Protein 3WB0 (pdb70)

Foldseek 3Di:
DDLVVVVVVQVVCVVVVNRDDDDPVNLVVLLCLLLEWAEEEELAPDPLLQVLLVVLSVLRYNHHYYYDPDGLCVLVVDFASQLSSQVVCLVPDQTQKYWGKAAGGPPQAFMKIFMAGNVSDTSFMFTDHHCVPPVDDPSVVSNVGVQVRQVVSPHHSD/DDLVVVVVVQVVCVVVVNRPDDDPVNLVVLLCLLLEWAEEEELAPDPLLQVLLVVVSVVRHNHHYYYDPDGLCVLVVDFASQLVSQVVCLVPDQTQKYWGKDAGGPVQAFMKIFMAGNVSDTSFMFTDHGCVPPVDDVSVVSNVGVQCRQVVSPHHD/DDLVVVVVVQVVCVVVVNHDDDDPVNLVVLLCLLLEWAEEEELAPDPLLQVLLVVQSVLRHDYHYYYDPDHLCVCLVDFASQLVSQVVCLVPDATQKYWGKDAGGHPQAFIKIFMAGNVSDTSFMFTDHPCVPPVDDVSVVSNVGVQCRQVVSPHHSD/DDLVVVVVVQVVCVVVVNHPDDDPVLLVVLLCLLLAWAEEEELAPDVLLQVLLVVLSVLRHNHHYYYDPDHLCVCVVDFASQLSSQVVCLVPDQTQKYWGKDAGGDVQRFMKIFIAGNVSDTSWMFTDHHCVPPVDDVSVVSNVGNQCRQVVSPHHSD

Sequence (631 aa):
VVMEEIIKKAFIESINNIRRGDKEEELKKIQEKIVNAKKIVVATNNQKKFKVIRDIMLRVCNAEIKMLDIDTRFADLTRMPALTKGLIALDIEKADLYIARGRLGAPGSGSMLVILDEKGRVLTASLSPSSVIHKEDIEERIKKELIEALSRIGISILVVMEEIIKKAFIESINNIRRGDKEEELKKIQEKIVNAKKIVVATNNQKKFKVIRDIMLRVCNAEIKMLDIDTRFADLTRMPALTKGLIALDIEKADLYIARGRLGAPGSGSMLVILDEKGRVLTASLSPSSVIHKEDIEERIKKELIEALSRIGISIVVMEEIIKKAFIESINNIRRGDKEEELKKIQEKIVNAKKIVVATNNQKKFKVIRDIMLRVCNAEIKMLDIDTRFADLTRMPALTKGLIALDIEKADLYIARGRLGAPGSGSMLVILDEKGRVLTASLSPSSVIHKEDIEERIKKELIEALSRIGISILVVMEEIIKKAFIESINNIRRGDKEEELKKIQEKIVNAKKIVVATNNQKKFKVIRDIMLRVCNAEIKMLDIDTRFADLTRMPALTKGLIALDIEKADLYIARGRLGAPGSGSMLVILDEKGRVLTASLSPSSVIHKEDIEERIKKELIEALSRIGISIL

B-factor: mean 29.92, std 10.88, range [11.99, 78.75]

InterPro domains:
  IPR010254 B12-dependent dehydratases, beta subunit [G3DSA:3.40.50.10150] (38-158)
  IPR012019 FeGP cofactor biosynthesis protein HcgB, guanylyltransferase [PF11576] (4-156)
  IPR012019 FeGP cofactor biosynthesis protein HcgB, guanylyltransferase [PIRSF005018] (3-157)

Nearest PDB structures (foldseek):
  5d5q-assembly2_D  TM=9.902E-01  e=5.544E-29  Methanocaldococcus jannaschii
  5d5p-assembly2_B  TM=9.889E-01  e=1.114E-22  Methanococcus maripaludis S2
  3brc-assembly1_A  TM=9.646E-01  e=1.738E-18  Methanothermobacter thermautotrophicus str. Delta H
  6xtv-assembly1_A  TM=3.553E-01  e=1.824E+00  Corynebacterium glutamicum MB001
  6at1-assembly1_A  TM=5.109E-01  e=7.939E+00  Escherichia coli

Organism: Methanocaldococcus jannaschii (strain ATCC 43067 / DSM 2661 / JAL-1 / JCM 10045 / NBRC 100440) (NCBI:txid243232)

Secondary structure (DSSP, 8-state):
--HHHHHHHHHHHHHHT---S--HHHHHHHHHHHHT-SEEEES---HHHHHHHHHHHTTT---EEEE-SS-GGGGGGSSSHHHHHHHHHHHH---SEEEEEEE-SSTTS-EEEEEEETTS-EEEEEEE--HHHH---HHHHHHHHHHHHHHTTT----/--HHHHHHHHHHHHHTT---S--HHHHHHHHHHHHT-SEEEES---HHHHHHHHHHHTTT---EEEE-SS-GGGGGGSSSHHHHHHHHHHHH---SEEEEEEE-SSTTS-EEEEEEETT--EEEEEEE--HHHH---HHHHHHHHHHHHHHTTT---/--HHHHHHHHHHHHHTT---S--HHHHHHHHHHHHT-SEEEES---HHHHHHHHHHHHHH---EEEE-SS-GGGGGGSSSHHHHHHHHHHHH---SEEEEEEE-SSTTS-EEEEEEETTS-EEEEEEE--HHHH---HHHHHHHHHHHHHHTTT----/--HHHHHHHHHHHHHTT---S--HHHHHHHHHHHHT-SEEEES---HHHHHHHHHHHHTT---EEEE-SS-GGGGGGSSSHHHHHHHHHHHH---SEEEEEEE-SSTTS-EEEEEEETTS-EEEEEEE--HHHH---HHHHHHHHHHHHHHTTT----

Solvent-accessible surface area: 23063 Å² total; per-residue (Å²): 120,71,6,5,70,6,1,20,96,0,1,72,21,3,37,92,80,105,26,196,34,19,96,124,67,6,5,134,25,0,50,71,35,0,68,77,4,138,50,0,0,2,2,12,61,69,106,119,32,22,110,21,2,76,54,11,0,81,160,20,15,148,10,104,18,73,49,3,109,11,40,3,52,10,1,20,3,19,46,24,0,0,16,19,12,0,51,2,0,0,7,6,24,102,1,48,0,0,0,0,31,9,25,0,1,8,5,0,0,6,10,0,0,0,0,0,0,36,10,4,4,3,0,0,0,0,26,0,39,0,49,43,76,42,168,66,90,76,56,78,35,0,94,93,2,0,43,85,0,1,60,5,0,44,12,70,33,181,100,83,6,9,67,4,2,17,104,1,2,70,31,2,40,88,86,107,25,191,32,17,79,141,72,7,9,75,19,0,51,68,39,0,64,77,4,142,28,0,0,1,2,13,61,70,106,124,31,23,108,10,1,75,52,2,0,82,181,19,14,147,11,98,18,68,52,4,104,8,41,2,51,12,1,19,4,18,46,26,0,0,20,20,17,0,48,3,0,0,7,2,19,124,12,55,0,1,0,1,29,8,27,1,0,7,4,0,0,5,11,0,0,0,0,0,0,55,9,3,2,2,0,0,0,0,17,0,36,0,48,31,73,41,164,58,87,78,54,88,36,0,82,100,2,0,67,88,0,5,59,6,0,43,12,102,100,111,81,8,13,62,5,1,37,104,1,2,68,32,1,26,90,85,104,24,194,34,19,89,133,74,3,8,123,30,0,47,67,38,0,63,76,4,141,51,0,0,2,2,13,65,68,105,123,33,24,109,25,2,70,53,12,0,86,156,22,12,144,10,103,19,68,53,1,104,8,40,4,51,9,2,19,3,18,44,20,0,0,22,19,16,0,48,2,0,0,7,2,13,110,14,54,0,0,0,1,28,7,26,0,0,9,4,0,0,5,10,1,0,0,0,0,0,69,15,3,3,3,0,0,0,1,22,0,38,0,48,36,72,50,161,69,85,75,54,78,40,0,92,93,2,0,45,86,0,0,58,7,0,44,11,68,42,184,110,84,7,15,75,6,1,40,103,0,2,62,34,0,27,86,86,102,28,194,32,20,81,128,76,3,11,126,26,0,49,70,38,0,63,76,3,132,48,0,0,1,1,15,61,66,107,130,38,21,111,23,2,71,51,13,0,84,157,25,12,140,10,102,20,62,51,1,100,12,38,4,52,6,2,20,2,19,45,21,0,0,30,17,18,0,39,3,0,0,7,1,14,106,13,56,0,0,0,1,30,10,26,0,0,8,5,0,0,6,11,2,0,1,0,0,0,62,9,4,2,4,0,0,0,1,20,0,38,0,47,56,71,44,168,54,96,81,63,93,33,0,80,107,2,0,45,89,0,0,57,6,0,43,11,78,44,196

Structure (mmCIF, N/CA/C/O backbone):
data_3WB0
#
_entry.id   3WB0
#
_cell.length_a   52.960
_cell.length_b   119.340
_cell.length_c   55.650
_cell.angle_alpha   90.000
_cell.angle_beta   115.140
_cell.angle_gamma   90.000
#
_symmetry.space_group_name_H-M   'P 1 21 1'
#
loop_
_entity.id
_entity.type
_entity.pdbx_description
1 polymer 'Uncharacterized protein MJ0488'
2 non-polymer "5'-O-[(S)-{[2-(carboxymethyl)-6-hydroxy-3,5-dimethylpyridin-4-yl]oxy}(hydroxy)phosphoryl]guanosine"
3 water water
#
loop_
_atom_site.group_PDB
_atom_site.id
_atom_site.type_symbol
_atom_site.label_atom_id
_atom_site.label_alt_id
_atom_site.label_comp_id
_atom_site.label_asym_id
_atom_site.label_entity_id
_atom_site.label_seq_id
_atom_site.pdbx_PDB_ins_code
_atom_site.Cartn_x
_atom_site.Cartn_y
_atom_site.Cartn_z
_atom_site.occupancy
_atom_site.B_iso_or_equiv
_atom_site.auth_seq_id
_atom_site.auth_comp_id
_atom_site.auth_asym_id
_atom_site.auth_atom_id
_atom_site.pdbx_PDB_model_num
ATOM 1 N N . VAL A 1 2 ? 6.572 -7.339 -5.184 1.00 62.88 2 VAL A N 1
ATOM 2 C CA . VAL A 1 2 ? 6.167 -6.010 -4.618 1.00 59.30 2 VAL A CA 1
ATOM 3 C C . VAL A 1 2 ? 7.055 -5.674 -3.443 1.00 57.49 2 VAL A C 1
ATOM 4 O O . VAL A 1 2 ? 7.723 -6.549 -2.879 1.00 57.35 2 VAL A O 1
ATOM 8 N N . VAL A 1 3 ? 7.056 -4.408 -3.052 1.00 52.54 3 VAL A N 1
ATOM 9 C CA . VAL A 1 3 ? 7.952 -3.981 -1.992 1.00 46.68 3 VAL A CA 1
ATOM 10 C C . VAL A 1 3 ? 7.328 -4.348 -0.622 1.00 40.78 3 VAL A C 1
ATOM 11 O O . VAL A 1 3 ? 6.092 -4.449 -0.488 1.00 36.60 3 VAL A O 1
ATOM 15 N N . MET A 1 4 ? 8.177 -4.608 0.367 1.00 39.08 4 MET A N 1
ATOM 16 C CA . MET A 1 4 ? 7.724 -4.987 1.702 1.00 36.71 4 MET A CA 1
ATOM 17 C C . MET A 1 4 ? 6.720 -3.970 2.293 1.00 35.18 4 MET A C 1
ATOM 18 O O . MET A 1 4 ? 5.662 -4.344 2.802 1.00 34.89 4 MET A O 1
ATOM 23 N N . GLU A 1 5 ? 7.038 -2.687 2.166 1.00 29.96 5 GLU A N 1
ATOM 24 C CA . GLU A 1 5 ? 6.133 -1.623 2.592 1.00 31.12 5 GLU A CA 1
ATOM 25 C C . GLU A 1 5 ? 4.701 -1.737 2.069 1.00 30.55 5 GLU A C 1
ATOM 26 O O . GLU A 1 5 ? 3.745 -1.387 2.766 1.00 27.83 5 GLU A O 1
ATOM 32 N N . GLU A 1 6 ? 4.558 -2.196 0.833 1.00 31.44 6 GLU A N 1
ATOM 33 C CA . GLU A 1 6 ? 3.227 -2.347 0.225 1.00 34.62 6 GLU A CA 1
ATOM 34 C C . GLU A 1 6 ? 2.458 -3.512 0.776 1.00 30.41 6 GLU A C 1
ATOM 35 O O . GLU A 1 6 ? 1.255 -3.458 0.964 1.00 28.54 6 GLU A O 1
ATOM 41 N N . ILE A 1 7 ? 3.202 -4.549 1.086 1.00 30.89 7 ILE A N 1
ATOM 42 C CA . ILE A 1 7 ? 2.659 -5.790 1.620 1.00 30.42 7 ILE A CA 1
ATOM 43 C C . ILE A 1 7 ? 2.103 -5.550 2.978 1.00 27.74 7 ILE A C 1
ATOM 44 O O . ILE A 1 7 ? 1.005 -6.011 3.313 1.00 27.35 7 ILE A O 1
ATOM 49 N N . ILE A 1 8 ? 2.863 -4.793 3.762 1.00 25.98 8 ILE A N 1
ATOM 50 C CA . ILE A 1 8 ? 2.493 -4.522 5.141 1.00 24.66 8 ILE A CA 1
ATOM 51 C C . ILE A 1 8 ? 1.286 -3.601 5.167 1.00 26.27 8 ILE A C 1
ATOM 52 O O . ILE A 1 8 ? 0.326 -3.825 5.943 1.00 28.64 8 ILE A O 1
ATOM 57 N N . LYS A 1 9 ? 1.298 -2.603 4.292 1.00 27.28 9 LYS A N 1
ATOM 58 C CA . LYS A 1 9 ? 0.139 -1.713 4.126 1.00 26.43 9 LYS A CA 1
ATOM 59 C C . LYS A 1 9 ? -1.171 -2.456 3.886 1.00 26.80 9 LYS A C 1
ATOM 60 O O . LYS A 1 9 ? -2.154 -2.184 4.509 1.00 29.73 9 LYS A O 1
ATOM 66 N N . LYS A 1 10 ? -1.191 -3.392 2.955 1.00 31.58 10 LYS A N 1
ATOM 67 C CA . LYS A 1 10 ? -2.357 -4.291 2.788 1.00 31.33 10 LYS A CA 1
ATOM 68 C C . LYS A 1 10 ? -2.770 -4.995 4.053 1.00 30.09 10 LYS A C 1
ATOM 69 O O . LYS A 1 10 ? -3.948 -5.073 4.354 1.00 28.17 10 LYS A O 1
ATOM 75 N N . ALA A 1 11 ? -1.797 -5.518 4.807 1.00 29.93 11 ALA A N 1
ATOM 76 C CA . ALA A 1 11 ? -2.124 -6.184 6.054 1.00 28.05 11 ALA A CA 1
ATOM 77 C C . ALA A 1 11 ? -2.749 -5.226 7.039 1.00 28.13 11 ALA A C 1
ATOM 78 O O . ALA A 1 11 ? -3.715 -5.578 7.720 1.00 28.86 11 ALA A O 1
ATOM 80 N N . PHE A 1 12 ? -2.188 -4.020 7.144 1.00 30.60 12 PHE A N 1
ATOM 81 C CA . PHE A 1 12 ? -2.691 -3.034 8.104 1.00 30.60 12 PHE A CA 1
ATOM 82 C C . PHE A 1 12 ? -4.099 -2.651 7.705 1.00 33.96 12 PHE A C 1
ATOM 83 O O . PHE A 1 12 ? -4.964 -2.413 8.551 1.00 37.81 12 PHE A O 1
ATOM 91 N N . ILE A 1 13 ? -4.352 -2.648 6.404 1.00 36.14 13 ILE A N 1
ATOM 92 C CA . ILE A 1 13 ? -5.659 -2.231 5.917 1.00 40.41 13 ILE A CA 1
ATOM 93 C C . ILE A 1 13 ? -6.718 -3.267 6.282 1.00 40.62 13 ILE A C 1
ATOM 94 O O . ILE A 1 13 ? -7.835 -2.919 6.687 1.00 42.54 13 ILE A O 1
ATOM 99 N N . GLU A 1 14 ? -6.343 -4.528 6.151 1.00 38.05 14 GLU A N 1
ATOM 100 C CA . GLU A 1 14 ? -7.167 -5.613 6.595 1.00 35.32 14 GLU A CA 1
ATOM 101 C C . GLU A 1 14 ? -7.464 -5.478 8.057 1.00 36.01 14 GLU A C 1
ATOM 102 O O . GLU A 1 14 ? -8.611 -5.669 8.477 1.00 34.50 14 GLU A O 1
ATOM 108 N N . SER A 1 15 ? -6.434 -5.194 8.867 1.00 30.81 15 SER A N 1
ATOM 109 C CA . SER A 1 15 ? -6.648 -5.121 10.283 1.00 28.97 15 SER A CA 1
ATOM 110 C C . SER A 1 15 ? -7.631 -4.001 10.679 1.00 32.47 15 SER A C 1
ATOM 111 O O . SER A 1 15 ? -8.484 -4.187 11.550 1.00 29.88 15 SER A O 1
ATOM 114 N N . ILE A 1 16 ? -7.466 -2.834 10.055 1.00 35.26 16 ILE A N 1
ATOM 115 C CA . ILE A 1 16 ? -8.253 -1.655 10.349 1.00 36.16 16 ILE A CA 1
ATOM 116 C C . ILE A 1 16 ? -9.736 -1.996 10.074 1.00 41.32 16 ILE A C 1
ATOM 117 O O . ILE A 1 16 ? -10.582 -1.783 10.949 1.00 41.10 16 ILE A O 1
ATOM 122 N N . ASN A 1 17 ? -10.008 -2.595 8.914 1.00 43.69 17 ASN A N 1
ATOM 123 C CA . ASN A 1 17 ? -11.369 -3.040 8.520 1.00 43.46 17 ASN A CA 1
ATOM 124 C C . ASN A 1 17 ? -11.928 -4.299 9.185 1.00 44.12 17 ASN A C 1
ATOM 125 O O . ASN A 1 17 ? -13.090 -4.651 8.955 1.00 44.49 17 ASN A O 1
ATOM 130 N N . ASN A 1 18 ? -11.116 -5.005 9.964 1.00 39.99 18 ASN A N 1
ATOM 131 C CA . ASN A 1 18 ? -11.559 -6.241 10.640 1.00 40.48 18 ASN A CA 1
ATOM 132 C C . ASN A 1 18 ? -11.834 -7.438 9.676 1.00 40.71 18 ASN A C 1
ATOM 133 O O . ASN A 1 18 ? -12.782 -8.217 9.855 1.00 39.37 18 ASN A O 1
ATOM 138 N N . ILE A 1 19 ? -10.991 -7.566 8.653 1.00 40.31 19 ILE A N 1
ATOM 139 C CA . ILE A 1 19 ? -11.067 -8.700 7.732 1.00 39.97 19 ILE A CA 1
ATOM 140 C C . ILE A 1 19 ? -9.696 -9.396 7.680 1.00 37.89 19 ILE A C 1
ATOM 141 O O . ILE A 1 19 ? -9.408 -10.121 6.760 1.00 35.31 19 ILE A O 1
ATOM 146 N N . ARG A 1 20 ? -8.850 -9.145 8.681 1.00 37.31 20 ARG A N 1
ATOM 147 C CA . ARG A 1 20 ? -7.515 -9.780 8.761 1.00 34.45 20 ARG A CA 1
ATOM 148 C C . ARG A 1 20 ? -7.580 -11.208 9.311 1.00 35.49 20 ARG A C 1
ATOM 149 O O . ARG A 1 20 ? -7.833 -11.399 10.510 1.00 38.87 20 ARG A O 1
ATOM 157 N N . ARG A 1 21 ? -7.303 -12.214 8.478 1.00 35.04 21 ARG A N 1
ATOM 158 C CA . ARG A 1 21 ? -7.406 -13.613 8.933 1.00 35.76 21 ARG A CA 1
ATOM 159 C C . ARG A 1 21 ? -6.047 -14.297 9.064 1.00 32.35 21 ARG A C 1
ATOM 160 O O . ARG A 1 21 ? -5.896 -15.452 8.746 1.00 30.69 21 ARG A O 1
ATOM 168 N N . GLY A 1 22 ? -5.065 -13.565 9.566 1.00 30.97 22 GLY A N 1
ATOM 169 C CA . GLY A 1 22 ? -3.738 -14.181 9.866 1.00 28.50 22 GLY A CA 1
ATOM 170 C C . GLY A 1 22 ? -2.776 -13.976 8.723 1.00 27.57 22 GLY A C 1
ATOM 171 O O . GLY A 1 22 ? -3.136 -13.329 7.746 1.00 29.55 22 GLY A O 1
ATOM 172 N N . ASP A 1 23 ? -1.534 -14.465 8.881 1.00 28.28 23 ASP A N 1
ATOM 173 C CA . ASP A 1 23 ? -0.480 -14.340 7.855 1.00 27.72 23 ASP A CA 1
ATOM 174 C C . ASP A 1 23 ? -0.908 -14.853 6.475 1.00 28.34 23 ASP A C 1
ATOM 175 O O . ASP A 1 23 ? -1.639 -15.806 6.384 1.00 27.74 23 ASP A O 1
ATOM 180 N N . LYS A 1 24 ? -0.347 -14.254 5.436 1.00 30.08 24 LYS A N 1
ATOM 181 C CA . LYS A 1 24 ? -0.643 -14.551 4.034 1.00 33.09 24 LYS A CA 1
ATOM 182 C C . LYS A 1 24 ? 0.552 -15.134 3.255 1.00 32.72 24 LYS A C 1
ATOM 183 O O . LYS A 1 24 ? 1.698 -14.830 3.550 1.00 30.87 24 LYS A O 1
ATOM 189 N N . GLU A 1 25 ? 0.304 -15.971 2.246 1.00 34.51 25 GLU A N 1
ATOM 190 C CA . GLU A 1 25 ? 1.430 -16.556 1.499 1.00 35.44 25 GLU A CA 1
ATOM 191 C C . GLU A 1 25 ? 2.373 -15.489 0.950 1.00 31.65 25 GLU A C 1
ATOM 192 O O . GLU A 1 25 ? 3.596 -15.659 0.966 1.00 31.84 25 GLU A O 1
ATOM 198 N N . GLU A 1 26 ? 1.820 -14.406 0.427 1.00 29.26 26 GLU A N 1
ATOM 199 C CA . GLU A 1 26 ? 2.696 -13.349 -0.091 1.00 31.05 26 GLU A CA 1
ATOM 200 C C . GLU A 1 26 ? 3.663 -12.803 0.980 1.00 29.40 26 GLU A C 1
ATOM 201 O O . GLU A 1 26 ? 4.812 -12.418 0.662 1.00 25.86 26 GLU A O 1
ATOM 207 N N . GLU A 1 27 ? 3.171 -12.723 2.229 1.00 27.82 27 GLU A N 1
ATOM 208 C CA . GLU A 1 27 ? 3.954 -12.161 3.369 1.00 25.83 27 GLU A CA 1
ATOM 209 C C . GLU A 1 27 ? 5.075 -13.113 3.718 1.00 25.48 27 GLU A C 1
ATOM 210 O O . GLU A 1 27 ? 6.246 -12.682 3.808 1.00 26.44 27 GLU A O 1
ATOM 216 N N . LEU A 1 28 ? 4.747 -14.411 3.881 1.00 27.22 28 LEU A N 1
ATOM 217 C CA . LEU A 1 28 ? 5.780 -15.465 4.102 1.00 30.12 28 LEU A CA 1
ATOM 218 C C . LEU A 1 28 ? 6.869 -15.453 3.028 1.00 31.02 28 LEU A C 1
ATOM 219 O O . LEU A 1 28 ? 8.074 -15.564 3.317 1.00 28.83 28 LEU A O 1
ATOM 224 N N . LYS A 1 29 ? 6.429 -15.294 1.790 1.00 29.23 29 LYS A N 1
ATOM 225 C CA . LYS A 1 29 ? 7.303 -15.324 0.639 1.00 31.88 29 LYS A CA 1
ATOM 226 C C . LYS A 1 29 ? 8.234 -14.132 0.700 1.00 27.65 29 LYS A C 1
ATOM 227 O O . LYS A 1 29 ? 9.413 -14.254 0.418 1.00 28.96 29 LYS A O 1
ATOM 233 N N . LYS A 1 30 ? 7.718 -12.989 1.106 1.00 26.30 30 LYS A N 1
ATOM 234 C CA . LYS A 1 30 ? 8.570 -11.799 1.179 1.00 27.13 30 LYS A CA 1
ATOM 235 C C . LYS A 1 30 ? 9.636 -11.921 2.315 1.00 24.29 30 LYS A C 1
ATOM 236 O O . LYS A 1 30 ? 10.775 -11.527 2.140 1.00 27.05 30 LYS A O 1
ATOM 242 N N . ILE A 1 31 ? 9.257 -12.446 3.463 1.00 23.57 31 ILE A N 1
ATOM 243 C CA . ILE A 1 31 ? 10.212 -12.684 4.539 1.00 21.62 31 ILE A CA 1
ATOM 244 C C . ILE A 1 31 ? 11.356 -13.605 4.127 1.00 22.46 31 ILE A C 1
ATOM 245 O O . ILE A 1 31 ? 12.532 -13.328 4.410 1.00 21.38 31 ILE A O 1
ATOM 250 N N . GLN A 1 32 ? 10.991 -14.695 3.465 1.00 21.26 32 GLN A N 1
ATOM 251 C CA . GLN A 1 32 ? 11.937 -15.682 2.960 1.00 24.14 32 GLN A CA 1
ATOM 252 C C . GLN A 1 32 ? 12.924 -15.041 2.020 1.00 24.17 32 GLN A C 1
ATOM 253 O O . GLN A 1 32 ? 14.110 -15.269 2.125 1.00 22.97 32 GLN A O 1
ATOM 259 N N . GLU A 1 33 ? 12.384 -14.215 1.134 1.00 25.58 33 GLU A N 1
ATOM 260 C CA . GLU A 1 33 ? 13.147 -13.493 0.149 1.00 29.32 33 GLU A CA 1
ATOM 261 C C . GLU A 1 33 ? 14.156 -12.552 0.782 1.00 28.49 33 GLU A C 1
ATOM 262 O O . GLU A 1 33 ? 15.305 -12.562 0.401 1.00 28.01 33 GLU A O 1
ATOM 268 N N . LYS A 1 34 ? 13.716 -11.738 1.722 1.00 27.10 34 LYS A N 1
ATOM 269 C CA . LYS A 1 34 ? 14.601 -10.904 2.551 1.00 28.49 34 LYS A CA 1
ATOM 270 C C . LYS A 1 34 ? 15.804 -11.634 3.138 1.00 27.98 34 LYS A C 1
ATOM 271 O O . LYS A 1 34 ? 16.945 -11.143 3.040 1.00 27.27 34 LYS A O 1
ATOM 277 N N . ILE A 1 35 ? 15.557 -12.813 3.714 1.00 26.39 35 ILE A N 1
ATOM 278 C CA . ILE A 1 35 ? 16.606 -13.636 4.317 1.00 25.52 35 ILE A CA 1
ATOM 279 C C . ILE A 1 35 ? 17.559 -14.281 3.260 1.00 26.93 35 ILE A C 1
ATOM 280 O O . ILE A 1 35 ? 18.775 -14.061 3.310 1.00 26.82 35 ILE A O 1
ATOM 285 N N . VAL A 1 36 ? 16.968 -15.024 2.315 1.00 28.86 36 VAL A N 1
ATOM 286 C CA . VAL A 1 36 ? 17.717 -15.803 1.305 1.00 29.33 36 VAL A CA 1
ATOM 287 C C . VAL A 1 36 ? 18.509 -14.862 0.415 1.00 29.60 36 VAL A C 1
ATOM 288 O O . VAL A 1 36 ? 19.614 -15.200 0.039 1.00 28.61 36 VAL A O 1
ATOM 292 N N . ASN A 1 37 ? 17.955 -13.678 0.107 1.00 30.22 37 ASN A N 1
ATOM 293 C CA . ASN A 1 37 ? 18.645 -12.694 -0.758 1.00 30.58 37 ASN A CA 1
ATOM 294 C C . ASN A 1 37 ? 19.555 -11.693 -0.042 1.00 29.72 37 ASN A C 1
ATOM 295 O O . ASN A 1 37 ? 20.133 -10.813 -0.688 1.00 32.48 37 ASN A O 1
ATOM 300 N N . ALA A 1 38 ? 19.715 -11.825 1.275 1.00 27.02 38 ALA A N 1
ATOM 301 C CA . ALA A 1 38 ? 20.417 -10.821 2.004 1.00 24.87 38 ALA A CA 1
ATOM 302 C C . ALA A 1 38 ? 21.843 -10.798 1.506 1.00 26.20 38 ALA A C 1
ATOM 303 O O . ALA A 1 38 ? 22.437 -11.860 1.267 1.00 29.08 38 ALA A O 1
ATOM 305 N N . LYS A 1 39 ? 22.401 -9.620 1.329 1.00 25.93 39 LYS A N 1
ATOM 306 C CA . LYS A 1 39 ? 23.801 -9.519 0.905 1.00 28.53 39 LYS A CA 1
ATOM 307 C C . LYS A 1 39 ? 24.773 -9.341 2.071 1.00 27.22 39 LYS A C 1
ATOM 308 O O . LYS A 1 39 ? 25.977 -9.643 1.961 1.00 24.91 39 LYS A O 1
ATOM 314 N N . LYS A 1 40 ? 24.270 -8.771 3.162 1.00 26.86 40 LYS A N 1
ATOM 315 C CA . LYS A 1 40 ? 25.098 -8.491 4.316 1.00 25.84 40 LYS A CA 1
ATOM 316 C C . LYS A 1 40 ? 24.303 -8.683 5.580 1.00 24.19 40 LYS A C 1
ATOM 317 O O . LYS A 1 40 ? 23.197 -8.142 5.714 1.00 24.93 40 LYS A O 1
ATOM 323 N N . ILE A 1 41 ? 24.912 -9.376 6.530 1.00 20.41 41 ILE A N 1
ATOM 324 C CA . ILE A 1 41 ? 24.214 -9.749 7.734 1.00 21.21 41 ILE A CA 1
ATOM 325 C C . ILE A 1 41 ? 25.145 -9.363 8.860 1.00 19.25 41 ILE A C 1
ATOM 326 O O . ILE A 1 41 ? 26.366 -9.534 8.736 1.00 19.50 41 ILE A O 1
ATOM 331 N N . VAL A 1 42 ? 24.573 -8.758 9.904 1.00 19.31 42 VAL A N 1
ATOM 332 C CA . VAL A 1 42 ? 25.376 -8.364 11.076 1.00 18.43 42 VAL A CA 1
ATOM 333 C C . VAL A 1 42 ? 24.836 -9.141 12.297 1.00 16.36 42 VAL A C 1
ATOM 334 O O . VAL A 1 42 ? 23.672 -9.136 12.488 1.00 15.16 42 VAL A O 1
ATOM 338 N N . VAL A 1 43 ? 25.701 -9.809 13.071 1.00 17.44 43 VAL A N 1
ATOM 339 C CA . VAL A 1 43 ? 25.265 -10.577 14.244 1.00 16.88 43 VAL A CA 1
ATOM 340 C C . VAL A 1 43 ? 25.562 -9.686 15.448 1.00 17.33 43 VAL A C 1
ATOM 341 O O . VAL A 1 43 ? 26.716 -9.209 15.589 1.00 16.32 43 VAL A O 1
ATOM 345 N N . ALA A 1 44 ? 24.541 -9.445 16.291 1.00 17.40 44 ALA A N 1
ATOM 346 C CA . ALA A 1 44 ? 24.579 -8.320 17.233 1.00 18.69 44 ALA A CA 1
ATOM 347 C C . ALA A 1 44 ? 25.312 -8.755 18.515 1.00 18.98 44 ALA A C 1
ATOM 348 O O . ALA A 1 44 ? 24.725 -8.863 19.622 1.00 17.20 44 ALA A O 1
ATOM 350 N N . THR A 1 45 ? 26.606 -8.991 18.359 1.00 16.73 45 THR A N 1
ATOM 351 C CA . THR A 1 45 ? 27.404 -9.616 19.402 1.00 17.95 45 THR A CA 1
ATOM 352 C C . THR A 1 45 ? 28.862 -9.318 19.092 1.00 18.41 45 THR A C 1
ATOM 353 O O . THR A 1 45 ? 29.191 -9.039 17.943 1.00 21.30 45 THR A O 1
ATOM 357 N N . ASN A 1 46 ? 29.720 -9.394 20.098 1.00 20.04 46 ASN A N 1
ATOM 358 C CA . ASN A 1 46 ? 31.184 -9.411 19.864 1.00 20.81 46 ASN A CA 1
ATOM 359 C C . ASN A 1 46 ? 31.761 -10.770 20.362 1.00 22.87 46 ASN A C 1
ATOM 360 O O . ASN A 1 46 ? 32.984 -10.962 20.469 1.00 21.40 46 ASN A O 1
ATOM 365 N N . ASN A 1 47 ? 30.861 -11.702 20.673 1.00 21.72 47 ASN A N 1
ATOM 366 C CA . ASN A 1 47 ? 31.253 -13.041 21.089 1.00 22.80 47 ASN A CA 1
ATOM 367 C C . ASN A 1 47 ? 31.534 -13.966 19.881 1.00 23.21 47 ASN A C 1
ATOM 368 O O . ASN A 1 47 ? 30.632 -14.356 19.124 1.00 22.02 47 ASN A O 1
ATOM 373 N N . GLN A 1 48 ? 32.811 -14.296 19.694 1.00 24.61 48 GLN A N 1
ATOM 374 C CA . GLN A 1 48 ? 33.234 -15.135 18.591 1.00 24.32 48 GLN A CA 1
ATOM 375 C C . GLN A 1 48 ? 32.523 -16.519 18.548 1.00 24.09 48 GLN A C 1
ATOM 376 O O . GLN A 1 48 ? 32.100 -16.968 17.481 1.00 22.54 48 GLN A O 1
ATOM 382 N N . LYS A 1 49 ? 32.299 -17.165 19.682 1.00 26.04 49 LYS A N 1
ATOM 383 C CA . LYS A 1 49 ? 31.561 -18.455 19.672 1.00 27.20 49 LYS A CA 1
ATOM 384 C C . LYS A 1 49 ? 30.162 -18.376 19.136 1.00 26.15 49 LYS A C 1
ATOM 385 O O . LYS A 1 49 ? 29.764 -19.223 18.304 1.00 27.81 49 LYS A O 1
ATOM 391 N N . LYS A 1 50 ? 29.399 -17.401 19.657 1.00 26.51 50 LYS A N 1
ATOM 392 C CA . LYS A 1 50 ? 28.024 -17.119 19.197 1.00 25.67 50 LYS A CA 1
ATOM 393 C C . LYS A 1 50 ? 28.010 -16.759 17.696 1.00 23.91 50 LYS A C 1
ATOM 394 O O . LYS A 1 50 ? 27.206 -17.286 16.914 1.00 23.70 50 LYS A O 1
ATOM 400 N N . PHE A 1 51 ? 28.916 -15.879 17.294 1.00 22.24 51 PHE A N 1
ATOM 401 C CA . PHE A 1 51 ? 29.098 -15.541 15.884 1.00 23.38 51 PHE A CA 1
ATOM 402 C C . PHE A 1 51 ? 29.361 -16.721 14.975 1.00 23.28 51 PHE A C 1
ATOM 403 O O . PHE A 1 51 ? 28.713 -16.856 13.952 1.00 22.14 51 PHE A O 1
ATOM 411 N N . LYS A 1 52 ? 30.338 -17.570 15.315 1.00 23.91 52 LYS A N 1
ATOM 412 C CA . LYS A 1 52 ? 30.695 -18.663 14.426 1.00 24.00 52 LYS A CA 1
ATOM 413 C C . LYS A 1 52 ? 29.517 -19.608 14.150 1.00 21.66 52 LYS A C 1
ATOM 414 O O . LYS A 1 52 ? 29.303 -20.024 13.023 1.00 22.31 52 LYS A O 1
ATOM 420 N N . VAL A 1 53 ? 28.731 -19.885 15.185 1.00 21.70 53 VAL A N 1
ATOM 421 C CA . VAL A 1 53 ? 27.579 -20.779 15.063 1.00 22.13 53 VAL A CA 1
ATOM 422 C C . VAL A 1 53 ? 26.555 -20.240 14.080 1.00 22.93 53 VAL A C 1
ATOM 423 O O . VAL A 1 53 ? 26.101 -20.972 13.172 1.00 24.74 53 VAL A O 1
ATOM 427 N N . ILE A 1 54 ? 26.224 -18.953 14.245 1.00 18.94 54 ILE A N 1
ATOM 428 C CA . ILE A 1 54 ? 25.242 -18.347 13.465 1.00 18.52 54 ILE A CA 1
ATOM 429 C C . ILE A 1 54 ? 25.797 -18.187 12.050 1.00 19.77 54 ILE A C 1
ATOM 430 O O . ILE A 1 54 ? 25.093 -18.435 11.086 1.00 18.95 54 ILE A O 1
ATOM 435 N N . ARG A 1 55 ? 27.041 -17.778 11.937 1.00 20.39 55 ARG A N 1
ATOM 436 C CA . ARG A 1 55 ? 27.606 -17.557 10.594 1.00 24.17 55 ARG A CA 1
ATOM 437 C C . ARG A 1 55 ? 27.527 -18.825 9.767 1.00 22.15 55 ARG A C 1
ATOM 438 O O . ARG A 1 55 ? 27.100 -18.792 8.609 1.00 23.22 55 ARG A O 1
ATOM 446 N N . ASP A 1 56 ? 27.981 -19.927 10.324 1.00 22.95 56 ASP A N 1
ATOM 447 C CA . ASP A 1 56 ? 28.104 -21.155 9.494 1.00 28.02 56 ASP A CA 1
ATOM 448 C C . ASP A 1 56 ? 26.738 -21.625 9.035 1.00 28.78 56 ASP A C 1
ATOM 449 O O . ASP A 1 56 ? 26.591 -22.171 7.957 1.00 26.17 56 ASP A O 1
ATOM 454 N N . ILE A 1 57 ? 25.697 -21.362 9.842 1.00 25.92 57 ILE A N 1
ATOM 455 C CA . ILE A 1 57 ? 24.368 -21.800 9.465 1.00 25.45 57 ILE A CA 1
ATOM 456 C C . ILE A 1 57 ? 23.799 -20.882 8.399 1.00 26.72 57 ILE A C 1
ATOM 457 O O . ILE A 1 57 ? 23.284 -21.373 7.364 1.00 27.41 57 ILE A O 1
ATOM 462 N N . MET A 1 58 ? 23.916 -19.553 8.621 1.00 22.94 58 MET A N 1
ATOM 463 C CA . MET A 1 58 ? 23.442 -18.605 7.665 1.00 21.36 58 MET A CA 1
ATOM 464 C C . MET A 1 58 ? 24.133 -18.806 6.304 1.00 20.94 58 MET A C 1
ATOM 465 O O . MET A 1 58 ? 23.560 -18.525 5.229 1.00 24.16 58 MET A O 1
ATOM 470 N N . LEU A 1 59 ? 25.382 -19.226 6.313 1.00 21.73 59 LEU A N 1
ATOM 471 C CA . LEU A 1 59 ? 26.044 -19.496 4.996 1.00 25.25 59 LEU A CA 1
ATOM 472 C C . LEU A 1 59 ? 25.418 -20.631 4.200 1.00 26.46 59 LEU A C 1
ATOM 473 O O . LEU A 1 59 ? 25.602 -20.738 2.996 1.00 27.24 59 LEU A O 1
ATOM 478 N N . ARG A 1 60 ? 24.618 -21.456 4.857 1.00 28.06 60 ARG A N 1
ATOM 479 C CA . ARG A 1 60 ? 23.957 -22.522 4.150 1.00 32.03 60 ARG A CA 1
ATOM 480 C C . ARG A 1 60 ? 22.700 -22.039 3.416 1.00 33.58 60 ARG A C 1
ATOM 481 O O . ARG A 1 60 ? 22.185 -22.736 2.532 1.00 34.15 60 ARG A O 1
ATOM 489 N N . VAL A 1 61 ? 22.206 -20.855 3.792 1.00 30.74 61 VAL A N 1
ATOM 490 C CA . VAL A 1 61 ? 21.005 -20.310 3.226 1.00 33.71 61 VAL A CA 1
ATOM 491 C C . VAL A 1 61 ? 21.195 -19.089 2.336 1.00 32.97 61 VAL A C 1
ATOM 492 O O . VAL A 1 61 ? 20.270 -18.725 1.613 1.00 33.23 61 VAL A O 1
ATOM 496 N N . CYS A 1 62 ? 22.354 -18.451 2.390 1.00 30.95 62 CYS A N 1
ATOM 497 C CA . CYS A 1 62 ? 22.525 -17.255 1.592 1.00 35.85 62 CYS A CA 1
ATOM 498 C C . CYS A 1 62 ? 23.979 -16.911 1.317 1.00 36.70 62 CYS A C 1
ATOM 499 O O . CYS A 1 62 ? 24.909 -17.444 1.944 1.00 38.45 62 CYS A O 1
ATOM 502 N N . ASN A 1 63 ? 24.161 -16.004 0.374 1.00 34.80 63 ASN A N 1
ATOM 503 C CA . ASN A 1 63 ? 25.493 -15.611 -0.076 1.00 36.18 63 ASN A CA 1
ATOM 504 C C . ASN A 1 63 ? 25.810 -14.192 0.413 1.00 33.42 63 ASN A C 1
ATOM 505 O O . ASN A 1 63 ? 26.111 -13.302 -0.362 1.00 31.81 63 ASN A O 1
ATOM 510 N N . ALA A 1 64 ? 25.639 -13.968 1.710 1.00 32.02 64 ALA A N 1
ATOM 511 C CA . ALA A 1 64 ? 25.898 -12.657 2.303 1.00 28.09 64 ALA A CA 1
ATOM 512 C C . ALA A 1 64 ? 27.307 -12.683 2.815 1.00 28.47 64 ALA A C 1
ATOM 513 O O . ALA A 1 64 ? 27.874 -13.759 3.050 1.00 30.44 64 ALA A O 1
ATOM 515 N N . GLU A 1 65 ? 27.892 -11.510 2.938 1.00 27.97 65 GLU A N 1
ATOM 516 C CA . GLU A 1 65 ? 28.983 -11.274 3.893 1.00 29.22 65 GLU A CA 1
ATOM 517 C C . GLU A 1 65 ? 28.341 -11.186 5.306 1.00 25.47 65 GLU A C 1
ATOM 518 O O . GLU A 1 65 ? 27.326 -10.533 5.502 1.00 24.17 65 GLU A O 1
ATOM 524 N N . ILE A 1 66 ? 28.871 -11.947 6.261 1.00 24.32 66 ILE A N 1
ATOM 525 C CA . ILE A 1 66 ? 28.343 -11.948 7.635 1.00 24.11 66 ILE A CA 1
ATOM 526 C C . ILE A 1 66 ? 29.451 -11.450 8.605 1.00 24.58 66 ILE A C 1
ATOM 527 O O . ILE A 1 66 ? 30.539 -11.998 8.604 1.00 23.67 66 ILE A O 1
ATOM 532 N N . LYS A 1 67 ? 29.180 -10.427 9.429 1.00 23.60 67 LYS A N 1
ATOM 533 C CA . LYS A 1 67 ? 30.148 -10.021 10.448 1.00 22.75 67 LYS A CA 1
ATOM 534 C C . LYS A 1 67 ? 29.515 -9.774 11.833 1.00 21.20 67 LYS A C 1
ATOM 535 O O . LYS A 1 67 ? 28.278 -9.779 11.961 1.00 19.40 67 LYS A O 1
ATOM 541 N N . MET A 1 68 ? 30.354 -9.651 12.865 1.00 19.39 68 MET A N 1
ATOM 542 C CA . MET A 1 68 ? 29.837 -9.324 14.190 1.00 20.08 68 MET A CA 1
ATOM 543 C C . MET A 1 68 ? 30.273 -7.906 14.497 1.00 20.55 68 MET A C 1
ATOM 544 O O . MET A 1 68 ? 30.927 -7.256 13.652 1.00 20.02 68 MET A O 1
ATOM 549 N N . LEU A 1 69 ? 30.028 -7.474 15.726 1.00 18.94 69 LEU A N 1
ATOM 550 C CA . LEU A 1 69 ? 30.293 -6.143 16.147 1.00 20.65 69 LEU A CA 1
ATOM 551 C C . LEU A 1 69 ? 31.615 -6.143 16.914 1.00 21.81 69 LEU A C 1
ATOM 552 O O . LEU A 1 69 ? 32.148 -7.200 17.308 1.00 20.45 69 LEU A O 1
ATOM 557 N N . ASP A 1 70 ? 32.123 -4.927 17.083 1.00 24.25 70 ASP A N 1
ATOM 558 C CA . ASP A 1 70 ? 33.341 -4.615 17.851 1.00 27.38 70 ASP A CA 1
ATOM 559 C C . ASP A 1 70 ? 32.994 -4.182 19.272 1.00 24.22 70 ASP A C 1
ATOM 560 O O . ASP A 1 70 ? 33.860 -3.857 20.054 1.00 26.48 70 ASP A O 1
ATOM 565 N N . ILE A 1 71 ? 31.729 -4.051 19.582 1.00 23.16 71 ILE A N 1
ATOM 566 C CA . ILE A 1 71 ? 31.377 -3.709 20.952 1.00 21.86 71 ILE A CA 1
ATOM 567 C C . ILE A 1 71 ? 30.521 -4.811 21.607 1.00 21.74 71 ILE A C 1
ATOM 568 O O . ILE A 1 71 ? 29.892 -5.622 20.916 1.00 20.83 71 ILE A O 1
ATOM 573 N N . ASP A 1 72 ? 30.589 -4.843 22.945 1.00 21.35 72 ASP A N 1
ATOM 574 C CA . ASP A 1 72 ? 29.927 -5.864 23.710 1.00 23.14 72 ASP A CA 1
ATOM 575 C C . ASP A 1 72 ? 28.483 -5.411 23.870 1.00 22.30 72 ASP A C 1
ATOM 576 O O . ASP A 1 72 ? 28.223 -4.297 24.378 1.00 21.88 72 ASP A O 1
ATOM 581 N N . THR A 1 73 ? 27.548 -6.219 23.385 1.00 20.83 73 THR A N 1
ATOM 582 C CA . THR A 1 73 ? 26.130 -5.783 23.484 1.00 17.98 73 THR A CA 1
ATOM 583 C C . THR A 1 73 ? 25.480 -6.385 24.778 1.00 20.38 73 THR A C 1
ATOM 584 O O . THR A 1 73 ? 24.260 -6.403 24.899 1.00 22.12 73 THR A O 1
ATOM 588 N N . ARG A 1 74 ? 26.276 -6.865 25.733 1.00 20.32 74 ARG A N 1
ATOM 589 C CA . ARG A 1 74 ? 25.782 -7.198 27.099 1.00 21.71 74 ARG A CA 1
ATOM 590 C C . ARG A 1 74 ? 25.006 -6.067 27.797 1.00 21.89 74 ARG A C 1
ATOM 591 O O . ARG A 1 74 ? 24.165 -6.331 28.651 1.00 25.62 74 ARG A O 1
ATOM 599 N N . PHE A 1 75 ? 25.270 -4.811 27.452 1.00 21.71 75 PHE A N 1
ATOM 600 C CA . PHE A 1 75 ? 24.578 -3.747 28.135 1.00 22.90 75 PHE A CA 1
ATOM 601 C C . PHE A 1 75 ? 23.083 -3.787 27.828 1.00 22.59 75 PHE A C 1
ATOM 602 O O . PHE A 1 75 ? 22.281 -3.157 28.541 1.00 27.70 75 PHE A O 1
ATOM 610 N N . ALA A 1 76 ? 22.696 -4.510 26.758 1.00 20.26 76 ALA A N 1
ATOM 611 C CA . ALA A 1 76 ? 21.251 -4.604 26.426 1.00 19.32 76 ALA A CA 1
ATOM 612 C C . ALA A 1 76 ? 20.536 -5.380 27.557 1.00 20.48 76 ALA A C 1
ATOM 613 O O . ALA A 1 76 ? 19.254 -5.333 27.735 1.00 17.68 76 ALA A O 1
ATOM 615 N N . ASP A 1 77 ? 21.355 -6.008 28.410 1.00 19.48 77 ASP A N 1
ATOM 616 C CA . ASP A 1 77 ? 20.775 -6.827 29.470 1.00 20.02 77 ASP A CA 1
ATOM 617 C C . ASP A 1 77 ? 20.189 -6.069 30.690 1.00 20.97 77 ASP A C 1
ATOM 618 O O . ASP A 1 77 ? 19.667 -6.702 31.601 1.00 19.87 77 ASP A O 1
ATOM 623 N N . LEU A 1 78 ? 20.185 -4.733 30.627 1.00 19.87 78 LEU A N 1
ATOM 624 C CA . LEU A 1 78 ? 19.457 -3.840 31.613 1.00 21.61 78 LEU A CA 1
ATOM 625 C C . LEU A 1 78 ? 18.102 -3.398 31.097 1.00 19.03 78 LEU A C 1
ATOM 626 O O . LEU A 1 78 ? 17.252 -2.847 31.845 1.00 20.51 78 LEU A O 1
ATOM 631 N N . THR A 1 79 ? 17.826 -3.699 29.831 1.00 17.28 79 THR A N 1
ATOM 632 C CA . THR A 1 79 ? 16.529 -3.369 29.276 1.00 15.30 79 THR A CA 1
ATOM 633 C C . THR A 1 79 ? 15.440 -4.456 29.456 1.00 18.04 79 THR A C 1
ATOM 634 O O . THR A 1 79 ? 15.772 -5.548 29.920 1.00 16.11 79 THR A O 1
ATOM 638 N N . ARG A 1 80 ? 14.186 -4.130 29.039 1.00 16.92 80 ARG A N 1
ATOM 639 C CA . ARG A 1 80 ? 13.042 -5.067 29.180 1.00 20.85 80 ARG A CA 1
ATOM 640 C C . ARG A 1 80 ? 13.183 -6.325 28.320 1.00 18.99 80 ARG A C 1
ATOM 641 O O . ARG A 1 80 ? 12.865 -7.463 28.769 1.00 20.30 80 ARG A O 1
ATOM 649 N N . MET A 1 81 ? 13.691 -6.092 27.126 1.00 16.26 81 MET A N 1
ATOM 650 C CA . MET A 1 81 ? 13.809 -7.136 26.145 1.00 16.46 81 MET A CA 1
ATOM 651 C C . MET A 1 81 ? 15.176 -7.185 25.552 1.00 14.14 81 MET A C 1
ATOM 652 O O . MET A 1 81 ? 15.425 -6.671 24.491 1.00 15.61 81 MET A O 1
ATOM 657 N N . PRO A 1 82 ? 16.142 -7.744 26.295 1.00 13.83 82 PRO A N 1
ATOM 658 C CA . PRO A 1 82 ? 17.557 -7.629 25.899 1.00 13.48 82 PRO A CA 1
ATOM 659 C C . PRO A 1 82 ? 17.900 -8.104 24.477 1.00 14.13 82 PRO A C 1
ATOM 660 O O . PRO A 1 82 ? 18.619 -7.402 23.802 1.00 14.46 82 PRO A O 1
ATOM 664 N N . ALA A 1 83 ? 17.411 -9.277 24.040 1.00 14.89 83 ALA A N 1
ATOM 665 C CA . ALA A 1 83 ? 17.672 -9.742 22.673 1.00 16.13 83 ALA A CA 1
ATOM 666 C C . ALA A 1 83 ? 17.205 -8.698 21.663 1.00 16.92 83 ALA A C 1
ATOM 667 O O . ALA A 1 83 ? 17.941 -8.397 20.685 1.00 15.63 83 ALA A O 1
ATOM 669 N N . LEU A 1 84 ? 15.979 -8.188 21.817 1.00 17.33 84 LEU A N 1
ATOM 670 C CA . LEU A 1 84 ? 15.577 -7.170 20.845 1.00 19.30 84 LEU A CA 1
ATOM 671 C C . LEU A 1 84 ? 16.450 -5.880 20.917 1.00 20.15 84 LEU A C 1
ATOM 672 O O . LEU A 1 84 ? 16.784 -5.277 19.904 1.00 15.66 84 LEU A O 1
ATOM 677 N N . THR A 1 85 ? 16.862 -5.503 22.125 1.00 17.67 85 THR A N 1
ATOM 678 C CA . THR A 1 85 ? 17.663 -4.299 22.288 1.00 17.73 85 THR A CA 1
ATOM 679 C C . THR A 1 85 ? 18.999 -4.476 21.558 1.00 17.38 85 THR A C 1
ATOM 680 O O . THR A 1 85 ? 19.500 -3.526 20.941 1.00 16.77 85 THR A O 1
ATOM 684 N N . LYS A 1 86 ? 19.526 -5.715 21.593 1.00 16.26 86 LYS A N 1
ATOM 685 C CA . LYS A 1 86 ? 20.812 -5.987 20.987 1.00 14.97 86 LYS A CA 1
ATOM 686 C C . LYS A 1 86 ? 20.639 -5.847 19.499 1.00 14.60 86 LYS A C 1
ATOM 687 O O . LYS A 1 86 ? 21.538 -5.302 18.853 1.00 14.65 86 LYS A O 1
ATOM 693 N N . GLY A 1 87 ? 19.528 -6.327 18.977 1.00 12.79 87 GLY A N 1
ATOM 694 C CA . GLY A 1 87 ? 19.319 -6.116 17.519 1.00 15.34 87 GLY A CA 1
ATOM 695 C C . GLY A 1 87 ? 19.307 -4.621 17.125 1.00 15.05 87 GLY A C 1
ATOM 696 O O . GLY A 1 87 ? 19.774 -4.218 16.030 1.00 15.07 87 GLY A O 1
ATOM 697 N N . LEU A 1 88 ? 18.692 -3.800 17.960 1.00 16.26 88 LEU A N 1
ATOM 698 C CA . LEU A 1 88 ? 18.498 -2.388 17.589 1.00 15.88 88 LEU A CA 1
ATOM 699 C C . LEU A 1 88 ? 19.778 -1.592 17.789 1.00 16.39 88 LEU A C 1
ATOM 700 O O . LEU A 1 88 ? 20.008 -0.543 17.155 1.00 17.35 88 LEU A O 1
ATOM 705 N N . ILE A 1 89 ? 20.684 -2.086 18.645 1.00 15.18 89 ILE A N 1
ATOM 706 C CA . ILE A 1 89 ? 22.005 -1.496 18.753 1.00 14.49 89 ILE A CA 1
ATOM 707 C C . ILE A 1 89 ? 22.778 -1.781 17.503 1.00 14.97 89 ILE A C 1
ATOM 708 O O . ILE A 1 89 ? 23.403 -0.883 17.033 1.00 14.51 89 ILE A O 1
ATOM 713 N N . ALA A 1 90 ? 22.721 -3.025 16.963 1.00 14.98 90 ALA A N 1
ATOM 714 C CA . ALA A 1 90 ? 23.454 -3.412 15.750 1.00 16.12 90 ALA A CA 1
ATOM 715 C C . ALA A 1 90 ? 22.902 -2.584 14.561 1.00 16.65 90 ALA A C 1
ATOM 716 O O . ALA A 1 90 ? 23.641 -2.043 13.803 1.00 18.92 90 ALA A O 1
ATOM 718 N N . LEU A 1 91 ? 21.594 -2.403 14.506 1.00 17.21 91 LEU A N 1
ATOM 719 C CA . LEU A 1 91 ? 20.937 -1.577 13.504 1.00 18.12 91 LEU A CA 1
ATOM 720 C C . LEU A 1 91 ? 21.429 -0.132 13.581 1.00 19.26 91 LEU A C 1
ATOM 721 O O . LEU A 1 91 ? 21.680 0.520 12.536 1.00 21.00 91 LEU A O 1
ATOM 726 N N . ASP A 1 92 ? 21.657 0.374 14.807 1.00 19.55 92 ASP A N 1
ATOM 727 C CA . ASP A 1 92 ? 22.109 1.745 14.914 1.00 21.44 92 ASP A CA 1
ATOM 728 C C . ASP A 1 92 ? 23.546 1.952 14.446 1.00 23.49 92 ASP A C 1
ATOM 729 O O . ASP A 1 92 ? 23.883 3.092 14.082 1.00 23.24 92 ASP A O 1
ATOM 734 N N . ILE A 1 93 ? 24.382 0.911 14.522 1.00 22.15 93 ILE A N 1
ATOM 735 C CA . ILE A 1 93 ? 25.846 1.101 14.310 1.00 21.08 93 ILE A CA 1
ATOM 736 C C . ILE A 1 93 ? 26.452 0.471 13.107 1.00 22.54 93 ILE A C 1
ATOM 737 O O . ILE A 1 93 ? 27.678 0.591 12.866 1.00 20.85 93 ILE A O 1
ATOM 742 N N . GLU A 1 94 ? 25.628 -0.215 12.345 1.00 23.99 94 GLU A N 1
ATOM 743 C CA . GLU A 1 94 ? 26.131 -0.898 11.150 1.00 29.55 94 GLU A CA 1
ATOM 744 C C . GLU A 1 94 ? 25.048 -0.958 10.108 1.00 30.47 94 GLU A C 1
ATOM 745 O O . GLU A 1 94 ? 23.883 -1.298 10.409 1.00 31.64 94 GLU A O 1
ATOM 751 N N . LYS A 1 95 ? 25.428 -0.697 8.871 1.00 28.17 95 LYS A N 1
ATOM 752 C CA . LYS A 1 95 ? 24.485 -0.963 7.802 1.00 30.11 95 LYS A CA 1
ATOM 753 C C . LYS A 1 95 ? 24.516 -2.448 7.365 1.00 29.65 95 LYS A C 1
ATOM 754 O O . LYS A 1 95 ? 25.588 -3.044 7.261 1.00 30.72 95 LYS A O 1
ATOM 760 N N . ALA A 1 96 ? 23.325 -3.030 7.188 1.00 28.17 96 ALA A N 1
ATOM 761 C CA . ALA A 1 96 ? 23.126 -4.441 6.757 1.00 26.28 96 ALA A CA 1
ATOM 762 C C . ALA A 1 96 ? 21.696 -4.673 6.235 1.00 25.79 96 ALA A C 1
ATOM 763 O O . ALA A 1 96 ? 20.777 -3.902 6.493 1.00 26.23 96 ALA A O 1
ATOM 765 N N . ASP A 1 97 ? 21.515 -5.766 5.523 1.00 25.55 97 ASP A N 1
ATOM 766 C CA . ASP A 1 97 ? 20.177 -6.196 5.106 1.00 25.09 97 ASP A CA 1
ATOM 767 C C . ASP A 1 97 ? 19.411 -6.959 6.227 1.00 22.79 97 ASP A C 1
ATOM 768 O O . ASP A 1 97 ? 18.194 -7.020 6.238 1.00 22.77 97 ASP A O 1
ATOM 773 N N . LEU A 1 98 ? 20.168 -7.539 7.143 1.00 21.80 98 LEU A N 1
ATOM 774 C CA . LEU A 1 98 ? 19.626 -8.390 8.202 1.00 20.21 98 LEU A CA 1
ATOM 775 C C . LEU A 1 98 ? 20.483 -8.310 9.435 1.00 18.00 98 LEU A C 1
ATOM 776 O O . LEU A 1 98 ? 21.672 -8.148 9.353 1.00 17.75 98 LEU A O 1
ATOM 781 N N . TYR A 1 99 ? 19.832 -8.376 10.609 1.00 18.04 99 TYR A N 1
ATOM 782 C CA . TYR A 1 99 ? 20.520 -8.318 11.902 1.00 17.81 99 TYR A CA 1
ATOM 783 C C . TYR A 1 99 ? 20.048 -9.522 12.711 1.00 17.32 99 TYR A C 1
ATOM 784 O O . TYR A 1 99 ? 18.866 -9.834 12.717 1.00 17.47 99 TYR A O 1
ATOM 793 N N . ILE A 1 100 ? 20.958 -10.236 13.347 1.00 17.27 100 ILE A N 1
ATOM 794 C CA . ILE A 1 100 ? 20.548 -11.431 14.075 1.00 15.94 100 ILE A CA 1
ATOM 795 C C . ILE A 1 100 ? 21.047 -11.200 15.511 1.00 15.81 100 ILE A C 1
ATOM 796 O O . ILE A 1 100 ? 22.193 -10.810 15.674 1.00 15.70 100 ILE A O 1
ATOM 801 N N . ALA A 1 101 ? 20.165 -11.343 16.509 1.00 14.24 101 ALA A N 1
ATOM 802 C CA . ALA A 1 101 ? 20.599 -11.096 17.832 1.00 14.06 101 ALA A CA 1
ATOM 803 C C . ALA A 1 101 ? 20.136 -12.254 18.719 1.00 14.29 101 ALA A C 1
ATOM 804 O O . ALA A 1 101 ? 19.107 -12.942 18.464 1.00 14.64 101 ALA A O 1
ATOM 806 N N . ARG A 1 102 ? 20.931 -12.534 19.728 1.00 14.88 102 ARG A N 1
ATOM 807 C CA . ARG A 1 102 ? 20.558 -13.676 20.634 1.00 15.41 102 ARG A CA 1
ATOM 808 C C . ARG A 1 102 ? 20.925 -13.296 22.084 1.00 14.87 102 ARG A C 1
ATOM 809 O O . ARG A 1 102 ? 22.061 -12.898 22.348 1.00 14.19 102 ARG A O 1
ATOM 817 N N . GLY A 1 103 ? 19.950 -13.372 22.973 1.00 14.88 103 GLY A N 1
ATOM 818 C CA . GLY A 1 103 ? 20.113 -13.014 24.406 1.00 15.81 103 GLY A CA 1
ATOM 819 C C . GLY A 1 103 ? 18.888 -13.430 25.202 1.00 15.76 103 GLY A C 1
ATOM 820 O O . GLY A 1 103 ? 18.123 -14.289 24.803 1.00 17.85 103 GLY A O 1
ATOM 821 N N . ARG A 1 104 ? 18.708 -12.802 26.343 1.00 15.45 104 ARG A N 1
ATOM 822 C CA . ARG A 1 104 ? 17.579 -13.023 27.245 1.00 15.27 104 ARG A CA 1
ATOM 823 C C . ARG A 1 104 ? 16.309 -12.387 26.640 1.00 15.04 104 ARG A C 1
ATOM 824 O O . ARG A 1 104 ? 16.370 -11.338 25.974 1.00 11.99 104 ARG A O 1
ATOM 832 N N . LEU A 1 105 ? 15.254 -13.212 26.712 1.00 13.56 105 LEU A N 1
ATOM 833 C CA . LEU A 1 105 ? 13.913 -12.874 26.278 1.00 15.38 105 LEU A CA 1
ATOM 834 C C . LEU A 1 105 ? 13.431 -11.647 26.960 1.00 14.95 105 LEU A C 1
ATOM 835 O O . LEU A 1 105 ? 13.124 -10.675 26.281 1.00 18.46 105 LEU A O 1
ATOM 840 N N . GLY A 1 106 ? 13.359 -11.671 28.304 1.00 14.93 106 GLY A N 1
ATOM 841 C CA . GLY A 1 106 ? 12.662 -10.638 29.061 1.00 14.65 106 GLY A CA 1
ATOM 842 C C . GLY A 1 106 ? 13.332 -10.440 30.409 1.00 15.44 106 GLY A C 1
ATOM 843 O O . GLY A 1 106 ? 14.518 -10.210 30.470 1.00 15.09 106 GLY A O 1
ATOM 844 N N . ALA A 1 107 ? 12.559 -10.523 31.475 1.00 14.73 107 ALA A N 1
ATOM 845 C CA . ALA A 1 107 ? 13.083 -10.406 32.834 1.00 17.54 107 ALA A CA 1
ATOM 846 C C . ALA A 1 107 ? 14.125 -11.506 33.161 1.00 17.04 107 ALA A C 1
ATOM 847 O O . ALA A 1 107 ? 14.032 -12.591 32.568 1.00 16.29 107 ALA A O 1
ATOM 849 N N . PRO A 1 108 ? 15.129 -11.233 34.075 1.00 18.20 108 PRO A N 1
ATOM 850 C CA . PRO A 1 108 ? 16.036 -12.314 34.516 1.00 19.10 108 PRO A CA 1
ATOM 851 C C . PRO A 1 108 ? 15.246 -13.585 34.844 1.00 19.63 108 PRO A C 1
ATOM 852 O O . PRO A 1 108 ? 14.276 -13.542 35.611 1.00 20.96 108 PRO A O 1
ATOM 856 N N . GLY A 1 109 ? 15.659 -14.693 34.271 1.00 20.52 109 GLY A N 1
ATOM 857 C CA . GLY A 1 109 ? 14.989 -15.972 34.534 1.00 20.67 109 GLY A CA 1
ATOM 858 C C . GLY A 1 109 ? 14.062 -16.416 33.425 1.00 19.53 109 GLY A C 1
ATOM 859 O O . GLY A 1 109 ? 13.603 -17.550 33.447 1.00 20.68 109 GLY A O 1
ATOM 860 N N . SER A 1 110 ? 13.848 -15.555 32.408 1.00 16.68 110 SER A N 1
ATOM 861 C CA . SER A 1 110 ? 12.900 -15.823 31.342 1.00 16.03 110 SER A CA 1
ATOM 862 C C . SER A 1 110 ? 13.458 -16.617 30.116 1.00 15.21 110 SER A C 1
ATOM 863 O O . SER A 1 110 ? 12.780 -16.751 29.120 1.00 15.41 110 SER A O 1
ATOM 866 N N . GLY A 1 111 ? 14.679 -17.129 30.172 1.00 14.45 111 GLY A N 1
ATOM 867 C CA . GLY A 1 111 ? 15.150 -17.922 29.031 1.00 14.77 111 GLY A CA 1
ATOM 868 C C . GLY A 1 111 ? 15.608 -17.007 27.910 1.00 14.95 111 GLY A C 1
ATOM 869 O O . GLY A 1 111 ? 15.765 -15.797 28.121 1.00 15.19 111 GLY A O 1
ATOM 870 N N . SER A 1 112 ? 15.783 -17.557 26.712 1.00 15.51 112 SER A N 1
ATOM 871 C CA . SER A 1 112 ? 16.532 -16.848 25.707 1.00 16.43 112 SER A CA 1
ATOM 872 C C . SER A 1 112 ? 15.649 -16.655 24.479 1.00 16.50 112 SER A C 1
ATOM 873 O O . SER A 1 112 ? 14.635 -17.401 24.309 1.00 17.01 112 SER A O 1
ATOM 876 N N . MET A 1 113 ? 16.043 -15.653 23.665 1.00 15.32 113 MET A N 1
ATOM 877 C CA . MET A 1 113 ? 15.403 -15.381 22.409 1.00 15.39 113 MET A CA 1
ATOM 878 C C . MET A 1 113 ? 16.454 -15.161 21.376 1.00 15.30 113 MET A C 1
ATOM 879 O O . MET A 1 113 ? 17.455 -14.427 21.620 1.00 12.60 113 MET A O 1
ATOM 884 N N . LEU A 1 114 ? 16.243 -15.795 20.224 1.00 14.35 114 LEU A N 1
ATOM 885 C CA . LEU A 1 114 ? 17.066 -15.446 19.059 1.00 15.44 114 LEU A CA 1
ATOM 886 C C . LEU A 1 114 ? 16.095 -14.704 18.135 1.00 15.31 114 LEU A C 1
ATOM 887 O O . LEU A 1 114 ? 14.967 -15.144 17.976 1.00 13.60 114 LEU A O 1
ATOM 892 N N . VAL A 1 115 ? 16.533 -13.584 17.538 1.00 16.21 115 VAL A N 1
ATOM 893 C CA . VAL A 1 115 ? 15.620 -12.768 16.715 1.00 15.50 115 VAL A CA 1
ATOM 894 C C . VAL A 1 115 ? 16.339 -12.274 15.452 1.00 16.02 115 VAL A C 1
ATOM 895 O O . VAL A 1 115 ? 17.512 -11.988 15.499 1.00 16.41 115 VAL A O 1
ATOM 899 N N . ILE A 1 116 ? 15.613 -12.236 14.309 1.00 16.17 116 ILE A N 1
ATOM 900 C CA . ILE A 1 116 ? 16.158 -11.784 13.029 1.00 14.84 116 ILE A CA 1
ATOM 901 C C . ILE A 1 116 ? 15.362 -10.551 12.617 1.00 15.89 116 ILE A C 1
ATOM 902 O O . ILE A 1 116 ? 14.123 -10.547 12.621 1.00 16.14 116 ILE A O 1
ATOM 907 N N . LEU A 1 117 ? 16.079 -9.457 12.406 1.00 16.26 117 LEU A N 1
ATOM 908 C CA . LEU A 1 117 ? 15.487 -8.176 12.028 1.00 17.05 117 LEU A CA 1
ATOM 909 C C . LEU A 1 117 ? 15.877 -7.803 10.614 1.00 19.93 117 LEU A C 1
ATOM 910 O O . LEU A 1 117 ? 16.944 -8.210 10.137 1.00 19.96 117 LEU A O 1
ATOM 915 N N . ASP A 1 118 ? 15.035 -6.971 9.972 1.00 22.25 118 ASP A N 1
ATOM 916 C CA . ASP A 1 118 ? 15.328 -6.526 8.648 1.00 23.29 118 ASP A CA 1
ATOM 917 C C . ASP A 1 118 ? 15.990 -5.171 8.746 1.00 23.50 118 ASP A C 1
ATOM 918 O O . ASP A 1 118 ? 16.299 -4.694 9.822 1.00 21.79 118 ASP A O 1
ATOM 923 N N . GLU A 1 119 ? 16.270 -4.563 7.609 1.00 25.53 119 GLU A N 1
ATOM 924 C CA . GLU A 1 119 ? 17.112 -3.368 7.619 1.00 26.08 119 GLU A CA 1
ATOM 925 C C . GLU A 1 119 ? 16.460 -2.135 8.273 1.00 27.10 119 GLU A C 1
ATOM 926 O O . GLU A 1 119 ? 17.105 -1.101 8.439 1.00 28.45 119 GLU A O 1
ATOM 932 N N . LYS A 1 120 ? 15.178 -2.213 8.597 1.00 25.85 120 LYS A N 1
ATOM 933 C CA . LYS A 1 120 ? 14.487 -1.110 9.238 1.00 26.23 120 LYS A CA 1
ATOM 934 C C . LYS A 1 120 ? 14.054 -1.495 10.659 1.00 25.03 120 LYS A C 1
ATOM 935 O O . LYS A 1 120 ? 13.174 -0.887 11.236 1.00 25.72 120 LYS A O 1
ATOM 941 N N . GLY A 1 121 ? 14.639 -2.556 11.206 1.00 20.57 121 GLY A N 1
ATOM 942 C CA . GLY A 1 121 ? 14.270 -2.947 12.571 1.00 19.64 121 GLY A CA 1
ATOM 943 C C . GLY A 1 121 ? 13.042 -3.871 12.696 1.00 19.53 121 GLY A C 1
ATOM 944 O O . GLY A 1 121 ? 12.609 -4.152 13.789 1.00 17.50 121 GLY A O 1
ATOM 945 N N . ARG A 1 122 ? 12.467 -4.328 11.587 1.00 19.00 122 ARG A N 1
ATOM 946 C CA . ARG A 1 122 ? 11.222 -5.129 11.647 1.00 19.45 122 ARG A CA 1
ATOM 947 C C . ARG A 1 122 ? 11.527 -6.566 12.060 1.00 18.37 122 ARG A C 1
ATOM 948 O O . ARG A 1 122 ? 12.500 -7.166 11.622 1.00 17.35 122 ARG A O 1
ATOM 956 N N . VAL A 1 123 ? 10.683 -7.113 12.923 1.00 18.50 123 VAL A N 1
ATOM 957 C CA . VAL A 1 123 ? 10.851 -8.446 13.360 1.00 18.51 123 VAL A CA 1
ATOM 958 C C . VAL A 1 123 ? 10.334 -9.495 12.324 1.00 18.06 123 VAL A C 1
ATOM 959 O O . VAL A 1 123 ? 9.128 -9.614 12.068 1.00 18.03 123 VAL A O 1
ATOM 963 N N . LEU A 1 124 ? 11.263 -10.266 11.762 1.00 16.95 124 LEU A N 1
ATOM 964 C CA . LEU A 1 124 ? 10.977 -11.282 10.740 1.00 16.99 124 LEU A CA 1
ATOM 965 C C . LEU A 1 124 ? 10.676 -12.635 11.297 1.00 16.41 124 LEU A C 1
ATOM 966 O O . LEU A 1 124 ? 9.758 -13.309 10.835 1.00 18.66 124 LEU A O 1
ATOM 971 N N . THR A 1 125 ? 11.398 -13.038 12.309 1.00 15.45 125 THR A N 1
ATOM 972 C CA . THR A 1 125 ? 11.188 -14.332 12.924 1.00 16.28 125 THR A CA 1
ATOM 973 C C . THR A 1 125 ? 12.049 -14.372 14.202 1.00 16.10 125 THR A C 1
ATOM 974 O O . THR A 1 125 ? 12.831 -13.448 14.430 1.00 17.74 125 THR A O 1
ATOM 978 N N . ALA A 1 126 ? 11.922 -15.434 14.986 1.00 15.89 126 ALA A N 1
ATOM 979 C CA . ALA A 1 126 ? 12.502 -15.514 16.317 1.00 16.35 126 ALA A CA 1
ATOM 980 C C . ALA A 1 126 ? 12.330 -16.934 16.819 1.00 16.71 126 ALA A C 1
ATOM 981 O O . ALA A 1 126 ? 11.490 -17.682 16.324 1.00 16.86 126 ALA A O 1
ATOM 983 N N . SER A 1 127 ? 13.090 -17.302 17.833 1.00 16.83 127 SER A N 1
ATOM 984 C CA . SER A 1 127 ? 12.835 -18.549 18.536 1.00 18.87 127 SER A CA 1
ATO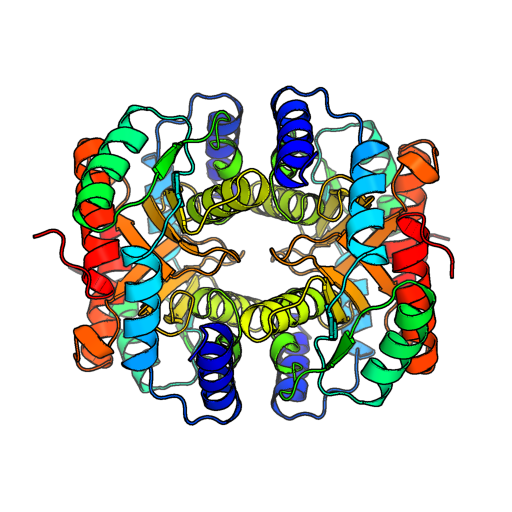M 985 C C . SER A 1 127 ? 13.408 -18.451 19.953 1.00 18.85 127 SER A C 1
ATOM 986 O O . SER A 1 127 ? 14.283 -17.628 20.215 1.00 18.47 127 SER A O 1
ATOM 989 N N . LEU A 1 128 ? 12.879 -19.269 20.845 1.00 17.34 128 LEU A N 1
ATOM 990 C CA . LEU A 1 128 ? 13.192 -19.219 22.277 1.00 19.44 128 LEU A CA 1
ATOM 991 C C . LEU A 1 128 ? 13.755 -20.578 22.748 1.00 21.75 128 LEU A C 1
ATOM 992 O O . LEU A 1 128 ? 13.398 -21.601 22.158 1.00 24.40 128 LEU A O 1
ATOM 997 N N . SER A 1 129 ? 14.580 -20.601 23.816 1.00 20.25 129 SER A N 1
ATOM 998 C CA . SER A 1 129 ? 14.917 -21.818 24.546 1.00 20.37 129 SER A CA 1
ATOM 999 C C . SER A 1 129 ? 14.482 -21.614 26.004 1.00 21.73 129 SER A C 1
ATOM 1000 O O . SER A 1 129 ? 14.402 -20.461 26.493 1.00 18.97 129 SER A O 1
ATOM 1003 N N . PRO A 1 130 ? 14.208 -22.721 26.703 1.00 22.13 130 PRO A N 1
ATOM 1004 C CA . PRO A 1 130 ? 13.920 -22.574 28.102 1.00 23.01 130 PRO A CA 1
ATOM 1005 C C . PRO A 1 130 ? 15.115 -22.000 28.820 1.00 22.47 130 PRO A C 1
ATOM 1006 O O . PRO A 1 130 ? 16.241 -21.996 28.287 1.00 22.69 130 PRO A O 1
ATOM 1010 N N . SER A 1 131 ? 14.881 -21.562 30.041 1.00 21.32 131 SER A N 1
ATOM 1011 C CA . SER A 1 131 ? 15.904 -21.018 30.814 1.00 22.76 131 SER A CA 1
ATOM 1012 C C . SER A 1 131 ? 17.028 -22.062 30.985 1.00 24.44 131 SER A C 1
ATOM 1013 O O . SER A 1 131 ? 16.767 -23.210 31.224 1.00 22.31 131 SER A O 1
ATOM 1016 N N . SER A 1 132 ? 18.275 -21.623 30.904 1.00 27.87 132 SER A N 1
ATOM 1017 C CA . SER A 1 132 ? 19.389 -22.504 31.048 1.00 25.78 132 SER A CA 1
ATOM 1018 C C . SER A 1 132 ? 19.488 -23.189 32.401 1.00 29.88 132 SER A C 1
ATOM 1019 O O . SER A 1 132 ? 20.105 -24.263 32.464 1.00 31.09 132 SER A O 1
ATOM 1022 N N . VAL A 1 133 ? 18.865 -22.627 33.444 1.00 29.38 133 VAL A N 1
ATOM 1023 C CA . VAL A 1 133 ? 18.761 -23.213 34.767 1.00 33.80 133 VAL A CA 1
ATOM 1024 C C . VAL A 1 133 ? 18.086 -24.591 34.650 1.00 39.57 133 VAL A C 1
ATOM 1025 O O . VAL A 1 133 ? 18.331 -25.476 35.473 1.00 42.57 133 VAL A O 1
ATOM 1029 N N . ILE A 1 134 ? 17.256 -24.754 33.618 1.00 39.26 134 ILE A N 1
ATOM 1030 C CA . ILE A 1 134 ? 16.564 -26.007 33.381 1.00 43.61 134 ILE A CA 1
ATOM 1031 C C . ILE A 1 134 ? 17.333 -26.894 32.372 1.00 46.15 134 ILE A C 1
ATOM 1032 O O . ILE A 1 134 ? 17.970 -27.858 32.781 1.00 50.16 134 ILE A O 1
ATOM 1037 N N . HIS A 1 135 ? 17.295 -26.538 31.081 1.00 47.24 135 HIS A N 1
ATOM 1038 C CA . HIS A 1 135 ? 17.887 -27.369 30.018 1.00 45.13 135 HIS A CA 1
ATOM 1039 C C . HIS A 1 135 ? 19.382 -27.780 30.177 1.00 48.08 135 HIS A C 1
ATOM 1040 O O . HIS A 1 135 ? 19.763 -28.859 29.715 1.00 43.60 135 HIS A O 1
ATOM 1047 N N . LYS A 1 136 ? 20.196 -26.938 30.839 1.00 44.84 136 LYS A N 1
ATOM 1048 C CA . LYS A 1 136 ? 21.680 -27.101 30.955 1.00 46.05 136 LYS A CA 1
ATOM 1049 C C . LYS A 1 136 ? 22.535 -27.588 29.719 1.00 42.22 136 LYS A C 1
ATOM 1050 O O . LYS A 1 136 ? 23.557 -28.287 29.890 1.00 39.60 136 LYS A O 1
ATOM 1056 N N . GLU A 1 137 ? 22.167 -27.189 28.501 1.00 38.29 137 GLU A N 1
ATOM 1057 C CA . GLU A 1 137 ? 22.927 -27.586 27.268 1.00 36.60 137 GLU A CA 1
ATOM 1058 C C . GLU A 1 137 ? 24.003 -26.534 26.904 1.00 38.39 137 GLU A C 1
ATOM 1059 O O . GLU A 1 137 ? 23.879 -25.356 27.296 1.00 33.45 137 GLU A O 1
ATOM 1065 N N . ASP A 1 138 ? 25.038 -26.960 26.157 1.00 35.69 138 ASP A N 1
ATOM 1066 C CA . ASP A 1 138 ? 26.087 -26.059 25.644 1.00 36.69 138 ASP A CA 1
ATOM 1067 C C . ASP A 1 138 ? 25.442 -24.887 24.931 1.00 32.00 138 ASP A C 1
ATOM 1068 O O . ASP A 1 138 ? 24.523 -25.080 24.117 1.00 29.61 138 ASP A O 1
ATOM 1073 N N . ILE A 1 139 ? 25.945 -23.681 25.195 1.00 27.14 139 ILE A N 1
ATOM 1074 C CA . ILE A 1 139 ? 25.401 -22.513 24.502 1.00 28.27 139 ILE A CA 1
ATOM 1075 C C . ILE A 1 139 ? 25.417 -22.661 22.975 1.00 28.35 139 ILE A C 1
ATOM 1076 O O . ILE A 1 139 ? 24.513 -22.212 22.300 1.00 27.77 139 ILE A O 1
ATOM 1081 N N . GLU A 1 140 ? 26.444 -23.285 22.422 1.00 27.25 140 GLU A N 1
ATOM 1082 C CA . GLU A 1 140 ? 26.547 -23.385 20.968 1.00 29.96 140 GLU A CA 1
ATOM 1083 C C . GLU A 1 140 ? 25.468 -24.341 20.407 1.00 30.50 140 GLU A C 1
ATOM 1084 O O . GLU A 1 140 ? 24.897 -24.082 19.345 1.00 29.77 140 GLU A O 1
ATOM 1090 N N . GLU A 1 141 ? 25.173 -25.416 21.133 1.00 30.51 141 GLU A N 1
ATOM 1091 C CA . GLU A 1 141 ? 24.095 -26.272 20.709 1.00 30.01 141 GLU A CA 1
ATOM 1092 C C . GLU A 1 141 ? 22.740 -25.636 20.812 1.00 24.53 141 GLU A C 1
ATOM 1093 O O . GLU A 1 141 ? 21.916 -25.870 19.930 1.00 21.17 141 GLU A O 1
ATOM 1099 N N . ARG A 1 142 ? 22.536 -24.847 21.858 1.00 22.74 142 ARG A N 1
ATOM 1100 C CA . ARG A 1 142 ? 21.283 -24.078 22.011 1.00 24.98 142 ARG A CA 1
ATOM 1101 C C . ARG A 1 142 ? 21.069 -23.073 20.819 1.00 20.16 142 ARG A C 1
ATOM 1102 O O . ARG A 1 142 ? 20.030 -23.067 20.152 1.00 16.82 142 ARG A O 1
ATOM 1110 N N . ILE A 1 143 ? 22.078 -22.247 20.564 1.00 19.17 143 ILE A N 1
ATOM 1111 C CA . ILE A 1 143 ? 22.000 -21.225 19.463 1.00 17.58 143 ILE A CA 1
ATOM 1112 C C . ILE A 1 143 ? 21.764 -21.859 18.110 1.00 19.12 143 ILE A C 1
ATOM 1113 O O . ILE A 1 143 ? 20.968 -21.328 17.301 1.00 18.05 143 ILE A O 1
ATOM 1118 N N . LYS A 1 144 ? 22.423 -23.023 17.840 1.00 18.95 144 LYS A N 1
ATOM 1119 C CA . LYS A 1 144 ? 22.176 -23.759 16.568 1.00 20.44 144 LYS A CA 1
ATOM 1120 C C . LYS A 1 144 ? 20.699 -24.152 16.495 1.00 21.63 144 LYS A C 1
ATOM 1121 O O . LYS A 1 144 ? 20.074 -23.868 15.503 1.00 20.58 144 LYS A O 1
ATOM 1127 N N . LYS A 1 145 ? 20.157 -24.786 17.537 1.00 21.50 145 LYS A N 1
ATOM 1128 C CA . LYS A 1 145 ? 18.799 -25.233 17.488 1.00 22.78 145 LYS A CA 1
ATOM 1129 C C . LYS A 1 145 ? 17.851 -24.000 17.379 1.00 22.29 145 LYS A C 1
ATOM 1130 O O . LYS A 1 145 ? 16.843 -24.041 16.648 1.00 19.41 145 LYS A O 1
ATOM 1136 N N . GLU A 1 146 ? 18.204 -22.910 18.062 1.00 19.47 146 GLU A N 1
ATOM 1137 C CA . GLU A 1 146 ? 17.396 -21.701 17.987 1.00 19.56 146 GLU A CA 1
ATOM 1138 C C . GLU A 1 146 ? 17.365 -21.140 16.580 1.00 19.73 146 GLU A C 1
ATOM 1139 O O . GLU A 1 146 ? 16.287 -20.806 16.093 1.00 18.20 146 GLU A O 1
ATOM 1145 N N . LEU A 1 147 ? 18.530 -20.992 15.944 1.00 17.05 147 LEU A N 1
ATOM 1146 C CA . LEU A 1 147 ? 18.545 -20.474 14.611 1.00 17.01 147 LEU A CA 1
ATOM 1147 C C . LEU A 1 147 ? 17.767 -21.334 13.620 1.00 17.55 147 LEU A C 1
ATOM 1148 O O . LEU A 1 147 ? 17.018 -20.851 12.753 1.00 18.79 147 LEU A O 1
ATOM 1153 N N . ILE A 1 148 ? 17.955 -22.620 13.710 1.00 18.33 148 ILE A N 1
ATOM 1154 C CA . ILE A 1 148 ? 17.311 -23.517 12.776 1.00 18.82 148 ILE A CA 1
ATOM 1155 C C . ILE A 1 148 ? 15.809 -23.467 12.961 1.00 19.74 148 ILE A C 1
ATOM 1156 O O . ILE A 1 148 ? 15.102 -23.513 12.007 1.00 20.93 148 ILE A O 1
ATOM 1161 N N . GLU A 1 149 ? 15.338 -23.358 14.192 1.00 19.30 149 GLU A N 1
ATOM 1162 C CA . GLU A 1 149 ? 13.921 -23.121 14.402 1.00 20.88 149 GLU A CA 1
ATOM 1163 C C . GLU A 1 149 ? 13.381 -21.840 13.844 1.00 19.50 149 GLU A C 1
ATOM 1164 O O . GLU A 1 149 ? 12.295 -21.840 13.209 1.00 18.19 149 GLU A O 1
ATOM 1170 N N . ALA A 1 150 ? 14.114 -20.740 14.069 1.00 17.79 150 ALA A N 1
ATOM 1171 C CA . ALA A 1 150 ? 13.654 -19.425 13.611 1.00 16.68 150 ALA A CA 1
ATOM 1172 C C . ALA A 1 150 ? 13.543 -19.440 12.082 1.00 17.42 150 ALA A C 1
ATOM 1173 O O . ALA A 1 150 ? 12.651 -18.838 11.521 1.00 16.10 150 ALA A O 1
ATOM 1175 N N . LEU A 1 151 ? 14.464 -20.114 11.411 1.00 18.20 151 LEU A N 1
ATOM 1176 C CA . LEU A 1 151 ? 14.316 -20.284 9.989 1.00 18.46 151 LEU A CA 1
ATOM 1177 C C . LEU A 1 151 ? 13.147 -21.260 9.564 1.00 19.40 151 LEU A C 1
ATOM 1178 O O . LEU A 1 151 ? 12.431 -20.927 8.625 1.00 19.35 151 LEU A O 1
ATOM 1183 N N . SER A 1 152 ? 13.024 -22.480 10.142 1.00 20.65 152 SER A N 1
ATOM 1184 C CA . SER A 1 152 ? 11.956 -23.401 9.669 1.00 21.80 152 SER A CA 1
ATOM 1185 C C . SER A 1 152 ? 10.519 -22.825 9.896 1.00 23.29 152 SER A C 1
ATOM 1186 O O . SER A 1 152 ? 9.583 -23.047 9.097 1.00 21.26 152 SER A O 1
ATOM 1189 N N . ARG A 1 153 ? 10.322 -22.102 10.989 1.00 22.26 153 ARG A N 1
ATOM 1190 C CA . ARG A 1 153 ? 8.985 -21.498 11.255 1.00 23.46 153 ARG A CA 1
ATOM 1191 C C . ARG A 1 153 ? 8.566 -20.401 10.242 1.00 24.81 153 ARG A C 1
ATOM 1192 O O . ARG A 1 153 ? 7.394 -19.985 10.153 1.00 23.58 153 ARG A O 1
ATOM 1200 N N . ILE A 1 154 ? 9.507 -19.956 9.441 1.00 23.41 154 ILE A N 1
ATOM 1201 C CA . ILE A 1 154 ? 9.086 -19.115 8.273 1.00 23.12 154 ILE A CA 1
ATOM 1202 C C . ILE A 1 154 ? 9.350 -19.752 6.894 1.00 24.63 154 ILE A C 1
ATOM 1203 O O . ILE A 1 154 ? 9.247 -19.081 5.860 1.00 24.43 154 ILE A O 1
ATOM 1208 N N . GLY A 1 155 ? 9.644 -21.044 6.913 1.00 23.45 155 GLY A N 1
ATOM 1209 C CA . GLY A 1 155 ? 9.580 -21.900 5.725 1.00 24.54 155 GLY A CA 1
ATOM 1210 C C . GLY A 1 155 ? 10.950 -22.081 5.117 1.00 26.00 155 GLY A C 1
ATOM 1211 O O . GLY A 1 155 ? 11.067 -22.551 3.985 1.00 27.26 155 GLY A O 1
ATOM 1212 N N . ILE A 1 156 ? 12.001 -21.726 5.870 1.00 25.51 156 ILE A N 1
ATOM 1213 C CA . ILE A 1 156 ? 13.385 -21.899 5.405 1.00 25.02 156 ILE A CA 1
ATOM 1214 C C . ILE A 1 156 ? 14.051 -23.156 5.954 1.00 25.51 156 ILE A C 1
ATOM 1215 O O . ILE A 1 156 ? 14.262 -23.291 7.181 1.00 23.66 156 ILE A O 1
ATOM 1220 N N . SER A 1 157 ? 14.418 -24.070 5.059 1.00 28.11 157 SER A N 1
ATOM 1221 C CA . SER A 1 157 ? 15.143 -25.289 5.464 1.00 30.80 157 SER A CA 1
ATOM 1222 C C . SER A 1 157 ? 16.643 -25.163 5.311 1.00 33.06 157 SER A C 1
ATOM 1223 O O . SER A 1 157 ? 17.145 -24.622 4.333 1.00 34.78 157 SER A O 1
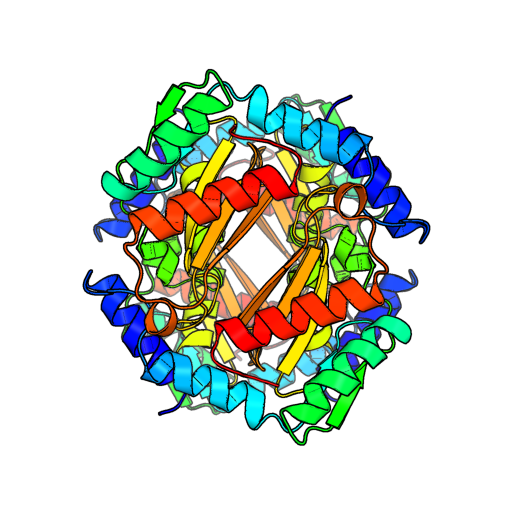ATOM 1226 N N . ILE A 1 158 ? 17.353 -25.684 6.289 1.00 33.40 158 ILE A N 1
ATOM 1227 C CA . ILE A 1 158 ? 18.790 -25.720 6.266 1.00 39.32 158 ILE A CA 1
ATOM 1228 C C . ILE A 1 158 ? 19.313 -26.983 5.569 1.00 43.29 158 ILE A C 1
ATOM 1229 O O . ILE A 1 158 ? 20.483 -27.029 5.176 1.00 45.20 158 ILE A O 1
ATOM 1234 N N . LEU A 1 159 ? 18.465 -28.005 5.429 1.00 46.38 159 LEU A N 1
ATOM 1235 C CA . LEU A 1 159 ? 18.892 -29.332 4.917 1.00 47.12 159 LEU A CA 1
ATOM 1236 C C . LEU A 1 159 ? 19.278 -29.279 3.440 1.00 49.47 159 LEU A C 1
ATOM 1237 O O . LEU A 1 159 ? 18.610 -28.633 2.637 1.00 49.67 159 LEU A O 1
ATOM 1242 N N . VAL B 1 2 ? 13.138 -12.778 48.434 1.00 48.41 2 VAL B N 1
ATOM 1243 C CA . VAL B 1 2 ? 13.320 -11.321 48.121 1.00 45.03 2 VAL B CA 1
ATOM 1244 C C . VAL B 1 2 ? 12.180 -10.785 47.254 1.00 43.99 2 VAL B C 1
ATOM 1245 O O . VAL B 1 2 ? 11.288 -11.531 46.801 1.00 42.45 2 VAL B O 1
ATOM 1249 N N . VAL B 1 3 ? 12.172 -9.472 47.064 1.00 41.26 3 VAL B N 1
ATOM 1250 C CA . VAL B 1 3 ? 11.178 -8.887 46.188 1.00 38.48 3 VAL B CA 1
ATOM 1251 C C . VAL B 1 3 ? 11.799 -9.002 44.824 1.00 35.24 3 VAL B C 1
ATOM 1252 O O . VAL B 1 3 ? 13.024 -9.171 44.717 1.00 32.12 3 VAL B O 1
ATOM 1256 N N . MET B 1 4 ? 10.951 -8.938 43.798 1.00 34.61 4 MET B N 1
ATOM 1257 C CA . MET B 1 4 ? 11.419 -9.126 42.475 1.00 32.19 4 MET B CA 1
ATOM 1258 C C . MET B 1 4 ? 12.399 -8.035 42.118 1.00 29.67 4 MET B C 1
ATOM 1259 O O . MET B 1 4 ? 13.465 -8.334 41.527 1.00 29.84 4 MET B O 1
ATOM 1264 N N . GLU B 1 5 ? 12.051 -6.794 42.475 1.00 24.81 5 GLU B N 1
ATOM 1265 C CA . GLU B 1 5 ? 12.926 -5.628 42.256 1.00 24.86 5 GLU B CA 1
ATOM 1266 C C . GLU B 1 5 ? 14.382 -5.854 42.707 1.00 26.47 5 GLU B C 1
ATOM 1267 O O . GLU B 1 5 ? 15.328 -5.403 42.046 1.00 24.97 5 GLU B O 1
ATOM 1273 N N . GLU B 1 6 ? 14.566 -6.501 43.875 1.00 29.15 6 GLU B N 1
ATOM 1274 C CA . GLU B 1 6 ? 15.896 -6.762 44.389 1.00 30.62 6 GLU B CA 1
ATOM 1275 C C . GLU B 1 6 ? 16.627 -7.859 43.647 1.00 27.03 6 GLU B C 1
ATOM 1276 O O . GLU B 1 6 ? 17.827 -7.764 43.420 1.00 27.22 6 GLU B O 1
ATOM 1282 N N . ILE B 1 7 ? 15.916 -8.917 43.299 1.00 27.88 7 ILE B N 1
ATOM 1283 C CA . ILE B 1 7 ? 16.475 -9.984 42.458 1.00 26.75 7 ILE B CA 1
ATOM 1284 C C . ILE B 1 7 ? 16.916 -9.406 41.118 1.00 26.15 7 ILE B C 1
ATOM 1285 O O . ILE B 1 7 ? 18.043 -9.694 40.652 1.00 26.78 7 ILE B O 1
ATOM 1290 N N . ILE B 1 8 ? 16.067 -8.553 40.514 1.00 25.70 8 ILE B N 1
ATOM 1291 C CA . ILE B 1 8 ? 16.452 -7.892 39.271 1.00 23.70 8 ILE B CA 1
ATOM 1292 C C . ILE B 1 8 ? 17.698 -6.976 39.382 1.00 25.19 8 ILE B C 1
ATOM 1293 O O . ILE B 1 8 ? 18.628 -7.043 38.546 1.00 22.40 8 ILE B O 1
ATOM 1298 N N . LYS B 1 9 ? 17.742 -6.133 40.429 1.00 28.06 9 LYS B N 1
ATOM 1299 C CA . LYS B 1 9 ? 18.942 -5.319 40.682 1.00 27.47 9 LYS B CA 1
ATOM 1300 C C . LYS B 1 9 ? 20.179 -6.195 40.772 1.00 25.69 9 LYS B C 1
ATOM 1301 O O . LYS B 1 9 ? 21.204 -5.838 40.218 1.00 27.15 9 LYS B O 1
ATOM 1307 N N . LYS B 1 10 ? 20.108 -7.293 41.509 1.00 26.45 10 LYS B N 1
ATOM 1308 C CA . LYS B 1 10 ? 21.253 -8.262 41.578 1.00 27.67 10 LYS B CA 1
ATOM 1309 C C . LYS B 1 10 ? 21.754 -8.671 40.187 1.00 26.61 10 LYS B C 1
ATOM 1310 O O . LYS B 1 10 ? 22.982 -8.602 39.887 1.00 25.06 10 LYS B O 1
ATOM 1316 N N . ALA B 1 11 ? 20.789 -9.053 39.331 1.00 24.41 11 ALA B N 1
ATOM 1317 C CA . ALA B 1 11 ? 21.072 -9.494 37.979 1.00 22.18 11 ALA B CA 1
ATOM 1318 C C . ALA B 1 11 ? 21.705 -8.360 37.222 1.00 20.42 11 ALA B C 1
ATOM 1319 O O . ALA B 1 11 ? 22.644 -8.586 36.511 1.00 21.71 11 ALA B O 1
ATOM 1321 N N . PHE B 1 12 ? 21.143 -7.137 37.292 1.00 22.75 12 PHE B N 1
ATOM 1322 C CA . PHE B 1 12 ? 21.705 -6.004 36.527 1.00 22.17 12 PHE B CA 1
ATOM 1323 C C . PHE B 1 12 ? 23.143 -5.684 36.952 1.00 24.31 12 PHE B C 1
ATOM 1324 O O . PHE B 1 12 ? 24.019 -5.396 36.144 1.00 25.32 12 PHE B O 1
ATOM 1332 N N . ILE B 1 13 ? 23.373 -5.735 38.240 1.00 27.28 13 ILE B N 1
ATOM 1333 C CA . ILE B 1 13 ? 24.728 -5.531 38.789 1.00 31.07 13 ILE B CA 1
ATOM 1334 C C . ILE B 1 13 ? 25.758 -6.526 38.264 1.00 30.90 13 ILE B C 1
ATOM 1335 O O . ILE B 1 13 ? 26.872 -6.137 37.940 1.00 31.69 13 ILE B O 1
ATOM 1340 N N . GLU B 1 14 ? 25.364 -7.788 38.143 1.00 32.03 14 GLU B N 1
ATOM 1341 C CA . GLU B 1 14 ? 26.216 -8.789 37.512 1.00 30.61 14 GLU B CA 1
ATOM 1342 C C . GLU B 1 14 ? 26.523 -8.424 36.094 1.00 29.46 14 GLU B C 1
ATOM 1343 O O . GLU B 1 14 ? 27.667 -8.546 35.629 1.00 29.44 14 GLU B O 1
ATOM 1349 N N . SER B 1 15 ? 25.510 -7.934 35.385 1.00 27.74 15 SER B N 1
ATOM 1350 C CA . SER B 1 15 ? 25.705 -7.476 34.001 1.00 29.04 15 SER B CA 1
ATOM 1351 C C . SER B 1 15 ? 26.695 -6.280 33.870 1.00 30.76 15 SER B C 1
ATOM 1352 O O . SER B 1 15 ? 27.647 -6.313 33.068 1.00 33.56 15 SER B O 1
ATOM 1355 N N . ILE B 1 16 ? 26.446 -5.216 34.615 1.00 33.13 16 ILE B N 1
ATOM 1356 C CA . ILE B 1 16 ? 27.347 -4.047 34.585 1.00 34.57 16 ILE B CA 1
ATOM 1357 C C . ILE B 1 16 ? 28.810 -4.518 34.835 1.00 37.97 16 ILE B C 1
ATOM 1358 O O . ILE B 1 16 ? 29.744 -4.119 34.101 1.00 35.08 16 ILE B O 1
ATOM 1363 N N . ASN B 1 17 ? 28.996 -5.420 35.805 1.00 39.76 17 ASN B N 1
ATOM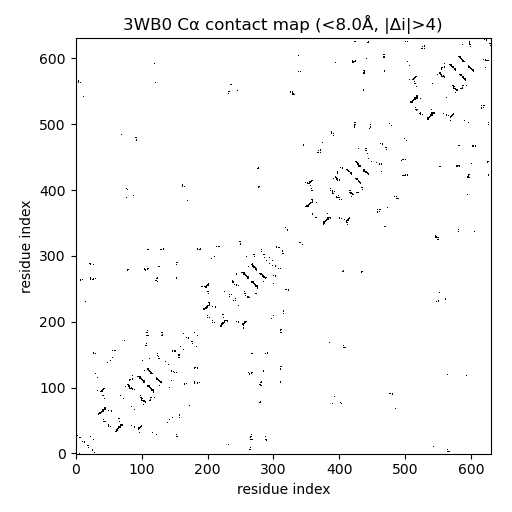 1364 C CA . ASN B 1 17 ? 30.359 -5.878 36.154 1.00 38.72 17 ASN B CA 1
ATOM 1365 C C . ASN B 1 17 ? 30.955 -6.971 35.289 1.00 39.52 17 ASN B C 1
ATOM 1366 O O . ASN B 1 17 ? 32.112 -7.382 35.493 1.00 36.39 17 ASN B O 1
ATOM 1371 N N . ASN B 1 18 ? 30.184 -7.452 34.326 1.00 34.73 18 ASN B N 1
ATOM 1372 C CA . ASN B 1 18 ? 30.660 -8.498 33.412 1.00 34.69 18 ASN B CA 1
ATOM 1373 C C . ASN B 1 18 ? 30.825 -9.848 34.115 1.00 32.18 18 ASN B C 1
ATOM 1374 O O . ASN B 1 18 ? 31.735 -10.600 33.805 1.00 33.81 18 ASN B O 1
ATOM 1379 N N . ILE B 1 19 ? 29.949 -10.155 35.057 1.00 31.52 19 ILE B N 1
ATOM 1380 C CA . ILE B 1 19 ? 29.997 -11.461 35.683 1.00 33.79 19 ILE B CA 1
ATOM 1381 C C . ILE B 1 19 ? 28.685 -12.226 35.574 1.00 31.13 19 ILE B C 1
ATOM 1382 O O . ILE B 1 19 ? 28.496 -13.196 36.251 1.00 31.88 19 ILE B O 1
ATOM 1387 N N . ARG B 1 20 ? 27.803 -11.794 34.678 1.00 32.50 20 ARG B N 1
ATOM 1388 C CA . ARG B 1 20 ? 26.508 -12.434 34.475 1.00 30.63 20 ARG B CA 1
ATOM 1389 C C . ARG B 1 20 ? 26.678 -13.751 33.681 1.00 32.10 20 ARG B C 1
ATOM 1390 O O . ARG B 1 20 ? 27.049 -13.725 32.512 1.00 37.23 20 ARG B O 1
ATOM 1398 N N . ARG B 1 21 ? 26.345 -14.886 34.282 1.00 29.71 21 ARG B N 1
ATOM 1399 C CA . ARG B 1 21 ? 26.448 -16.184 33.585 1.00 29.97 21 ARG B CA 1
ATOM 1400 C C . ARG B 1 21 ? 25.079 -16.856 33.400 1.00 31.69 21 ARG B C 1
ATOM 1401 O O . ARG B 1 21 ? 24.901 -18.035 33.711 1.00 35.32 21 ARG B O 1
ATOM 1409 N N . GLY B 1 22 ? 24.156 -16.071 32.876 1.00 27.51 22 GLY B N 1
ATOM 1410 C CA . GLY B 1 22 ? 22.782 -16.475 32.530 1.00 26.99 22 GLY B CA 1
ATOM 1411 C C . GLY B 1 22 ? 21.865 -16.455 33.734 1.00 25.05 22 GLY B C 1
ATOM 1412 O O . GLY B 1 22 ? 22.216 -15.911 34.821 1.00 24.48 22 GLY B O 1
ATOM 1413 N N . ASP B 1 23 ? 20.688 -17.038 33.538 1.00 22.24 23 ASP B N 1
ATOM 1414 C CA . ASP B 1 23 ? 19.627 -17.080 34.559 1.00 23.51 23 ASP B CA 1
ATOM 1415 C C . ASP B 1 23 ? 20.059 -17.873 35.762 1.00 23.99 23 ASP B C 1
ATOM 1416 O O . ASP B 1 23 ? 20.838 -18.796 35.648 1.00 22.91 23 ASP B O 1
ATOM 1421 N N . LYS B 1 24 ? 19.442 -17.577 36.900 1.00 29.68 24 LYS B N 1
ATOM 1422 C CA . LYS B 1 24 ? 19.749 -18.216 38.179 1.00 28.52 24 LYS B CA 1
ATOM 1423 C C . LYS B 1 24 ? 18.484 -18.813 38.799 1.00 30.35 24 LYS B C 1
ATOM 1424 O O . LYS B 1 24 ? 17.373 -18.398 38.477 1.00 26.99 24 LYS B O 1
ATOM 1430 N N . GLU B 1 25 ? 18.669 -19.779 39.702 1.00 28.79 25 GLU B N 1
ATOM 1431 C CA . GLU B 1 25 ? 17.564 -20.555 40.302 1.00 29.44 25 GLU B CA 1
ATOM 1432 C C . GLU B 1 25 ? 16.586 -19.613 41.009 1.00 27.51 25 GLU B C 1
ATOM 1433 O O . GLU B 1 25 ? 15.380 -19.705 40.817 1.00 25.73 25 GLU B O 1
ATOM 1439 N N . GLU B 1 26 ? 17.113 -18.611 41.730 1.00 26.61 26 GLU B N 1
ATOM 1440 C CA . GLU B 1 26 ? 16.225 -17.684 42.462 1.00 26.71 26 GLU B CA 1
ATOM 1441 C C . GLU B 1 26 ? 15.319 -16.905 41.529 1.00 26.75 26 GLU B C 1
ATOM 1442 O O . GLU B 1 26 ? 14.152 -16.647 41.848 1.00 23.60 26 GLU B O 1
ATOM 1448 N N . GLU B 1 27 ? 15.863 -16.524 40.362 1.00 25.06 27 GLU B N 1
ATOM 1449 C CA . GLU B 1 27 ? 15.101 -15.704 39.395 1.00 23.90 27 GLU B CA 1
ATOM 1450 C C . GLU B 1 27 ? 14.025 -16.584 38.822 1.00 22.23 27 GLU B C 1
ATOM 1451 O O . GLU B 1 27 ? 12.877 -16.158 38.655 1.00 22.19 27 GLU B O 1
ATOM 1457 N N . LEU B 1 28 ? 14.374 -17.834 38.518 1.00 22.82 28 LEU B N 1
ATOM 1458 C CA . LEU B 1 28 ? 13.396 -18.749 37.942 1.00 24.58 28 LEU B CA 1
ATOM 1459 C C . LEU B 1 28 ? 12.271 -19.045 38.956 1.00 25.34 28 LEU B C 1
ATOM 1460 O O . LEU B 1 28 ? 11.083 -19.056 38.622 1.00 23.35 28 LEU B O 1
ATOM 1465 N N . LYS B 1 29 ? 12.655 -19.325 40.194 1.00 25.70 29 LYS B N 1
ATOM 1466 C CA . LYS B 1 29 ? 11.704 -19.492 41.307 1.00 28.18 29 LYS B CA 1
ATOM 1467 C C . LYS B 1 29 ? 10.731 -18.328 41.438 1.00 25.69 29 LYS B C 1
ATOM 1468 O O . LYS B 1 29 ? 9.527 -18.515 41.636 1.00 27.33 29 LYS B O 1
ATOM 1474 N N . LYS B 1 30 ? 11.259 -17.125 41.335 1.00 23.89 30 LYS B N 1
ATOM 1475 C CA . LYS B 1 30 ? 10.479 -15.941 41.511 1.00 24.29 30 LYS B CA 1
ATOM 1476 C C . LYS B 1 30 ? 9.457 -15.765 40.423 1.00 23.70 30 LYS B C 1
ATOM 1477 O O . LYS B 1 30 ? 8.356 -15.329 40.699 1.00 23.39 30 LYS B O 1
ATOM 1483 N N . ILE B 1 31 ? 9.843 -16.049 39.185 1.00 22.48 31 ILE B N 1
ATOM 1484 C CA . ILE B 1 31 ? 8.895 -16.093 38.047 1.00 19.56 31 ILE B CA 1
ATOM 1485 C C . ILE B 1 31 ? 7.755 -17.121 38.280 1.00 22.07 31 ILE B C 1
ATOM 1486 O O . ILE B 1 31 ? 6.557 -16.759 38.238 1.00 20.30 31 ILE B O 1
ATOM 1491 N N . GLN B 1 32 ? 8.123 -18.361 38.611 1.00 21.64 32 GLN B N 1
ATOM 1492 C CA . GLN B 1 32 ? 7.152 -19.400 38.933 1.00 26.15 32 GLN B CA 1
ATOM 1493 C C . GLN B 1 32 ? 6.154 -18.953 40.027 1.00 27.01 32 GLN B C 1
ATOM 1494 O O . GLN B 1 32 ? 4.951 -19.151 39.916 1.00 28.13 32 GLN B O 1
ATOM 1500 N N . GLU B 1 33 ? 6.702 -18.338 41.072 1.00 29.43 33 GLU B N 1
ATOM 1501 C CA . GLU B 1 33 ? 5.950 -17.798 42.201 1.00 32.70 33 GLU B CA 1
ATOM 1502 C C . GLU B 1 33 ? 4.928 -16.787 41.755 1.00 32.07 33 GLU B C 1
ATOM 1503 O O . GLU B 1 33 ? 3.776 -16.856 42.165 1.00 35.71 33 GLU B O 1
ATOM 1509 N N . LYS B 1 34 ? 5.338 -15.840 40.917 1.00 31.09 34 LYS B N 1
ATOM 1510 C CA . LYS B 1 34 ? 4.410 -14.820 40.405 1.00 30.98 34 LYS B CA 1
ATOM 1511 C C . LYS B 1 34 ? 3.279 -15.436 39.618 1.00 29.44 34 LYS B C 1
ATOM 1512 O O . LYS B 1 34 ? 2.168 -14.947 39.696 1.00 26.13 34 LYS B O 1
ATOM 1518 N N . ILE B 1 35 ? 3.574 -16.489 38.844 1.00 25.41 35 ILE B N 1
ATOM 1519 C CA . ILE B 1 35 ? 2.562 -17.140 38.029 1.00 24.77 35 ILE B CA 1
ATOM 1520 C C . ILE B 1 35 ? 1.589 -17.983 38.887 1.00 25.30 35 ILE B C 1
ATOM 1521 O O . ILE B 1 35 ? 0.382 -17.755 38.886 1.00 26.43 35 ILE B O 1
ATOM 1526 N N . VAL B 1 36 ? 2.132 -18.971 39.607 1.00 30.11 36 VAL B N 1
ATOM 1527 C CA . VAL B 1 36 ? 1.311 -19.878 40.429 1.00 29.18 36 VAL B CA 1
ATOM 1528 C C . VAL B 1 36 ? 0.481 -19.139 41.508 1.00 29.12 36 VAL B C 1
ATOM 1529 O O . VAL B 1 36 ? -0.613 -19.571 41.829 1.00 32.22 36 VAL B O 1
ATOM 1533 N N . ASN B 1 37 ? 0.982 -18.046 42.080 1.00 27.33 37 ASN B N 1
ATOM 1534 C CA . ASN B 1 37 ? 0.262 -17.331 43.167 1.00 28.49 37 ASN B CA 1
ATOM 1535 C C . ASN B 1 37 ? -0.611 -16.144 42.705 1.00 27.83 37 ASN B C 1
ATOM 1536 O O . ASN B 1 37 ? -1.114 -15.399 43.551 1.00 25.61 37 ASN B O 1
ATOM 1541 N N . ALA B 1 38 ? -0.729 -15.924 41.383 1.00 24.27 38 ALA B N 1
ATOM 1542 C CA . ALA B 1 38 ? -1.509 -14.762 40.883 1.00 23.89 38 ALA B CA 1
ATOM 1543 C C . ALA B 1 38 ? -2.909 -14.916 41.401 1.00 23.21 38 ALA B C 1
ATOM 1544 O O . ALA B 1 38 ? -3.430 -16.032 41.421 1.00 24.24 38 ALA B O 1
ATOM 1546 N N . LYS B 1 39 ? -3.524 -13.812 41.782 1.00 23.74 39 LYS B N 1
ATOM 1547 C CA . LYS B 1 39 ? -4.901 -13.842 42.278 1.00 25.34 39 LYS B CA 1
ATOM 1548 C C . LYS B 1 39 ? -5.878 -13.319 41.217 1.00 24.33 39 LYS B C 1
ATOM 1549 O O . LYS B 1 39 ? -7.068 -13.609 41.276 1.00 23.04 39 LYS B O 1
ATOM 1555 N N . LYS B 1 40 ? -5.369 -12.507 40.285 1.00 24.30 40 LYS B N 1
ATOM 1556 C CA . LYS B 1 40 ? -6.136 -11.992 39.131 1.00 22.57 40 LYS B CA 1
ATOM 1557 C C . LYS B 1 40 ? -5.311 -12.056 37.835 1.00 21.19 40 LYS B C 1
ATOM 1558 O O . LYS B 1 40 ? -4.164 -11.641 37.795 1.00 21.18 40 LYS B O 1
ATOM 1564 N N . ILE B 1 41 ? -5.923 -12.534 36.778 1.00 19.38 41 ILE B N 1
ATOM 1565 C CA . ILE B 1 41 ? -5.212 -12.616 35.493 1.00 18.33 41 ILE B CA 1
ATOM 1566 C C . ILE B 1 41 ? -6.123 -11.934 34.446 1.00 18.39 41 ILE B C 1
ATOM 1567 O O . ILE B 1 41 ? -7.338 -12.062 34.472 1.00 18.59 41 ILE B O 1
ATOM 1572 N N . VAL B 1 42 ? -5.525 -11.170 33.546 1.00 18.50 42 VAL B N 1
ATOM 1573 C CA . VAL B 1 42 ? -6.298 -10.612 32.435 1.00 18.87 42 VAL B CA 1
ATOM 1574 C C . VAL B 1 42 ? -5.765 -11.166 31.157 1.00 18.07 42 VAL B C 1
ATOM 1575 O O . VAL B 1 42 ? -4.558 -11.187 30.968 1.00 16.34 42 VAL B O 1
ATOM 1579 N N . VAL B 1 43 ? -6.675 -11.671 30.308 1.00 18.10 43 VAL B N 1
ATOM 1580 C CA . VAL B 1 43 ? -6.304 -12.150 28.994 1.00 17.07 43 VAL B CA 1
ATOM 1581 C C . VAL B 1 43 ? -6.590 -11.010 28.042 1.00 16.97 43 VAL B C 1
ATOM 1582 O O . VAL B 1 43 ? -7.710 -10.494 27.929 1.00 16.40 43 VAL B O 1
ATOM 1586 N N . ALA B 1 44 ? -5.540 -10.624 27.303 1.00 17.08 44 ALA B N 1
ATOM 1587 C CA . ALA B 1 44 ? -5.572 -9.350 26.570 1.00 18.20 44 ALA B CA 1
ATOM 1588 C C . ALA B 1 44 ? -6.350 -9.477 25.202 1.00 19.13 44 ALA B C 1
ATOM 1589 O O . ALA B 1 44 ? -5.782 -9.401 24.124 1.00 18.35 44 ALA B O 1
ATOM 1591 N N . THR B 1 45 ? -7.654 -9.769 25.274 1.00 20.21 45 THR B N 1
ATOM 1592 C CA . THR B 1 45 ? -8.385 -10.137 24.029 1.00 20.36 45 THR B CA 1
ATOM 1593 C C . THR B 1 45 ? -9.829 -9.843 24.349 1.00 19.74 45 THR B C 1
ATOM 1594 O O . THR B 1 45 ? -10.166 -9.715 25.501 1.00 19.94 45 THR B O 1
ATOM 1598 N N . ASN B 1 46 ? -10.672 -9.696 23.338 1.00 19.86 46 ASN B N 1
ATOM 1599 C CA . ASN B 1 46 ? -12.117 -9.826 23.602 1.00 21.56 46 ASN B CA 1
ATOM 1600 C C . ASN B 1 46 ? -12.683 -11.033 22.858 1.00 22.02 46 ASN B C 1
ATOM 1601 O O . ASN B 1 46 ? -13.913 -11.133 22.612 1.00 20.46 46 ASN B O 1
ATOM 1606 N N . ASN B 1 47 ? -11.781 -11.950 22.481 1.00 21.07 47 ASN B N 1
ATOM 1607 C CA . ASN B 1 47 ? -12.170 -13.111 21.721 1.00 22.52 47 ASN B CA 1
ATOM 1608 C C . ASN B 1 47 ? -12.495 -14.279 22.663 1.00 23.19 47 ASN B C 1
ATOM 1609 O O . ASN B 1 47 ? -11.585 -14.808 23.330 1.00 21.88 47 ASN B O 1
ATOM 1614 N N . GLN B 1 48 ? -13.772 -14.661 22.729 1.00 21.07 48 GLN B N 1
ATOM 1615 C CA . GLN B 1 48 ? -14.193 -15.696 23.652 1.00 24.83 48 GLN B CA 1
ATOM 1616 C C . GLN B 1 48 ? -13.449 -17.066 23.510 1.00 25.18 48 GLN B C 1
ATOM 1617 O O . GLN B 1 48 ? -13.005 -17.655 24.498 1.00 25.20 48 GLN B O 1
ATOM 1623 N N . LYS B 1 49 ? -13.296 -17.560 22.286 1.00 27.32 49 LYS B N 1
ATOM 1624 C CA . LYS B 1 49 ? -12.623 -18.842 22.023 1.00 27.14 49 LYS B CA 1
ATOM 1625 C C . LYS B 1 49 ? -11.185 -18.877 22.569 1.00 26.50 49 LYS B C 1
ATOM 1626 O O . LYS B 1 49 ? -10.822 -19.824 23.204 1.00 24.21 49 LYS B O 1
ATOM 1632 N N . LYS B 1 50 ? -10.387 -17.830 22.295 1.00 25.62 50 LYS B N 1
ATOM 1633 C CA . LYS B 1 50 ? -9.019 -17.654 22.805 1.00 27.93 50 LYS B CA 1
ATOM 1634 C C . LYS B 1 50 ? -8.984 -17.539 24.317 1.00 26.26 50 LYS B C 1
ATOM 1635 O O . LYS B 1 50 ? -8.188 -18.231 24.960 1.00 24.38 50 LYS B O 1
ATOM 1641 N N . PHE B 1 51 ? -9.809 -16.636 24.869 1.00 23.76 51 PHE B N 1
ATOM 1642 C CA . PHE B 1 51 ? -10.048 -16.531 26.317 1.00 24.61 51 PHE B CA 1
ATOM 1643 C C . PHE B 1 51 ? -10.321 -17.886 26.985 1.00 24.02 51 PHE B C 1
ATOM 1644 O O . PHE B 1 51 ? -9.703 -18.217 27.979 1.00 22.07 51 PHE B O 1
ATOM 1652 N N . LYS B 1 52 ? -11.240 -18.679 26.436 1.00 24.17 52 LYS B N 1
ATOM 1653 C CA . LYS B 1 52 ? -11.606 -19.926 27.086 1.00 26.21 52 LYS B CA 1
ATOM 1654 C C . LYS B 1 52 ? -10.468 -20.927 27.144 1.00 25.91 52 LYS B C 1
ATOM 1655 O O . LYS B 1 52 ? -10.313 -21.621 28.152 1.00 28.40 52 LYS B O 1
ATOM 1661 N N . VAL B 1 53 ? -9.649 -20.984 26.086 1.00 26.61 53 VAL B N 1
ATOM 1662 C CA . VAL B 1 53 ? -8.536 -21.986 25.991 1.00 25.99 53 VAL B CA 1
ATOM 1663 C C . VAL B 1 53 ? -7.543 -21.605 27.039 1.00 24.28 53 VAL B C 1
ATOM 1664 O O . VAL B 1 53 ? -7.061 -22.454 27.767 1.00 21.38 53 VAL B O 1
ATOM 1668 N N . ILE B 1 54 ? -7.246 -20.290 27.125 1.00 22.69 54 ILE B N 1
ATOM 1669 C CA . ILE B 1 54 ? -6.291 -19.817 28.095 1.00 19.33 54 ILE B CA 1
ATOM 1670 C C . ILE B 1 54 ? -6.782 -19.984 29.542 1.00 20.32 54 ILE B C 1
ATOM 1671 O O . ILE B 1 54 ? -6.047 -20.499 30.341 1.00 20.06 54 ILE B O 1
ATOM 1676 N N . ARG B 1 55 ? -7.984 -19.469 29.855 1.00 21.17 55 ARG B N 1
ATOM 1677 C CA . ARG B 1 55 ? -8.623 -19.685 31.154 1.00 24.92 55 ARG B CA 1
ATOM 1678 C C . ARG B 1 55 ? -8.594 -21.166 31.639 1.00 24.94 55 ARG B C 1
ATOM 1679 O O . ARG B 1 55 ? -8.182 -21.451 32.732 1.00 22.94 55 ARG B O 1
ATOM 1687 N N . ASP B 1 56 ? -9.036 -22.103 30.818 1.00 26.88 56 ASP B N 1
ATOM 1688 C CA . ASP B 1 56 ? -9.142 -23.504 31.287 1.00 28.38 56 ASP B CA 1
ATOM 1689 C C . ASP B 1 56 ? -7.771 -24.082 31.688 1.00 29.70 56 ASP B C 1
ATOM 1690 O O . ASP B 1 56 ? -7.655 -24.827 32.680 1.00 28.08 56 ASP B O 1
ATOM 1695 N N . ILE B 1 57 ? -6.717 -23.661 30.973 1.00 25.93 57 ILE B N 1
ATOM 1696 C CA . ILE B 1 57 ? -5.387 -24.097 31.311 1.00 24.65 57 ILE B CA 1
ATOM 1697 C C . ILE B 1 57 ? -4.875 -23.418 32.582 1.00 24.07 57 ILE B C 1
ATOM 1698 O O . ILE B 1 57 ? -4.434 -24.105 33.537 1.00 23.49 57 ILE B O 1
ATOM 1703 N N . MET B 1 58 ? -4.946 -22.076 32.618 1.00 24.18 58 MET B N 1
ATOM 1704 C CA . MET B 1 58 ? -4.482 -21.329 33.798 1.00 25.40 58 MET B CA 1
ATOM 1705 C C . MET B 1 58 ? -5.156 -21.726 35.121 1.00 26.66 58 MET B C 1
ATOM 1706 O O . MET B 1 58 ? -4.541 -21.712 36.163 1.00 27.13 58 MET B O 1
ATOM 1711 N N . LEU B 1 59 ? -6.415 -22.116 35.056 1.00 28.69 59 LEU B N 1
ATOM 1712 C CA . LEU B 1 59 ? -7.105 -22.670 36.216 1.00 31.60 59 LEU B CA 1
ATOM 1713 C C . LEU B 1 59 ? -6.490 -23.984 36.782 1.00 34.90 59 LEU B C 1
ATOM 1714 O O . LEU B 1 59 ? -6.724 -24.336 37.934 1.00 35.13 59 LEU B O 1
ATOM 1719 N N . ARG B 1 60 ? -5.666 -24.671 35.991 1.00 34.39 60 ARG B N 1
ATOM 1720 C CA . ARG B 1 60 ? -4.997 -25.861 36.450 1.00 37.96 60 ARG B CA 1
ATOM 1721 C C . ARG B 1 60 ? -3.723 -25.492 37.238 1.00 39.60 60 ARG B C 1
ATOM 1722 O O . ARG B 1 60 ? -3.185 -26.327 37.937 1.00 42.82 60 ARG B O 1
ATOM 1730 N N . VAL B 1 61 ? -3.256 -24.255 37.125 1.00 35.57 61 VAL B N 1
ATOM 1731 C CA . VAL B 1 61 ? -1.990 -23.842 37.701 1.00 38.20 61 VAL B CA 1
ATOM 1732 C C . VAL B 1 61 ? -2.148 -22.897 38.880 1.00 34.91 61 VAL B C 1
ATOM 1733 O O . VAL B 1 61 ? -1.243 -22.774 39.688 1.00 34.78 61 VAL B O 1
ATOM 1737 N N . CYS B 1 62 ? -3.244 -22.161 38.924 1.00 32.31 62 CYS B N 1
ATOM 1738 C CA . CYS B 1 62 ? -3.391 -21.196 39.968 1.00 36.49 62 CYS B CA 1
ATOM 1739 C C . CYS B 1 62 ? -4.839 -20.974 40.319 1.00 35.76 62 CYS B C 1
ATOM 1740 O O . CYS B 1 62 ? -5.717 -21.426 39.635 1.00 35.21 62 CYS B O 1
ATOM 1743 N N . ASN B 1 63 ? -5.065 -20.236 41.384 1.00 36.44 63 ASN B N 1
ATOM 1744 C CA . ASN B 1 63 ? -6.403 -20.024 41.885 1.00 40.09 63 ASN B CA 1
ATOM 1745 C C . ASN B 1 63 ? -6.859 -18.589 41.685 1.00 37.26 63 ASN B C 1
ATOM 1746 O O . ASN B 1 63 ? -7.319 -17.948 42.612 1.00 41.19 63 ASN B O 1
ATOM 1751 N N . ALA B 1 64 ? -6.660 -18.070 40.485 1.00 34.08 64 ALA B N 1
ATOM 1752 C CA . ALA B 1 64 ? -6.906 -16.662 40.210 1.00 31.96 64 ALA B CA 1
ATOM 1753 C C . ALA B 1 64 ? -8.318 -16.455 39.682 1.00 28.77 64 ALA B C 1
ATOM 1754 O O . ALA B 1 64 ? -8.945 -17.378 39.174 1.00 29.62 64 ALA B O 1
ATOM 1756 N N . GLU B 1 65 ? -8.817 -15.233 39.815 1.00 27.89 65 GLU B N 1
ATOM 1757 C CA . GLU B 1 65 ? -9.891 -14.784 38.965 1.00 28.47 65 GLU B CA 1
ATOM 1758 C C . GLU B 1 65 ? -9.293 -14.402 37.599 1.00 27.74 65 GLU B C 1
ATOM 1759 O O . GLU B 1 65 ? -8.293 -13.662 37.523 1.00 29.04 65 GLU B O 1
ATOM 1765 N N . ILE B 1 66 ? -9.886 -14.918 36.516 1.00 26.51 66 ILE B N 1
ATOM 1766 C CA . ILE B 1 66 ? -9.329 -14.716 35.139 1.00 25.26 66 ILE B CA 1
ATOM 1767 C C . ILE B 1 66 ? -10.397 -14.132 34.215 1.00 24.83 66 ILE B C 1
ATOM 1768 O O . ILE B 1 66 ? -11.513 -14.666 34.169 1.00 26.96 66 ILE B O 1
ATOM 1773 N N . LYS B 1 67 ? -10.105 -13.019 33.550 1.00 22.55 67 LYS B N 1
ATOM 1774 C CA . LYS B 1 67 ? -11.080 -12.284 32.755 1.00 25.47 67 LYS B CA 1
ATOM 1775 C C . LYS B 1 67 ? -10.473 -11.778 31.448 1.00 23.48 67 LYS B C 1
ATOM 1776 O O . LYS B 1 67 ? -9.301 -11.792 31.287 1.00 20.93 67 LYS B O 1
ATOM 1782 N N . MET B 1 68 ? -11.325 -11.384 30.526 1.00 22.92 68 MET B N 1
ATOM 1783 C CA . MET B 1 68 ? -10.854 -10.942 29.245 1.00 24.73 68 MET B CA 1
ATOM 1784 C C . MET B 1 68 ? -11.218 -9.458 29.183 1.00 24.69 68 MET B C 1
ATOM 1785 O O . MET B 1 68 ? -11.812 -8.920 30.155 1.00 24.67 68 MET B O 1
ATOM 1790 N N . LEU B 1 69 ? -10.849 -8.786 28.102 1.00 22.97 69 LEU B N 1
ATOM 1791 C CA . LEU B 1 69 ? -11.202 -7.349 27.943 1.00 23.80 69 LEU B CA 1
ATOM 1792 C C . LEU B 1 69 ? -12.534 -7.158 27.224 1.00 26.99 69 LEU B C 1
ATOM 1793 O O . LEU B 1 69 ? -13.106 -8.108 26.654 1.00 29.26 69 LEU B O 1
ATOM 1798 N N . ASP B 1 70 ? -13.014 -5.919 27.283 1.00 27.80 70 ASP B N 1
ATOM 1799 C CA . ASP B 1 70 ? -14.206 -5.480 26.597 1.00 31.90 70 ASP B CA 1
ATOM 1800 C C . ASP B 1 70 ? -13.897 -4.764 25.323 1.00 30.74 70 ASP B C 1
ATOM 1801 O O . ASP B 1 70 ? -14.822 -4.246 24.675 1.00 30.85 70 ASP B O 1
ATOM 1806 N N . ILE B 1 71 ? -12.621 -4.553 25.033 1.00 26.63 71 ILE B N 1
ATOM 1807 C CA . ILE B 1 71 ? -12.300 -3.923 23.761 1.00 23.35 71 ILE B CA 1
ATOM 1808 C C . ILE B 1 71 ? -11.566 -4.949 22.899 1.00 24.77 71 ILE B C 1
ATOM 1809 O O . ILE B 1 71 ? -10.873 -5.831 23.395 1.00 22.01 71 ILE B O 1
ATOM 1814 N N . ASP B 1 72 ? -11.720 -4.812 21.593 1.00 26.08 72 ASP B N 1
ATOM 1815 C CA . ASP B 1 72 ? -10.920 -5.562 20.651 1.00 25.25 72 ASP B CA 1
ATOM 1816 C C . ASP B 1 72 ? -9.449 -5.084 20.590 1.00 23.77 72 ASP B C 1
ATOM 1817 O O . ASP B 1 72 ? -9.143 -3.966 20.209 1.00 25.10 72 ASP B O 1
ATOM 1822 N N . THR B 1 73 ? -8.534 -5.946 20.961 1.00 22.43 73 THR B N 1
ATOM 1823 C CA . THR B 1 73 ? -7.126 -5.535 20.899 1.00 21.63 73 THR B CA 1
ATOM 1824 C C . THR B 1 73 ? -6.499 -5.733 19.507 1.00 21.85 73 THR B C 1
ATOM 1825 O O . THR B 1 73 ? -5.291 -5.695 19.381 1.00 22.29 73 THR B O 1
ATOM 1829 N N . ARG B 1 74 ? -7.293 -5.944 18.468 1.00 23.17 74 ARG B N 1
ATOM 1830 C CA . ARG B 1 74 ? -6.712 -6.088 17.087 1.00 24.56 74 ARG B CA 1
ATOM 1831 C C . ARG B 1 74 ? -5.990 -4.843 16.582 1.00 23.83 74 ARG B C 1
ATOM 1832 O O . ARG B 1 74 ? -5.121 -4.949 15.704 1.00 27.88 74 ARG B O 1
ATOM 1840 N N . PHE B 1 75 ? -6.320 -3.688 17.149 1.00 22.25 75 PHE B N 1
ATOM 1841 C CA . PHE B 1 75 ? -5.602 -2.435 16.840 1.00 22.72 75 PHE B CA 1
ATOM 1842 C C . PHE B 1 75 ? -4.108 -2.516 17.137 1.00 22.64 75 PHE B C 1
ATOM 1843 O O . PHE B 1 75 ? -3.314 -1.803 16.524 1.00 24.36 75 PHE B O 1
ATOM 1851 N N . ALA B 1 76 ? -3.712 -3.469 17.976 1.00 19.22 76 ALA B N 1
ATOM 1852 C CA . ALA B 1 76 ? -2.317 -3.709 18.159 1.00 17.25 76 ALA B CA 1
ATOM 1853 C C . ALA B 1 76 ? -1.612 -4.165 16.853 1.00 17.97 76 ALA B C 1
ATOM 1854 O O . ALA B 1 76 ? -0.353 -4.126 16.708 1.00 16.20 76 ALA B O 1
ATOM 1856 N N . ASP B 1 77 ? -2.396 -4.710 15.930 1.00 19.60 77 ASP B N 1
ATOM 1857 C CA . ASP B 1 77 ? -1.784 -5.270 14.765 1.00 22.47 77 ASP B CA 1
ATOM 1858 C C . ASP B 1 77 ? -1.079 -4.290 13.794 1.00 23.94 77 ASP B C 1
ATOM 1859 O O . ASP B 1 77 ? -0.481 -4.765 12.820 1.00 29.15 77 ASP B O 1
ATOM 1864 N N . LEU B 1 78 ? -1.112 -2.967 14.062 1.00 23.81 78 LEU B N 1
ATOM 1865 C CA . LEU B 1 78 ? -0.399 -1.981 13.291 1.00 22.10 78 LEU B CA 1
ATOM 1866 C C . LEU B 1 78 ? 0.948 -1.645 13.875 1.00 22.83 78 LEU B C 1
ATOM 1867 O O . LEU B 1 78 ? 1.723 -0.849 13.249 1.00 25.29 78 LEU B O 1
ATOM 1872 N N . THR B 1 79 ? 1.269 -2.195 15.051 1.00 19.57 79 THR B N 1
ATOM 1873 C CA . THR B 1 79 ? 2.594 -1.938 15.721 1.00 19.45 79 THR B CA 1
ATOM 1874 C C . THR B 1 79 ? 3.610 -3.013 15.337 1.00 20.20 79 THR B C 1
ATOM 1875 O O . THR B 1 79 ? 3.238 -4.023 14.704 1.00 20.68 79 THR B O 1
ATOM 1879 N N . ARG B 1 80 ? 4.860 -2.805 15.760 1.00 18.29 80 ARG B N 1
ATOM 1880 C CA . ARG B 1 80 ? 5.946 -3.664 15.364 1.00 21.48 80 ARG B CA 1
ATOM 1881 C C . ARG B 1 80 ? 5.888 -5.093 15.919 1.00 20.06 80 ARG B C 1
ATOM 1882 O O . ARG B 1 80 ? 6.292 -6.075 15.230 1.00 20.58 80 ARG B O 1
ATOM 1890 N N . MET B 1 81 ? 5.387 -5.175 17.135 1.00 17.60 81 MET B N 1
ATOM 1891 C CA . MET B 1 81 ? 5.242 -6.435 17.879 1.00 17.30 81 MET B CA 1
ATOM 1892 C C . MET B 1 81 ? 3.886 -6.488 18.515 1.00 15.29 81 MET B C 1
ATOM 1893 O O . MET B 1 81 ? 3.761 -6.138 19.673 1.00 14.90 81 MET B O 1
ATOM 1898 N N . PRO B 1 82 ? 2.876 -6.898 17.727 1.00 14.66 82 PRO B N 1
ATOM 1899 C CA . PRO B 1 82 ? 1.480 -6.863 18.158 1.00 14.95 82 PRO B CA 1
ATOM 1900 C C . PRO B 1 82 ? 1.139 -7.626 19.462 1.00 15.39 82 PRO B C 1
ATOM 1901 O O . PRO B 1 82 ? 0.396 -7.086 20.279 1.00 16.87 82 PRO B O 1
ATOM 1905 N N . ALA B 1 83 ? 1.640 -8.857 19.663 1.00 16.99 83 ALA B N 1
ATOM 1906 C CA . ALA B 1 83 ? 1.401 -9.609 20.923 1.00 16.46 83 ALA B CA 1
ATOM 1907 C C . ALA B 1 83 ? 1.828 -8.818 22.090 1.00 15.83 83 ALA B C 1
ATOM 1908 O O . ALA B 1 83 ? 1.126 -8.768 23.051 1.00 17.01 83 ALA B O 1
ATOM 1910 N N . LEU B 1 84 ? 3.019 -8.202 22.059 1.00 17.89 84 LEU B N 1
ATOM 1911 C CA . LEU B 1 84 ? 3.502 -7.409 23.206 1.00 18.83 84 LEU B CA 1
ATOM 1912 C C . LEU B 1 84 ? 2.599 -6.184 23.389 1.00 17.78 84 LEU B C 1
ATOM 1913 O O . LEU B 1 84 ? 2.170 -5.876 24.507 1.00 17.55 84 LEU B O 1
ATOM 1918 N N . THR B 1 85 ? 2.228 -5.567 22.281 1.00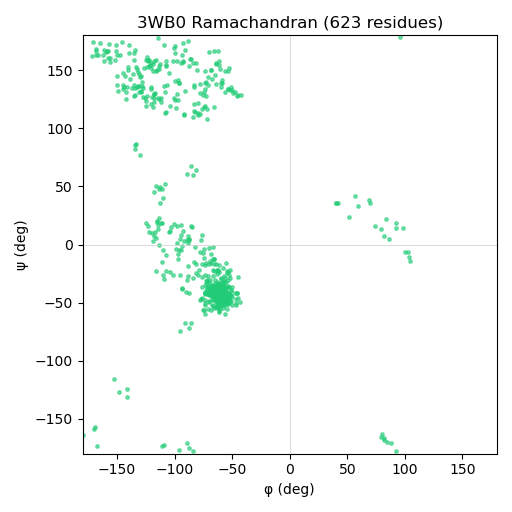 16.14 85 THR B N 1
ATOM 1919 C CA . THR B 1 85 ? 1.380 -4.377 22.365 1.00 15.63 85 THR B CA 1
ATOM 1920 C C . THR B 1 85 ? 0.072 -4.728 22.988 1.00 16.10 85 THR B C 1
ATOM 1921 O O . THR B 1 85 ? -0.471 -3.887 23.785 1.00 15.55 85 THR B O 1
ATOM 1925 N N . LYS B 1 86 ? -0.501 -5.925 22.634 1.00 15.10 86 LYS B N 1
ATOM 1926 C CA . LYS B 1 86 ? -1.789 -6.292 23.225 1.00 15.14 86 LYS B CA 1
ATOM 1927 C C . LYS B 1 86 ? -1.637 -6.395 24.759 1.00 15.56 86 LYS B C 1
ATOM 1928 O O . LYS B 1 86 ? -2.543 -5.954 25.531 1.00 14.10 86 LYS B O 1
ATOM 1934 N N . GLY B 1 87 ? -0.506 -6.978 25.188 1.00 14.60 87 GLY B N 1
ATOM 1935 C CA . GLY B 1 87 ? -0.195 -7.090 26.641 1.00 14.66 87 GLY B CA 1
ATOM 1936 C C . GLY B 1 87 ? -0.274 -5.736 27.377 1.00 15.78 87 GLY B C 1
ATOM 1937 O O . GLY B 1 87 ? -0.783 -5.635 28.533 1.00 16.34 87 GLY B O 1
ATOM 1938 N N . LEU B 1 88 ? 0.357 -4.718 26.764 1.00 16.60 88 LEU B N 1
ATOM 1939 C CA . LEU B 1 88 ? 0.563 -3.428 27.409 1.00 16.12 88 LEU B CA 1
ATOM 1940 C C . LEU B 1 88 ? -0.761 -2.598 27.309 1.00 16.65 88 LEU B C 1
ATOM 1941 O O . LEU B 1 88 ? -1.153 -1.850 28.226 1.00 15.66 88 LEU B O 1
ATOM 1946 N N . ILE B 1 89 ? -1.574 -2.880 26.280 1.00 14.72 89 ILE B N 1
ATOM 1947 C CA . ILE B 1 89 ? -2.946 -2.324 26.299 1.00 15.44 89 ILE B CA 1
ATOM 1948 C C . ILE B 1 89 ? -3.724 -2.860 27.528 1.00 16.28 89 ILE B C 1
ATOM 1949 O O . ILE B 1 89 ? -4.414 -2.075 28.208 1.00 17.21 89 ILE B O 1
ATOM 1954 N N . ALA B 1 90 ? -3.682 -4.167 27.786 1.00 15.89 90 ALA B N 1
ATOM 1955 C CA . ALA B 1 90 ? -4.436 -4.700 28.906 1.00 16.88 90 ALA B CA 1
ATOM 1956 C C . ALA B 1 90 ? -3.936 -4.134 30.258 1.00 17.48 90 ALA B C 1
ATOM 1957 O O . ALA B 1 90 ? -4.750 -3.798 31.128 1.00 18.72 90 ALA B O 1
ATOM 1959 N N . LEU B 1 91 ? -2.624 -4.081 30.410 1.00 16.93 91 LEU B N 1
ATOM 1960 C CA . LEU B 1 91 ? -1.943 -3.402 31.542 1.00 18.66 91 LEU B CA 1
ATOM 1961 C C . LEU B 1 91 ? -2.446 -1.963 31.737 1.00 17.78 91 LEU B C 1
ATOM 1962 O O . LEU B 1 91 ? -2.708 -1.536 32.883 1.00 16.48 91 LEU B O 1
ATOM 1967 N N . ASP B 1 92 ? -2.605 -1.232 30.653 1.00 18.08 92 ASP B N 1
ATOM 1968 C CA . ASP B 1 92 ? -3.092 0.144 30.799 1.00 20.79 92 ASP B CA 1
ATOM 1969 C C . ASP B 1 92 ? -4.546 0.277 31.314 1.00 23.17 92 ASP B C 1
ATOM 1970 O O . ASP B 1 92 ? -4.839 1.295 31.901 1.00 21.29 92 ASP B O 1
ATOM 1975 N N . ILE B 1 93 ? -5.415 -0.729 31.064 1.00 23.19 93 ILE B N 1
ATOM 1976 C CA . ILE B 1 93 ? -6.868 -0.626 31.344 1.00 22.46 93 ILE B CA 1
ATOM 1977 C C . ILE B 1 93 ? -7.487 -1.610 32.349 1.00 25.09 93 ILE B C 1
ATOM 1978 O O . ILE B 1 93 ? -8.703 -1.567 32.612 1.00 22.25 93 ILE B O 1
ATOM 1983 N N . GLU B 1 94 ? -6.653 -2.450 32.955 1.00 24.60 94 GLU B N 1
ATOM 1984 C CA . GLU B 1 94 ? -7.100 -3.451 33.891 1.00 27.33 94 GLU B CA 1
ATOM 1985 C C . GLU B 1 94 ? -6.013 -3.709 34.923 1.00 26.79 94 GLU B C 1
ATOM 1986 O O . GLU B 1 94 ? -4.868 -3.813 34.569 1.00 25.15 94 GLU B O 1
ATOM 1992 N N . LYS B 1 95 ? -6.368 -3.721 36.209 1.00 28.80 95 LYS B N 1
ATOM 1993 C CA . LYS B 1 95 ? -5.450 -4.171 37.268 1.00 31.41 95 LYS B CA 1
ATOM 1994 C C . LYS B 1 95 ? -5.515 -5.694 37.338 1.00 28.35 95 LYS B C 1
ATOM 1995 O O . LYS B 1 95 ? -6.578 -6.267 37.254 1.00 28.03 95 LYS B O 1
ATOM 2001 N N . ALA B 1 96 ? -4.363 -6.321 37.470 1.00 27.21 96 ALA B N 1
ATOM 2002 C CA . ALA B 1 96 ? -4.220 -7.786 37.569 1.00 26.29 96 ALA B CA 1
ATOM 2003 C C . ALA B 1 96 ? -2.780 -8.059 38.001 1.00 25.43 96 ALA B C 1
ATOM 2004 O O . ALA B 1 96 ? -1.943 -7.150 37.939 1.00 22.54 96 ALA B O 1
ATOM 2006 N N . ASP B 1 97 ? -2.504 -9.296 38.423 1.00 24.49 97 ASP B N 1
ATOM 2007 C CA . ASP B 1 97 ? -1.166 -9.717 38.789 1.00 24.11 97 ASP B CA 1
ATOM 2008 C C . ASP B 1 97 ? -0.438 -10.227 37.547 1.00 24.92 97 ASP B C 1
ATOM 2009 O O . ASP B 1 97 ? 0.810 -10.133 37.445 1.00 20.35 97 ASP B O 1
ATOM 2014 N N . LEU B 1 98 ? -1.211 -10.735 36.573 1.00 22.13 98 LEU B N 1
ATOM 2015 C CA . LEU B 1 98 ? -0.598 -11.216 35.334 1.00 21.81 98 LEU B CA 1
ATOM 2016 C C . LEU B 1 98 ? -1.441 -10.847 34.143 1.00 19.32 98 LEU B C 1
ATOM 2017 O O . LEU B 1 98 ? -2.669 -10.804 34.242 1.00 20.20 98 LEU B O 1
ATOM 2022 N N . TYR B 1 99 ? -0.793 -10.698 32.994 1.00 17.11 99 TYR B N 1
ATOM 2023 C CA . TYR B 1 99 ? -1.491 -10.416 31.748 1.00 16.67 99 TYR B CA 1
ATOM 2024 C C . TYR B 1 99 ? -1.039 -11.388 30.669 1.00 16.51 99 TYR B C 1
ATOM 2025 O O . TYR B 1 99 ? 0.231 -11.559 30.461 1.00 16.15 99 TYR B O 1
ATOM 2034 N N . ILE B 1 100 ? -2.005 -12.018 29.953 1.00 15.00 100 ILE B N 1
ATOM 2035 C CA . ILE B 1 100 ? -1.630 -12.966 28.922 1.00 14.92 100 ILE B CA 1
ATOM 2036 C C . ILE B 1 100 ? -2.130 -12.456 27.520 1.00 14.82 100 ILE B C 1
ATOM 2037 O O . ILE B 1 100 ? -3.293 -12.056 27.353 1.00 16.51 100 ILE B O 1
ATOM 2042 N N . ALA B 1 101 ? -1.259 -12.420 26.538 1.00 14.77 101 ALA B N 1
ATOM 2043 C CA . ALA B 1 101 ? -1.691 -11.922 25.245 1.00 15.73 101 ALA B CA 1
ATOM 2044 C C . ALA B 1 101 ? -1.217 -12.881 24.192 1.00 15.94 101 ALA B C 1
ATOM 2045 O O . ALA B 1 101 ? -0.187 -13.525 24.394 1.00 16.64 101 ALA B O 1
ATOM 2047 N N . ARG B 1 102 ? -1.933 -13.004 23.058 1.00 15.34 102 ARG B N 1
ATOM 2048 C CA . ARG B 1 102 ? -1.442 -13.824 21.964 1.00 14.50 102 ARG B CA 1
ATOM 2049 C C . ARG B 1 102 ? -1.817 -13.178 20.680 1.00 16.23 102 ARG B C 1
ATOM 2050 O O . ARG B 1 102 ? -2.993 -12.753 20.504 1.00 15.55 102 ARG B O 1
ATOM 2058 N N . GLY B 1 103 ? -0.887 -13.124 19.737 1.00 14.60 103 GLY B N 1
ATOM 2059 C CA . GLY B 1 103 ? -1.161 -12.390 18.521 1.00 16.44 103 GLY B CA 1
ATOM 2060 C C . GLY B 1 103 ? 0.112 -12.549 17.674 1.00 16.54 103 GLY B C 1
ATOM 2061 O O . GLY B 1 103 ? 0.883 -13.498 17.939 1.00 16.72 103 GLY B O 1
ATOM 2062 N N . ARG B 1 104 ? 0.265 -11.709 16.640 1.00 16.35 104 ARG B N 1
ATOM 2063 C CA . ARG B 1 104 ? 1.373 -11.917 15.673 1.00 15.42 104 ARG B CA 1
ATOM 2064 C C . ARG B 1 104 ? 2.656 -11.488 16.391 1.00 16.82 104 ARG B C 1
ATOM 2065 O O . ARG B 1 104 ? 2.682 -10.483 17.126 1.00 16.56 104 ARG B O 1
ATOM 2073 N N . LEU B 1 105 ? 3.714 -12.260 16.187 1.00 16.13 105 LEU B N 1
ATOM 2074 C CA . LEU B 1 105 ? 5.030 -11.933 16.773 1.00 15.64 105 LEU B CA 1
ATOM 2075 C C . LEU B 1 105 ? 5.584 -10.582 16.279 1.00 15.16 105 LEU B C 1
ATOM 2076 O O . LEU B 1 105 ? 5.905 -9.654 17.076 1.00 15.86 105 LEU B O 1
ATOM 2081 N N . GLY B 1 106 ? 5.727 -10.456 14.955 1.00 14.95 106 GLY B N 1
ATOM 2082 C CA . GLY B 1 106 ? 6.342 -9.232 14.431 1.00 15.57 106 GLY B CA 1
ATOM 2083 C C . GLY B 1 106 ? 5.685 -8.728 13.148 1.00 16.59 106 GLY B C 1
ATOM 2084 O O . GLY B 1 106 ? 4.508 -8.396 13.142 1.00 16.76 106 GLY B O 1
ATOM 2085 N N . ALA B 1 107 ? 6.484 -8.574 12.116 1.00 17.29 107 ALA B N 1
ATOM 2086 C CA . ALA B 1 107 ? 6.000 -8.224 10.789 1.00 19.31 107 ALA B CA 1
ATOM 2087 C C . ALA B 1 107 ? 4.879 -9.166 10.273 1.00 19.76 107 ALA B C 1
ATOM 2088 O O . ALA B 1 107 ? 4.845 -10.339 10.649 1.00 20.49 107 ALA B O 1
ATOM 2090 N N . PRO B 1 108 ? 3.977 -8.663 9.387 1.00 20.55 108 PRO B N 1
ATOM 2091 C CA . PRO B 1 108 ? 3.052 -9.602 8.771 1.00 20.53 108 PRO B CA 1
ATOM 2092 C C . PRO B 1 108 ? 3.825 -10.814 8.264 1.00 21.64 108 PRO B C 1
ATOM 2093 O O . PRO B 1 108 ? 4.845 -10.647 7.573 1.00 21.17 108 PRO B O 1
ATOM 2097 N N . GLY B 1 109 ? 3.349 -12.029 8.585 1.00 21.06 109 GLY B N 1
ATOM 2098 C CA . GLY B 1 109 ? 3.991 -13.252 8.027 1.00 20.87 109 GLY B CA 1
ATOM 2099 C C . GLY B 1 109 ? 4.937 -13.918 9.038 1.00 20.50 109 GLY B C 1
ATOM 2100 O O . GLY B 1 109 ? 5.447 -15.037 8.816 1.00 20.43 109 GLY B O 1
ATOM 2101 N N . SER B 1 110 ? 5.148 -13.255 10.165 1.00 19.39 110 SER B N 1
ATOM 2102 C CA . SER B 1 110 ? 6.138 -13.708 11.140 1.00 19.23 110 SER B CA 1
ATOM 2103 C C . SER B 1 110 ? 5.629 -14.709 12.168 1.00 20.70 110 SER B C 1
ATOM 2104 O O . SER B 1 110 ? 6.386 -15.063 13.082 1.00 21.34 110 SER B O 1
ATOM 2107 N N . GLY B 1 111 ? 4.372 -15.162 12.050 1.00 20.66 111 GLY B N 1
ATOM 2108 C CA . GLY B 1 111 ? 3.918 -16.170 13.008 1.00 20.71 111 GLY B CA 1
ATOM 2109 C C . GLY B 1 111 ? 3.434 -15.529 14.279 1.00 19.76 111 GLY B C 1
ATOM 2110 O O . GLY B 1 111 ? 3.295 -14.285 14.330 1.00 19.01 111 GLY B O 1
ATOM 2111 N N . SER B 1 112 ? 3.205 -16.376 15.295 1.00 20.48 112 SER B N 1
ATOM 2112 C CA . SER B 1 112 ? 2.484 -15.990 16.477 1.00 18.94 112 SER B CA 1
ATOM 2113 C C . SER B 1 112 ? 3.356 -15.991 17.666 1.00 17.40 112 SER B C 1
ATOM 2114 O O . SER B 1 112 ? 4.402 -16.693 17.710 1.00 16.63 112 SER B O 1
ATOM 2117 N N . MET B 1 113 ? 2.964 -15.166 18.625 1.00 16.86 113 MET B N 1
ATOM 2118 C CA . MET B 1 113 ? 3.580 -15.157 19.959 1.00 16.74 113 MET B CA 1
ATOM 2119 C C . MET B 1 113 ? 2.526 -15.152 21.061 1.00 15.28 113 MET B C 1
ATOM 2120 O O . MET B 1 113 ? 1.551 -14.398 20.988 1.00 16.18 113 MET B O 1
ATOM 2125 N N . LEU B 1 114 ? 2.703 -15.961 22.097 1.00 14.67 114 LEU B N 1
ATOM 2126 C CA . LEU B 1 114 ? 1.881 -15.792 23.293 1.00 14.62 114 LEU B CA 1
ATOM 2127 C C . LEU B 1 114 ? 2.827 -15.187 24.325 1.00 14.19 114 LEU B C 1
ATOM 2128 O O . LEU B 1 114 ? 3.962 -15.593 24.371 1.00 14.17 114 LEU B O 1
ATOM 2133 N N . VAL B 1 115 ? 2.400 -14.204 25.091 1.00 14.88 115 VAL B N 1
ATOM 2134 C CA . VAL B 1 115 ? 3.353 -13.662 26.099 1.00 16.85 115 VAL B CA 1
ATOM 2135 C C . VAL B 1 115 ? 2.633 -13.533 27.458 1.00 17.14 115 VAL B C 1
ATOM 2136 O O . VAL B 1 115 ? 1.452 -13.305 27.476 1.00 19.55 115 VAL B O 1
ATOM 2140 N N . ILE B 1 116 ? 3.363 -13.611 28.561 1.00 16.49 116 ILE B N 1
ATOM 2141 C CA . ILE B 1 116 ? 2.827 -13.415 29.882 1.00 15.79 116 ILE B CA 1
ATOM 2142 C C . ILE B 1 116 ? 3.662 -12.321 30.505 1.00 16.28 116 ILE B C 1
ATOM 2143 O O . ILE B 1 116 ? 4.905 -12.479 30.612 1.00 17.50 116 ILE B O 1
ATOM 2148 N N . LEU B 1 117 ? 2.999 -11.226 30.860 1.00 17.54 117 LEU B N 1
ATOM 2149 C CA . LEU B 1 117 ? 3.546 -10.083 31.607 1.00 18.92 117 LEU B CA 1
ATOM 2150 C C . LEU B 1 117 ? 3.078 -10.081 33.060 1.00 19.17 117 LEU B C 1
ATOM 2151 O O . LEU B 1 117 ? 1.922 -10.463 33.376 1.00 19.08 117 LEU B O 1
ATOM 2156 N N . ASP B 1 118 ? 3.947 -9.581 33.947 1.00 19.52 118 ASP B N 1
ATOM 2157 C CA . ASP B 1 118 ? 3.591 -9.269 35.326 1.00 19.74 118 ASP B CA 1
ATOM 2158 C C . ASP B 1 118 ? 2.944 -7.868 35.479 1.00 21.48 118 ASP B C 1
ATOM 2159 O O . ASP B 1 118 ? 2.730 -7.124 34.484 1.00 20.29 118 ASP B O 1
ATOM 2164 N N . GLU B 1 119 ? 2.641 -7.504 36.729 1.00 21.48 119 GLU B N 1
ATOM 2165 C CA . GLU B 1 119 ? 1.903 -6.269 37.007 1.00 22.98 119 GLU B CA 1
ATOM 2166 C C . GLU B 1 119 ? 2.669 -4.963 36.660 1.00 24.20 119 GLU B C 1
ATOM 2167 O O . GLU B 1 119 ? 2.095 -3.906 36.622 1.00 24.45 119 GLU B O 1
ATOM 2173 N N . LYS B 1 120 ? 3.972 -5.036 36.399 1.00 21.87 120 LYS B N 1
ATOM 2174 C CA . LYS B 1 120 ? 4.706 -3.857 35.896 1.00 22.65 120 LYS B CA 1
ATOM 2175 C C . LYS B 1 120 ? 5.003 -3.945 34.382 1.00 20.46 120 LYS B C 1
ATOM 2176 O O . LYS B 1 120 ? 5.777 -3.201 33.860 1.00 19.00 120 LYS B O 1
ATOM 2182 N N . GLY B 1 121 ? 4.373 -4.907 33.709 1.00 19.28 121 GLY B N 1
ATOM 2183 C CA . GLY B 1 121 ? 4.670 -5.181 32.281 1.00 20.15 121 GLY B CA 1
ATOM 2184 C C . GLY B 1 121 ? 6.009 -5.905 31.974 1.00 18.92 121 GLY B C 1
ATOM 2185 O O . GLY B 1 121 ? 6.421 -5.957 30.808 1.00 17.80 121 GLY B O 1
ATOM 2186 N N . ARG B 1 122 ? 6.653 -6.517 32.982 1.00 18.20 122 ARG B N 1
ATOM 2187 C CA . ARG B 1 122 ? 7.864 -7.293 32.662 1.00 18.38 122 ARG B CA 1
ATOM 2188 C C . ARG B 1 122 ? 7.504 -8.595 31.895 1.00 18.73 122 ARG B C 1
ATOM 2189 O O . ARG B 1 122 ? 6.486 -9.305 32.205 1.00 18.15 122 ARG B O 1
ATOM 2197 N N . VAL B 1 123 ? 8.381 -8.957 30.966 1.00 19.02 123 VAL B N 1
ATOM 2198 C CA . VAL B 1 123 ? 8.178 -10.188 30.173 1.00 20.29 123 VAL B CA 1
ATOM 2199 C C . VAL B 1 123 ? 8.672 -11.385 30.978 1.00 20.01 123 VAL B C 1
ATOM 2200 O O . VAL B 1 123 ? 9.892 -11.526 31.207 1.00 17.81 123 VAL B O 1
ATOM 2204 N N . LEU B 1 124 ? 7.741 -12.259 31.363 1.00 19.19 124 LEU B N 1
ATOM 2205 C CA . LEU B 1 124 ? 8.077 -13.388 32.194 1.00 17.76 124 LEU B CA 1
ATOM 2206 C C . LEU B 1 124 ? 8.380 -14.658 31.452 1.00 17.67 124 LEU B C 1
ATOM 2207 O O . LEU B 1 124 ? 9.327 -15.385 31.833 1.00 17.52 124 LEU B O 1
ATOM 2212 N N . THR B 1 125 ? 7.630 -14.893 30.362 1.00 16.32 125 THR B N 1
ATOM 2213 C CA . THR B 1 125 ? 7.835 -16.024 29.486 1.00 16.05 125 THR B CA 1
ATOM 2214 C C . THR B 1 125 ? 6.998 -15.786 28.215 1.00 16.68 125 THR B C 1
ATOM 2215 O O . THR B 1 125 ? 6.167 -14.872 28.151 1.00 16.02 125 THR B O 1
ATOM 2219 N N . ALA B 1 126 ? 7.258 -16.607 27.201 1.00 16.13 126 ALA B N 1
ATOM 2220 C CA . ALA B 1 126 ? 6.598 -16.455 25.912 1.00 16.52 126 ALA B CA 1
ATOM 2221 C C . ALA B 1 126 ? 6.707 -17.769 25.184 1.00 16.85 126 ALA B C 1
ATOM 2222 O O . ALA B 1 126 ? 7.522 -18.637 25.524 1.00 18.53 126 ALA B O 1
ATOM 2224 N N . SER B 1 127 ? 5.924 -17.935 24.137 1.00 19.75 127 SER B N 1
ATOM 2225 C CA . SER B 1 127 ? 6.188 -19.006 23.207 1.00 18.93 127 SER B CA 1
ATOM 2226 C C . SER B 1 127 ? 5.674 -18.588 21.827 1.00 18.37 127 SER B C 1
ATOM 2227 O O . SER B 1 127 ? 4.758 -17.694 21.682 1.00 17.68 127 SER B O 1
ATOM 2230 N N . LEU B 1 128 ? 6.231 -19.260 20.837 1.00 17.12 128 LEU B N 1
ATOM 2231 C CA . LEU B 1 128 ? 5.947 -18.946 19.430 1.00 20.09 128 LEU B CA 1
ATOM 2232 C C . LEU B 1 128 ? 5.349 -20.138 18.661 1.00 22.56 128 LEU B C 1
ATOM 2233 O O . LEU B 1 128 ? 5.703 -21.260 18.963 1.00 27.00 128 LEU B O 1
ATOM 2238 N N . SER B 1 129 ? 4.533 -19.899 17.623 1.00 23.77 129 SER B N 1
ATOM 2239 C CA . SER B 1 129 ? 4.158 -20.942 16.676 1.00 24.65 129 SER B CA 1
ATOM 2240 C C . SER B 1 129 ? 4.579 -20.436 15.287 1.00 25.48 129 SER B C 1
ATOM 2241 O O . SER B 1 129 ? 4.756 -19.237 15.120 1.00 21.22 129 SER B O 1
ATOM 2244 N N . PRO B 1 130 ? 4.775 -21.359 14.304 1.00 27.49 130 PRO B N 1
ATOM 2245 C CA . PRO B 1 130 ? 5.138 -20.931 12.955 1.00 26.13 130 PRO B CA 1
ATOM 2246 C C . PRO B 1 130 ? 3.998 -20.183 12.398 1.00 27.10 130 PRO B C 1
ATOM 2247 O O . PRO B 1 130 ? 2.926 -20.212 12.968 1.00 28.28 130 PRO B O 1
ATOM 2251 N N . SER B 1 131 ? 4.213 -19.482 11.293 1.00 26.86 131 SER B N 1
ATOM 2252 C CA . SER B 1 131 ? 3.137 -18.922 10.538 1.00 29.02 131 SER B CA 1
ATOM 2253 C C . SER B 1 131 ? 2.017 -19.967 10.258 1.00 28.38 131 SER B C 1
ATOM 2254 O O . SER B 1 131 ? 2.311 -21.063 9.802 1.00 26.45 131 SER B O 1
ATOM 2257 N N . SER B 1 132 ? 0.761 -19.587 10.531 1.00 28.25 132 SER B N 1
ATOM 2258 C CA . SER B 1 132 ? -0.401 -20.394 10.297 1.00 29.21 132 SER B CA 1
ATOM 2259 C C . SER B 1 132 ? -0.468 -20.862 8.866 1.00 32.54 132 SER B C 1
ATOM 2260 O O . SER B 1 132 ? -1.102 -21.906 8.593 1.00 33.53 132 SER B O 1
ATOM 2263 N N . VAL B 1 133 ? 0.210 -20.125 7.981 1.00 31.29 133 VAL B N 1
ATOM 2264 C CA . VAL B 1 133 ? 0.270 -20.432 6.555 1.00 36.31 133 VAL B CA 1
ATOM 2265 C C . VAL B 1 133 ? 0.920 -21.793 6.420 1.00 40.69 133 VAL B C 1
ATOM 2266 O O . VAL B 1 133 ? 0.559 -22.589 5.535 1.00 40.49 133 VAL B O 1
ATOM 2270 N N . ILE B 1 134 ? 1.884 -22.045 7.313 1.00 35.54 134 ILE B N 1
ATOM 2271 C CA . ILE B 1 134 ? 2.557 -23.333 7.370 1.00 37.68 134 ILE B CA 1
ATOM 2272 C C . ILE B 1 134 ? 1.866 -24.417 8.212 1.00 38.68 134 ILE B C 1
ATOM 2273 O O . ILE B 1 134 ? 1.396 -25.408 7.652 1.00 41.47 134 ILE B O 1
ATOM 2278 N N . HIS B 1 135 ? 1.806 -24.243 9.533 1.00 37.60 135 HIS B N 1
ATOM 2279 C CA . HIS B 1 135 ? 1.317 -25.300 10.434 1.00 37.71 135 HIS B CA 1
ATOM 2280 C C . HIS B 1 135 ? -0.139 -25.745 10.149 1.00 41.71 135 HIS B C 1
ATOM 2281 O O . HIS B 1 135 ? -0.525 -26.900 10.399 1.00 39.12 135 HIS B O 1
ATOM 2288 N N . LYS B 1 136 ? -0.944 -24.817 9.628 1.00 42.00 136 LYS B N 1
ATOM 2289 C CA . LYS B 1 136 ? -2.338 -25.088 9.295 1.00 45.64 136 LYS B CA 1
ATOM 2290 C C . LYS B 1 136 ? -3.234 -25.738 10.383 1.00 43.72 136 LYS B C 1
ATOM 2291 O O . LYS B 1 136 ? -4.277 -26.323 10.065 1.00 45.46 136 LYS B O 1
ATOM 2297 N N . GLU B 1 137 ? -2.867 -25.577 11.655 1.00 40.31 137 GLU B N 1
ATOM 2298 C CA . GLU B 1 137 ? -3.689 -26.056 12.786 1.00 38.66 137 GLU B CA 1
ATOM 2299 C C . GLU B 1 137 ? -4.807 -25.132 13.238 1.00 39.39 137 GLU B C 1
ATOM 2300 O O . GLU B 1 137 ? -4.756 -23.893 13.051 1.00 37.07 137 GLU B O 1
ATOM 2306 N N . ASP B 1 138 ? -5.812 -25.752 13.870 1.00 37.31 138 ASP B N 1
ATOM 2307 C CA . ASP B 1 138 ? -6.893 -25.013 14.531 1.00 38.16 138 ASP B CA 1
ATOM 2308 C C . ASP B 1 138 ? -6.276 -24.005 15.504 1.00 33.74 138 ASP B C 1
ATOM 2309 O O . ASP B 1 138 ? -5.355 -24.339 16.253 1.00 30.35 138 ASP B O 1
ATOM 2314 N N . ILE B 1 139 ? -6.756 -22.769 15.491 1.00 30.92 139 ILE B N 1
ATOM 2315 C CA . ILE B 1 139 ? -6.219 -21.768 16.415 1.00 29.24 139 ILE B CA 1
ATOM 2316 C C . ILE B 1 139 ? -6.292 -22.211 17.897 1.00 28.49 139 ILE B C 1
ATOM 2317 O O . ILE B 1 139 ? -5.359 -22.014 18.663 1.00 23.81 139 ILE B O 1
ATOM 2322 N N . GLU B 1 140 ? -7.369 -22.901 18.277 1.00 30.68 140 GLU B N 1
ATOM 2323 C CA . GLU B 1 140 ? -7.521 -23.392 19.670 1.00 31.18 140 GLU B CA 1
ATOM 2324 C C . GLU B 1 140 ? -6.487 -24.453 20.057 1.00 31.63 140 GLU B C 1
ATOM 2325 O O . GLU B 1 140 ? -5.967 -24.470 21.167 1.00 30.49 140 GLU B O 1
ATOM 2331 N N . GLU B 1 141 ? -6.155 -25.331 19.139 1.00 30.02 141 GLU B N 1
ATOM 2332 C CA . GLU B 1 141 ? -5.079 -26.281 19.419 1.00 31.90 141 GLU B CA 1
ATOM 2333 C C . GLU B 1 141 ? -3.723 -25.587 19.537 1.00 26.64 141 GLU B C 1
ATOM 2334 O O . GLU B 1 141 ? -2.868 -25.969 20.325 1.00 25.61 141 GLU B O 1
ATOM 2340 N N . ARG B 1 142 ? -3.564 -24.554 18.729 1.00 24.30 142 ARG B N 1
ATOM 2341 C CA . ARG B 1 142 ? -2.349 -23.813 18.644 1.00 25.38 142 ARG B CA 1
ATOM 2342 C C . ARG B 1 142 ? -2.100 -23.053 19.935 1.00 22.83 142 ARG B C 1
ATOM 2343 O O . ARG B 1 142 ? -0.997 -23.090 20.491 1.00 23.43 142 ARG B O 1
ATOM 2351 N N . ILE B 1 143 ? -3.139 -22.431 20.465 1.00 22.28 143 ILE B N 1
ATOM 2352 C CA . ILE B 1 143 ? -2.985 -21.614 21.660 1.00 22.14 143 ILE B CA 1
ATOM 2353 C C . ILE B 1 143 ? -2.749 -22.508 22.873 1.00 21.56 143 ILE B C 1
ATOM 2354 O O . ILE B 1 143 ? -1.950 -22.168 23.784 1.00 20.77 143 ILE B O 1
ATOM 2359 N N . LYS B 1 144 ? -3.447 -23.643 22.914 1.00 21.44 144 LYS B N 1
ATOM 2360 C CA . LYS B 1 144 ? -3.169 -24.639 23.975 1.00 23.57 144 LYS B CA 1
ATOM 2361 C C . LYS B 1 144 ? -1.677 -25.011 24.005 1.00 22.28 144 LYS B C 1
ATOM 2362 O O . LYS B 1 144 ? -1.033 -24.952 25.056 1.00 22.01 144 LYS B O 1
ATOM 2368 N N . LYS B 1 145 ? -1.122 -25.359 22.853 1.00 21.20 145 LYS B N 1
ATOM 2369 C CA . LYS B 1 145 ? 0.258 -25.732 22.774 1.00 22.69 145 LYS B CA 1
ATOM 2370 C C . LYS B 1 145 ? 1.187 -24.558 23.175 1.00 20.10 145 LYS B C 1
ATOM 2371 O O . LYS B 1 145 ? 2.240 -24.758 23.787 1.00 20.85 145 LYS B O 1
ATOM 2377 N N . GLU B 1 146 ? 0.798 -23.329 22.847 1.00 18.68 146 GLU B N 1
ATOM 2378 C CA . GLU B 1 146 ? 1.724 -22.167 23.098 1.00 18.02 146 GLU B CA 1
ATOM 2379 C C . GLU B 1 146 ? 1.743 -21.893 24.590 1.00 17.80 146 GLU B C 1
ATOM 2380 O O . GLU B 1 146 ? 2.806 -21.704 25.187 1.00 17.04 146 GLU B O 1
ATOM 2386 N N . LEU B 1 147 ? 0.567 -21.949 25.234 1.00 17.38 147 LEU B N 1
ATOM 2387 C CA . LEU B 1 147 ? 0.519 -21.600 26.649 1.00 17.25 147 LEU B CA 1
ATOM 2388 C C . LEU B 1 147 ? 1.283 -22.684 27.407 1.00 17.60 147 LEU B C 1
ATOM 2389 O O . LEU B 1 147 ? 1.953 -22.406 28.378 1.00 18.15 147 LEU B O 1
ATOM 2394 N N . ILE B 1 148 ? 1.166 -23.917 26.958 1.00 17.72 148 ILE B N 1
ATOM 2395 C CA . ILE B 1 148 ? 1.723 -25.054 27.700 1.00 19.55 148 ILE B CA 1
ATOM 2396 C C . ILE B 1 148 ? 3.254 -24.965 27.624 1.00 19.66 148 ILE B C 1
ATOM 2397 O O . ILE B 1 148 ? 3.945 -25.065 28.653 1.00 19.50 148 ILE B O 1
ATOM 2402 N N . GLU B 1 149 ? 3.746 -24.608 26.455 1.00 18.24 149 GLU B N 1
ATOM 2403 C CA . GLU B 1 149 ? 5.145 -24.461 26.265 1.00 19.71 149 GLU B CA 1
ATOM 2404 C C . GLU B 1 149 ? 5.667 -23.230 27.041 1.00 18.46 149 GLU B C 1
ATOM 2405 O O . GLU B 1 149 ? 6.776 -23.256 27.600 1.00 18.86 149 GLU B O 1
ATOM 2411 N N . ALA B 1 150 ? 4.877 -22.150 27.097 1.00 17.31 150 ALA B N 1
ATOM 2412 C CA . ALA B 1 150 ? 5.295 -20.953 27.782 1.00 15.76 150 ALA B CA 1
ATOM 2413 C C . ALA B 1 150 ? 5.402 -21.258 29.256 1.00 15.45 150 ALA B C 1
ATOM 2414 O O . ALA B 1 150 ? 6.286 -20.723 29.921 1.00 16.52 150 ALA B O 1
ATOM 2416 N N . LEU B 1 151 ? 4.509 -22.094 29.751 1.00 16.76 151 LEU B N 1
ATOM 2417 C CA . LEU B 1 151 ? 4.595 -22.507 31.201 1.00 18.25 151 LEU B CA 1
ATOM 2418 C C . LEU B 1 151 ? 5.734 -23.478 31.409 1.00 18.57 151 LEU B C 1
ATOM 2419 O O . LEU B 1 151 ? 6.543 -23.319 32.381 1.00 17.33 151 LEU B O 1
ATOM 2424 N N . SER B 1 152 ? 5.888 -24.426 30.495 1.00 19.84 152 SER B N 1
ATOM 2425 C CA . SER B 1 152 ? 6.887 -25.544 30.731 1.00 20.01 152 SER B CA 1
ATOM 2426 C C . SER B 1 152 ? 8.346 -25.048 30.657 1.00 20.39 152 SER B C 1
ATOM 2427 O O . SER B 1 152 ? 9.251 -25.485 31.454 1.00 19.90 152 SER B O 1
ATOM 2430 N N . ARG B 1 153 ? 8.565 -24.049 29.817 1.00 18.32 153 ARG B N 1
ATOM 2431 C CA . ARG B 1 153 ? 9.935 -23.430 29.708 1.00 19.20 153 ARG B CA 1
ATOM 2432 C C . ARG B 1 153 ? 10.440 -22.614 30.941 1.00 18.98 153 ARG B C 1
ATOM 2433 O O . ARG B 1 153 ? 11.658 -22.303 31.061 1.00 22.01 153 ARG B O 1
ATOM 2441 N N . ILE B 1 154 ? 9.540 -22.250 31.843 1.00 19.44 154 ILE B N 1
ATOM 2442 C CA . ILE B 1 154 ? 9.941 -21.681 33.123 1.00 20.64 154 ILE B CA 1
ATOM 2443 C C . ILE B 1 154 ? 9.645 -22.642 34.269 1.00 20.74 154 ILE B C 1
ATOM 2444 O O . ILE B 1 154 ? 9.641 -22.241 35.419 1.00 23.09 154 ILE B O 1
ATOM 2449 N N . GLY B 1 155 ? 9.451 -23.930 33.940 1.00 21.49 155 GLY B N 1
ATOM 2450 C CA . GLY B 1 155 ? 9.442 -25.018 34.951 1.00 24.21 155 GLY B CA 1
ATOM 2451 C C . GLY B 1 155 ? 8.068 -25.332 35.497 1.00 23.84 155 GLY B C 1
ATOM 2452 O O . GLY B 1 155 ? 7.920 -25.993 36.540 1.00 27.02 155 GLY B O 1
ATOM 2453 N N . ILE B 1 156 ? 7.048 -24.915 34.790 1.00 24.73 156 ILE B N 1
ATOM 2454 C CA . ILE B 1 156 ? 5.667 -25.107 35.275 1.00 25.48 156 ILE B CA 1
ATOM 2455 C C . ILE B 1 156 ? 4.993 -26.197 34.429 1.00 27.85 156 ILE B C 1
ATOM 2456 O O . ILE B 1 156 ? 4.741 -25.989 33.242 1.00 22.44 156 ILE B O 1
ATOM 2461 N N . SER B 1 157 ? 4.670 -27.336 35.071 1.00 28.12 157 SER B N 1
ATOM 2462 C CA . SER B 1 157 ? 3.972 -28.455 34.449 1.00 35.96 157 SER B CA 1
ATOM 2463 C C . SER B 1 157 ? 2.461 -28.460 34.779 1.00 35.24 157 SER B C 1
ATOM 2464 O O . SER B 1 157 ? 2.073 -28.162 35.907 1.00 36.31 157 SER B O 1
ATOM 2467 N N . ILE B 1 158 ? 1.621 -28.798 33.803 1.00 34.81 158 ILE B N 1
ATOM 2468 C CA . ILE B 1 158 ? 0.162 -28.774 34.000 1.00 36.16 158 ILE B CA 1
ATOM 2469 C C . ILE B 1 158 ? -0.311 -30.004 34.755 1.00 33.32 158 ILE B C 1
ATOM 2470 O O . ILE B 1 158 ? 0.352 -31.034 34.690 1.00 39.02 158 ILE B O 1
ATOM 2475 N N . VAL C 1 2 ? -12.657 8.235 39.587 1.00 50.81 2 VAL C N 1
ATOM 2476 C CA . VAL C 1 2 ? -12.541 6.860 39.036 1.00 50.39 2 VAL C CA 1
ATOM 2477 C C . VAL C 1 2 ? -11.043 6.489 38.997 1.00 44.21 2 VAL C C 1
ATOM 2478 O O . VAL C 1 2 ? -10.192 7.377 39.049 1.00 44.43 2 VAL C O 1
ATOM 2482 N N . VAL C 1 3 ? -10.720 5.199 38.964 1.00 40.28 3 VAL C N 1
ATOM 2483 C CA . VAL C 1 3 ? -9.326 4.730 38.859 1.00 35.42 3 VAL C CA 1
ATOM 2484 C C . VAL C 1 3 ? -8.666 5.049 37.476 1.00 31.38 3 VAL C C 1
ATOM 2485 O O . VAL C 1 3 ? -9.328 5.098 36.446 1.00 26.77 3 VAL C O 1
ATOM 2489 N N . MET C 1 4 ? -7.350 5.251 37.458 1.00 29.80 4 MET C N 1
ATOM 2490 C CA . MET C 1 4 ? -6.666 5.572 36.223 1.00 29.31 4 MET C CA 1
ATOM 2491 C C . MET C 1 4 ? -6.984 4.593 35.088 1.00 27.95 4 MET C C 1
ATOM 2492 O O . MET C 1 4 ? -7.140 5.002 33.917 1.00 25.54 4 MET C O 1
ATOM 2497 N N . GLU C 1 5 ? -7.086 3.308 35.426 1.00 23.62 5 GLU C N 1
ATOM 2498 C CA . GLU C 1 5 ? -7.309 2.286 34.401 1.00 24.64 5 GLU C CA 1
ATOM 2499 C C . GLU C 1 5 ? -8.650 2.479 33.673 1.00 23.97 5 GLU C C 1
ATOM 2500 O O . GLU C 1 5 ? -8.769 2.238 32.454 1.00 21.35 5 GLU C O 1
ATOM 2506 N N . GLU C 1 6 ? -9.635 2.947 34.434 1.00 23.15 6 GLU C N 1
ATOM 2507 C CA . GLU C 1 6 ? -10.992 3.195 33.940 1.00 24.78 6 GLU C CA 1
ATOM 2508 C C . GLU C 1 6 ? -11.072 4.475 33.103 1.00 23.75 6 GLU C C 1
ATOM 2509 O O . GLU C 1 6 ? -11.735 4.507 32.090 1.00 22.30 6 GLU C O 1
ATOM 2515 N N . ILE C 1 7 ? -10.315 5.481 33.496 1.00 21.94 7 ILE C N 1
ATOM 2516 C CA . ILE C 1 7 ? -10.069 6.663 32.676 1.00 22.87 7 ILE C CA 1
ATOM 2517 C C . ILE C 1 7 ? -9.395 6.323 31.340 1.00 21.62 7 ILE C C 1
ATOM 2518 O O . ILE C 1 7 ? -9.812 6.800 30.303 1.00 21.42 7 ILE C O 1
ATOM 2523 N N . ILE C 1 8 ? -8.351 5.517 31.361 1.00 19.91 8 ILE C N 1
ATOM 2524 C CA . ILE C 1 8 ? -7.690 5.145 30.118 1.00 20.12 8 ILE C CA 1
ATOM 2525 C C . ILE C 1 8 ? -8.606 4.279 29.209 1.00 20.64 8 ILE C C 1
ATOM 2526 O O . ILE C 1 8 ? -8.662 4.515 27.977 1.00 18.14 8 ILE C O 1
ATOM 2531 N N . LYS C 1 9 ? -9.344 3.329 29.811 1.00 19.25 9 LYS C N 1
ATOM 2532 C CA . LYS C 1 9 ? -10.280 2.524 29.025 1.00 21.45 9 LYS C CA 1
ATOM 2533 C C . LYS C 1 9 ? -11.242 3.407 28.205 1.00 21.33 9 LYS C C 1
ATOM 2534 O O . LYS C 1 9 ? -11.486 3.176 26.976 1.00 22.18 9 LYS C O 1
ATOM 2540 N N . LYS C 1 10 ? -11.781 4.411 28.867 1.00 21.22 10 LYS C N 1
ATOM 2541 C CA . LYS C 1 10 ? -12.622 5.411 28.200 1.00 22.70 10 LYS C CA 1
ATOM 2542 C C . LYS C 1 10 ? -11.919 6.111 27.070 1.00 21.95 10 LYS C C 1
ATOM 2543 O O . LYS C 1 10 ? -12.506 6.242 25.987 1.00 22.09 10 LYS C O 1
ATOM 2549 N N . ALA C 1 11 ? -10.684 6.568 27.282 1.00 20.67 11 ALA C N 1
ATOM 2550 C CA . ALA C 1 11 ? -9.955 7.229 26.210 1.00 20.55 11 ALA C CA 1
ATOM 2551 C C . ALA C 1 11 ? -9.770 6.299 25.056 1.00 20.89 11 ALA C C 1
ATOM 2552 O O . ALA C 1 11 ? -9.860 6.742 23.922 1.00 21.28 11 ALA C O 1
ATOM 2554 N N . PHE C 1 12 ? -9.432 5.029 25.335 1.00 19.16 12 PHE C N 1
ATOM 2555 C CA . PHE C 1 12 ? -9.169 4.064 24.291 1.00 18.63 12 PHE C CA 1
ATOM 2556 C C . PHE C 1 12 ? -10.412 3.781 23.488 1.00 18.92 12 PHE C C 1
ATOM 2557 O O . PHE C 1 12 ? -10.329 3.679 22.282 1.00 16.22 12 PHE C O 1
ATOM 2565 N N . ILE C 1 13 ? -11.531 3.588 24.177 1.00 18.39 13 ILE C N 1
ATOM 2566 C CA . ILE C 1 13 ? -12.856 3.446 23.512 1.00 19.26 13 ILE C CA 1
ATOM 2567 C C . ILE C 1 13 ? -13.151 4.629 22.565 1.00 19.98 13 ILE C C 1
ATOM 2568 O O . ILE C 1 13 ? -13.523 4.420 21.397 1.00 20.04 13 ILE C O 1
ATOM 2573 N N . GLU C 1 14 ? -12.944 5.849 23.041 1.00 19.65 14 GLU C N 1
ATOM 2574 C CA . GLU C 1 14 ? -13.094 6.997 22.158 1.00 22.60 14 GLU C CA 1
ATOM 2575 C C . GLU C 1 14 ? -12.279 6.887 20.845 1.00 21.78 14 GLU C C 1
ATOM 2576 O O . GLU C 1 14 ? -12.791 7.172 19.748 1.00 21.30 14 GLU C O 1
ATOM 2582 N N . SER C 1 15 ? -11.051 6.432 20.959 1.00 21.82 15 SER C N 1
ATOM 2583 C CA . SER C 1 15 ? -10.156 6.418 19.817 1.00 22.82 15 SER C CA 1
ATOM 2584 C C . SER C 1 15 ? -10.573 5.321 18.887 1.00 22.08 15 SER C C 1
ATOM 2585 O O . SER C 1 15 ? -10.671 5.529 17.697 1.00 23.29 15 SER C O 1
ATOM 2588 N N . ILE C 1 16 ? -10.762 4.123 19.417 1.00 22.43 16 ILE C N 1
ATOM 2589 C CA . ILE C 1 16 ? -11.296 3.019 18.609 1.00 24.59 16 ILE C CA 1
ATOM 2590 C C . ILE C 1 16 ? -12.487 3.472 17.781 1.00 26.55 16 ILE C C 1
ATOM 2591 O O . ILE C 1 16 ? -12.564 3.146 16.579 1.00 24.81 16 ILE C O 1
ATOM 2596 N N . ASN C 1 17 ? -13.365 4.275 18.379 1.00 23.89 17 ASN C N 1
ATOM 2597 C CA . ASN C 1 17 ? -14.665 4.569 17.699 1.00 28.26 17 ASN C CA 1
ATOM 2598 C C . ASN C 1 17 ? -14.770 5.933 17.026 1.00 29.46 17 ASN C C 1
ATOM 2599 O O . ASN C 1 17 ? -15.859 6.406 16.662 1.00 32.98 17 ASN C O 1
ATOM 2604 N N . ASN C 1 18 ? -13.604 6.542 16.871 1.00 30.62 18 ASN C N 1
ATOM 2605 C CA . ASN C 1 18 ? -13.408 7.826 16.246 1.00 33.64 18 ASN C CA 1
ATOM 2606 C C . ASN C 1 18 ? -14.187 8.995 16.839 1.00 35.67 18 ASN C C 1
ATOM 2607 O O . ASN C 1 18 ? -14.687 9.840 16.110 1.00 36.02 18 ASN C O 1
ATOM 2612 N N . ILE C 1 19 ? -14.258 9.066 18.164 1.00 34.98 19 ILE C N 1
ATOM 2613 C CA . ILE C 1 19 ? -14.902 10.227 18.785 1.00 31.51 19 ILE C CA 1
ATOM 2614 C C . ILE C 1 19 ? -13.992 10.975 19.732 1.00 29.57 19 ILE C C 1
ATOM 2615 O O . ILE C 1 19 ? -14.442 11.869 20.435 1.00 28.00 19 ILE C O 1
ATOM 2620 N N . ARG C 1 20 ? -12.706 10.611 19.694 1.00 28.39 20 ARG C N 1
ATOM 2621 C CA . ARG C 1 20 ? -11.682 11.172 20.546 1.00 28.59 20 ARG C CA 1
ATOM 2622 C C . ARG C 1 20 ? -11.339 12.599 20.086 1.00 33.53 20 ARG C C 1
ATOM 2623 O O . ARG C 1 20 ? -10.913 12.827 18.934 1.00 35.50 20 ARG C O 1
ATOM 2631 N N . ARG C 1 21 ? -11.566 13.553 20.982 1.00 31.47 21 ARG C N 1
ATOM 2632 C CA . ARG C 1 21 ? -11.335 14.969 20.710 0.67 35.82 21 ARG C CA 1
ATOM 2633 C C . ARG C 1 21 ? -10.251 15.567 21.641 1.00 37.54 21 ARG C C 1
ATOM 2634 O O . ARG C 1 21 ? -10.432 16.647 22.218 1.00 37.86 21 ARG C O 1
ATOM 2642 N N . GLY C 1 22 ? -9.151 14.844 21.803 1.00 33.25 22 GLY C N 1
ATOM 2643 C CA . GLY C 1 22 ? -8.044 15.316 22.656 1.00 33.94 22 GLY C CA 1
ATOM 2644 C C . GLY C 1 22 ? -8.135 14.956 24.129 1.00 32.10 22 GLY C C 1
ATOM 2645 O O . GLY C 1 22 ? -9.037 14.194 24.534 1.00 30.62 22 GLY C O 1
ATOM 2646 N N . ASP C 1 23 ? -7.236 15.536 24.946 1.00 29.30 23 ASP C N 1
ATOM 2647 C CA . ASP C 1 23 ? -7.236 15.278 26.395 1.00 28.26 23 ASP C CA 1
ATOM 2648 C C . ASP C 1 23 ? -8.460 15.888 27.051 1.00 31.41 23 ASP C C 1
ATOM 2649 O O . ASP C 1 23 ? -8.931 16.925 26.613 1.00 28.72 23 ASP C O 1
ATOM 2654 N N . LYS C 1 24 ? -8.919 15.266 28.141 1.00 30.89 24 LYS C N 1
ATOM 2655 C CA . LYS C 1 24 ? -10.065 15.724 28.909 1.00 30.24 24 LYS C CA 1
ATOM 2656 C C . LYS C 1 24 ? -9.667 16.120 30.298 1.00 35.82 24 LYS C C 1
ATOM 2657 O O . LYS C 1 24 ? -8.632 15.653 30.807 1.00 34.98 24 LYS C O 1
ATOM 2663 N N . GLU C 1 25 ? -10.514 16.946 30.942 1.00 36.82 25 GLU C N 1
ATOM 2664 C CA . GLU C 1 25 ? -10.272 17.424 32.310 1.00 36.94 25 GLU C CA 1
ATOM 2665 C C . GLU C 1 25 ? -10.047 16.305 33.334 1.00 35.14 25 GLU C C 1
ATOM 2666 O O . GLU C 1 25 ? -9.045 16.332 34.063 1.00 31.00 25 GLU C O 1
ATOM 2672 N N . GLU C 1 26 ? -10.922 15.291 33.361 1.00 32.27 26 GLU C N 1
ATOM 2673 C CA . GLU C 1 26 ? -10.755 14.177 34.287 1.00 32.60 26 GLU C CA 1
ATOM 2674 C C . GLU C 1 26 ? -9.339 13.534 34.170 1.00 32.60 26 GLU C C 1
ATOM 2675 O O . GLU C 1 26 ? -8.723 13.083 35.169 1.00 34.87 26 GLU C O 1
ATOM 2681 N N . GLU C 1 27 ? -8.829 13.508 32.947 1.00 28.60 27 GLU C N 1
ATOM 2682 C CA . GLU C 1 27 ? -7.574 12.860 32.605 1.00 28.01 27 GLU C CA 1
ATOM 2683 C C . GLU C 1 27 ? -6.425 13.707 33.140 1.00 28.44 27 GLU C C 1
ATOM 2684 O O . GLU C 1 27 ? -5.525 13.185 33.803 1.00 22.79 27 GLU C O 1
ATOM 2690 N N . LEU C 1 28 ? -6.490 15.014 32.874 1.00 28.85 28 LEU C N 1
ATOM 2691 C CA . LEU C 1 28 ? -5.518 15.943 33.424 1.00 31.74 28 LEU C CA 1
ATOM 2692 C C . LEU C 1 28 ? -5.529 15.881 34.956 1.00 30.07 28 LEU C C 1
ATOM 2693 O O . LEU C 1 28 ? -4.484 15.856 35.610 1.00 29.00 28 LEU C O 1
ATOM 2698 N N . LYS C 1 29 ? -6.722 15.833 35.529 1.00 30.49 29 LYS C N 1
ATOM 2699 C CA . LYS C 1 29 ? -6.853 15.853 36.963 1.00 31.68 29 LYS C CA 1
ATOM 2700 C C . LYS C 1 29 ? -6.227 14.605 37.596 1.00 30.03 29 LYS C C 1
ATOM 2701 O O . LYS C 1 29 ? -5.608 14.692 38.637 1.00 27.17 29 LYS C O 1
ATOM 2707 N N . LYS C 1 30 ? -6.381 13.466 36.937 1.00 27.30 30 LYS C N 1
ATOM 2708 C CA . LYS C 1 30 ? -5.854 12.216 37.437 1.00 28.31 30 LYS C CA 1
ATOM 2709 C C . LYS C 1 30 ? -4.343 12.233 37.452 1.00 27.12 30 LYS C C 1
ATOM 2710 O O . LYS C 1 30 ? -3.741 11.764 38.411 1.00 25.65 30 LYS C O 1
ATOM 2716 N N . ILE C 1 31 ? -3.739 12.710 36.367 1.00 25.64 31 ILE C N 1
ATOM 2717 C CA . ILE C 1 31 ? -2.281 12.860 36.351 1.00 24.53 31 ILE C CA 1
ATOM 2718 C C . ILE C 1 31 ? -1.784 13.765 37.459 1.00 25.07 31 ILE C C 1
ATOM 2719 O O . ILE C 1 31 ? -0.811 13.426 38.125 1.00 23.47 31 ILE C O 1
ATOM 2724 N N . GLN C 1 32 ? -2.437 14.916 37.667 1.00 25.95 32 GLN C N 1
ATOM 2725 C CA . GLN C 1 32 ? -1.969 15.819 38.701 1.00 28.38 32 GLN C CA 1
ATOM 2726 C C . GLN C 1 32 ? -2.051 15.149 40.047 1.00 30.95 32 GLN C C 1
ATOM 2727 O O . GLN C 1 32 ? -1.139 15.258 40.854 1.00 34.23 32 GLN C O 1
ATOM 2733 N N . GLU C 1 33 ? -3.156 14.459 40.291 1.00 31.69 33 GLU C N 1
ATOM 2734 C CA . GLU C 1 33 ? -3.342 13.703 41.518 1.00 34.36 33 GLU C CA 1
ATOM 2735 C C . GLU C 1 33 ? -2.239 12.662 41.754 1.00 34.90 33 GLU C C 1
ATOM 2736 O O . GLU C 1 33 ? -1.712 12.542 42.844 1.00 34.12 33 GLU C O 1
ATOM 2742 N N . LYS C 1 34 ? -1.856 11.916 40.726 1.00 31.08 34 LYS C N 1
ATOM 2743 C CA . LYS C 1 34 ? -0.845 10.891 40.897 1.00 31.27 34 LYS C CA 1
ATOM 2744 C C . LYS C 1 34 ? 0.491 11.481 41.343 1.00 30.18 34 LYS C C 1
ATOM 2745 O O . LYS C 1 34 ? 1.252 10.844 42.122 1.00 27.80 34 LYS C O 1
ATOM 2751 N N . ILE C 1 35 ? 0.806 12.661 40.799 1.00 27.91 35 ILE C N 1
ATOM 2752 C CA . ILE C 1 35 ? 2.056 13.356 41.125 1.00 28.56 35 ILE C CA 1
ATOM 2753 C C . ILE C 1 35 ? 1.992 13.974 42.535 1.00 31.01 35 ILE C C 1
ATOM 2754 O O . ILE C 1 35 ? 2.809 13.652 43.404 1.00 29.95 35 ILE C O 1
ATOM 2759 N N . VAL C 1 36 ? 0.987 14.808 42.763 1.00 30.51 36 VAL C N 1
ATOM 2760 C CA . VAL C 1 36 ? 0.799 15.477 44.042 1.00 32.63 36 VAL C CA 1
ATOM 2761 C C . VAL C 1 36 ? 0.660 14.500 45.231 1.00 36.36 36 VAL C C 1
ATOM 2762 O O . VAL C 1 36 ? 1.183 14.765 46.332 1.00 39.57 36 VAL C O 1
ATOM 2766 N N . ASN C 1 37 ? 0.007 13.353 45.022 1.00 34.26 37 ASN C N 1
ATOM 2767 C CA . ASN C 1 37 ? -0.193 12.407 46.122 1.00 34.93 37 ASN C CA 1
ATOM 2768 C C . ASN C 1 37 ? 0.850 11.279 46.237 1.00 34.25 37 ASN C C 1
ATOM 2769 O O . ASN C 1 37 ? 0.676 10.323 47.042 1.00 34.51 37 ASN C O 1
ATOM 2774 N N . ALA C 1 38 ? 1.922 11.351 45.453 1.00 31.55 38 ALA C N 1
ATOM 2775 C CA . ALA C 1 38 ? 2.857 10.248 45.449 1.00 30.40 38 ALA C CA 1
ATOM 2776 C C . ALA C 1 38 ? 3.509 10.120 46.831 1.00 31.63 38 ALA C C 1
ATOM 2777 O O . ALA C 1 38 ? 3.729 11.109 47.530 1.00 31.88 38 ALA C O 1
ATOM 2779 N N . LYS C 1 39 ? 3.801 8.892 47.223 1.00 30.30 39 LYS C N 1
ATOM 2780 C CA . LYS C 1 39 ? 4.321 8.641 48.559 1.00 35.11 39 LYS C CA 1
ATOM 2781 C C . LYS C 1 39 ? 5.786 8.287 48.477 1.00 34.28 39 LYS C C 1
ATOM 2782 O O . LYS C 1 39 ? 6.531 8.444 49.432 1.00 34.00 39 LYS C O 1
ATOM 2788 N N . LYS C 1 40 ? 6.190 7.810 47.310 1.00 30.55 40 LYS C N 1
ATOM 2789 C CA . LYS C 1 40 ? 7.580 7.437 47.063 1.00 30.66 40 LYS C CA 1
ATOM 2790 C C . LYS C 1 40 ? 7.951 7.830 45.653 1.00 26.58 40 LYS C C 1
ATOM 2791 O O . LYS C 1 40 ? 7.229 7.519 44.737 1.00 26.29 40 LYS C O 1
ATOM 2797 N N . ILE C 1 41 ? 9.077 8.503 45.476 1.00 25.83 41 ILE C N 1
ATOM 2798 C CA . ILE C 1 41 ? 9.524 8.909 44.135 1.00 24.62 41 ILE C CA 1
ATOM 2799 C C . ILE C 1 41 ? 10.972 8.426 44.013 1.00 25.44 41 ILE C C 1
ATOM 2800 O O . ILE C 1 41 ? 11.771 8.525 44.972 1.00 26.38 41 ILE C O 1
ATOM 2805 N N . VAL C 1 42 ? 11.272 7.859 42.850 1.00 24.77 42 VAL C N 1
ATOM 2806 C CA . VAL C 1 42 ? 12.602 7.428 42.498 1.00 23.73 42 VAL C CA 1
ATOM 2807 C C . VAL C 1 42 ? 13.114 8.270 41.331 1.00 23.83 42 VAL C C 1
ATOM 2808 O O . VAL C 1 42 ? 12.448 8.438 40.308 1.00 20.75 42 VAL C O 1
ATOM 2812 N N . VAL C 1 43 ? 14.285 8.854 41.543 1.00 25.41 43 VAL C N 1
ATOM 2813 C CA . VAL C 1 43 ? 14.972 9.609 40.504 1.00 25.89 43 VAL C CA 1
ATOM 2814 C C . VAL C 1 43 ? 16.056 8.711 39.878 1.00 28.03 43 VAL C C 1
ATOM 2815 O O . VAL C 1 43 ? 16.969 8.222 40.576 1.00 32.91 43 VAL C O 1
ATOM 2819 N N . ALA C 1 44 ? 15.987 8.559 38.550 1.00 29.28 44 ALA C N 1
ATOM 2820 C CA . ALA C 1 44 ? 16.621 7.439 37.813 1.00 32.90 44 ALA C CA 1
ATOM 2821 C C . ALA C 1 44 ? 18.053 7.743 37.386 1.00 34.51 44 ALA C C 1
ATOM 2822 O O . ALA C 1 44 ? 18.441 7.741 36.172 1.00 28.49 44 ALA C O 1
ATOM 2824 N N . THR C 1 45 ? 18.841 7.987 38.423 1.00 34.55 45 THR C N 1
ATOM 2825 C CA . THR C 1 45 ? 20.216 8.387 38.290 1.00 37.32 45 THR C CA 1
ATOM 2826 C C . THR C 1 45 ? 21.011 7.895 39.508 1.00 38.56 45 THR C C 1
ATOM 2827 O O . THR C 1 45 ? 20.428 7.473 40.532 1.00 35.61 45 THR C O 1
ATOM 2831 N N . ASN C 1 46 ? 22.334 7.947 39.384 1.00 40.54 46 ASN C N 1
ATOM 2832 C CA . ASN C 1 46 ? 23.196 7.840 40.552 1.00 45.17 46 ASN C CA 1
ATOM 2833 C C . ASN C 1 46 ? 24.010 9.136 40.697 1.00 42.73 46 ASN C C 1
ATOM 2834 O O . ASN C 1 46 ? 24.888 9.251 41.550 1.00 44.60 46 ASN C O 1
ATOM 2839 N N . ASN C 1 47 ? 23.678 10.122 39.874 1.00 40.04 47 ASN C N 1
ATOM 2840 C CA . ASN C 1 47 ? 24.379 11.403 39.888 1.00 43.21 47 ASN C CA 1
ATOM 2841 C C . ASN C 1 47 ? 23.814 12.304 40.972 1.00 46.86 47 ASN C C 1
ATOM 2842 O O . ASN C 1 47 ? 22.644 12.737 40.903 1.00 49.09 47 ASN C O 1
ATOM 2847 N N . GLN C 1 48 ? 24.637 12.618 41.968 1.00 45.98 48 GLN C N 1
ATOM 2848 C CA . GLN C 1 48 ? 24.159 13.395 43.112 1.00 45.60 48 GLN C CA 1
ATOM 2849 C C . GLN C 1 48 ? 23.609 14.786 42.757 1.00 47.20 48 GLN C C 1
ATOM 2850 O O . GLN C 1 48 ? 22.648 15.257 43.375 1.00 45.77 48 GLN C O 1
ATOM 2856 N N . LYS C 1 49 ? 24.242 15.442 41.787 1.00 46.52 49 LYS C N 1
ATOM 2857 C CA . LYS C 1 49 ? 23.953 16.822 41.487 1.00 48.93 49 LYS C CA 1
ATOM 2858 C C . LYS C 1 49 ? 22.547 16.941 40.905 1.00 43.85 49 LYS C C 1
ATOM 2859 O O . LYS C 1 49 ? 21.739 17.740 41.369 1.00 40.04 49 LYS C O 1
ATOM 2865 N N . LYS C 1 50 ? 22.302 16.132 39.875 1.00 44.02 50 LYS C N 1
ATOM 2866 C CA . LYS C 1 50 ? 20.989 15.913 39.258 1.00 43.45 50 LYS C CA 1
ATOM 2867 C C . LYS C 1 50 ? 19.908 15.498 40.289 1.00 42.84 50 LYS C C 1
ATOM 2868 O O . LYS C 1 50 ? 18.817 16.067 40.286 1.00 40.48 50 LYS C O 1
ATOM 2874 N N . PHE C 1 51 ? 20.207 14.526 41.162 1.00 39.04 51 PHE C N 1
ATOM 2875 C CA . PHE C 1 51 ? 19.261 14.160 42.232 1.00 36.51 51 PHE C CA 1
ATOM 2876 C C . PHE C 1 51 ? 18.820 15.357 43.087 1.00 37.03 51 PHE C C 1
ATOM 2877 O O . PHE C 1 51 ? 17.620 15.588 43.316 1.00 36.09 51 PHE C O 1
ATOM 2885 N N . LYS C 1 52 ? 19.781 16.123 43.587 1.00 35.58 52 LYS C N 1
ATOM 2886 C CA . LYS C 1 52 ? 19.420 17.202 44.522 1.00 34.39 52 LYS C CA 1
ATOM 2887 C C . LYS C 1 52 ? 18.479 18.238 43.894 1.00 34.33 52 LYS C C 1
ATOM 2888 O O . LYS C 1 52 ? 17.569 18.779 44.562 1.00 30.68 52 LYS C O 1
ATOM 2894 N N . VAL C 1 53 ? 18.707 18.500 42.603 1.00 32.75 53 VAL C N 1
ATOM 2895 C CA . VAL C 1 53 ? 17.965 19.523 41.913 1.00 32.97 53 VAL C CA 1
ATOM 2896 C C . VAL C 1 53 ? 16.520 19.048 41.803 1.00 30.64 53 VAL C C 1
ATOM 2897 O O . VAL C 1 53 ? 15.585 19.822 42.083 1.00 30.89 53 VAL C O 1
ATOM 2901 N N . ILE C 1 54 ? 16.353 17.792 41.396 1.00 29.49 54 ILE C N 1
ATOM 2902 C CA . ILE C 1 54 ? 15.018 17.182 41.262 1.00 29.55 54 ILE C CA 1
ATOM 2903 C C . ILE C 1 54 ? 14.258 17.145 42.595 1.00 30.03 54 ILE C C 1
ATOM 2904 O O . ILE C 1 54 ? 13.138 17.629 42.698 1.00 27.27 54 ILE C O 1
ATOM 2909 N N . ARG C 1 55 ? 14.878 16.540 43.611 1.00 32.13 55 ARG C N 1
ATOM 2910 C CA . ARG C 1 55 ? 14.293 16.416 44.946 1.00 35.08 55 ARG C CA 1
ATOM 2911 C C . ARG C 1 55 ? 13.747 17.730 45.545 1.00 33.94 55 ARG C C 1
ATOM 2912 O O . ARG C 1 55 ? 12.618 17.809 45.993 1.00 34.71 55 ARG C O 1
ATOM 2920 N N . ASP C 1 56 ? 14.561 18.769 45.551 1.00 33.83 56 ASP C N 1
ATOM 2921 C CA . ASP C 1 56 ? 14.171 20.040 46.174 1.00 33.76 56 ASP C CA 1
ATOM 2922 C C . ASP C 1 56 ? 12.911 20.629 45.516 1.00 33.19 56 ASP C C 1
ATOM 2923 O O . ASP C 1 56 ? 12.025 21.167 46.191 1.00 29.59 56 ASP C O 1
ATOM 2928 N N . ILE C 1 57 ? 12.820 20.492 44.192 1.00 27.38 57 ILE C N 1
ATOM 2929 C CA . ILE C 1 57 ? 11.609 20.857 43.507 1.00 26.19 57 ILE C CA 1
ATOM 2930 C C . ILE C 1 57 ? 10.416 19.959 43.877 1.00 26.07 57 ILE C C 1
ATOM 2931 O O . ILE C 1 57 ? 9.338 20.433 44.279 1.00 28.28 57 ILE C O 1
ATOM 2936 N N . MET C 1 58 ? 10.574 18.661 43.719 1.00 26.26 58 MET C N 1
ATOM 2937 C CA . MET C 1 58 ? 9.446 17.728 44.007 1.00 25.73 58 MET C CA 1
ATOM 2938 C C . MET C 1 58 ? 8.884 17.858 45.440 1.00 28.08 58 MET C C 1
ATOM 2939 O O . MET C 1 58 ? 7.676 17.645 45.682 1.00 28.47 58 MET C O 1
ATOM 2944 N N . LEU C 1 59 ? 9.738 18.263 46.381 1.00 28.56 59 LEU C N 1
ATOM 2945 C CA . LEU C 1 59 ? 9.254 18.437 47.759 1.00 31.05 59 LEU C CA 1
ATOM 2946 C C . LEU C 1 59 ? 8.371 19.694 47.846 1.00 31.19 59 LEU C C 1
ATOM 2947 O O . LEU C 1 59 ? 7.698 19.861 48.814 1.00 29.88 59 LEU C O 1
ATOM 2952 N N . ARG C 1 60 ? 8.422 20.592 46.861 1.00 31.85 60 ARG C N 1
ATOM 2953 C CA . ARG C 1 60 ? 7.513 21.722 46.866 1.00 33.30 60 ARG C CA 1
ATOM 2954 C C . ARG C 1 60 ? 6.062 21.333 46.495 1.00 35.56 60 ARG C C 1
ATOM 2955 O O . ARG C 1 60 ? 5.112 22.068 46.821 1.00 35.95 60 ARG C O 1
ATOM 2963 N N . VAL C 1 61 ? 5.899 20.150 45.885 1.00 32.13 61 VAL C N 1
ATOM 2964 C CA . VAL C 1 61 ? 4.645 19.700 45.318 1.00 34.05 61 VAL C CA 1
ATOM 2965 C C . VAL C 1 61 ? 3.999 18.480 45.925 1.00 31.45 61 VAL C C 1
ATOM 2966 O O . VAL C 1 61 ? 2.804 18.286 45.758 1.00 30.07 61 VAL C O 1
ATOM 2970 N N . CYS C 1 62 ? 4.788 17.648 46.587 1.00 32.96 62 CYS C N 1
ATOM 2971 C CA . CYS C 1 62 ? 4.263 16.467 47.222 1.00 37.89 62 CYS C CA 1
ATOM 2972 C C . CYS C 1 62 ? 4.992 16.139 48.515 1.00 40.80 62 CYS C C 1
ATOM 2973 O O . CYS C 1 62 ? 6.001 16.771 48.870 1.00 42.94 62 CYS C O 1
ATOM 2976 N N . ASN C 1 63 ? 4.463 15.123 49.188 1.00 40.41 63 ASN C N 1
ATOM 2977 C CA . ASN C 1 63 ? 4.942 14.725 50.479 1.00 44.47 63 ASN C CA 1
ATOM 2978 C C . ASN C 1 63 ? 5.582 13.351 50.461 1.00 39.75 63 ASN C C 1
ATOM 2979 O O . ASN C 1 63 ? 5.298 12.525 51.310 1.00 41.89 63 ASN C O 1
ATOM 2984 N N . ALA C 1 64 ? 6.454 13.106 49.500 1.00 39.37 64 ALA C N 1
ATOM 2985 C CA . ALA C 1 64 ? 6.938 11.738 49.282 1.00 35.23 64 ALA C CA 1
ATOM 2986 C C . ALA C 1 64 ? 8.307 11.591 49.896 1.00 34.78 64 ALA C C 1
ATOM 2987 O O . ALA C 1 64 ? 8.988 12.596 50.120 1.00 36.16 64 ALA C O 1
ATOM 2989 N N . GLU C 1 65 ? 8.691 10.353 50.191 1.00 32.94 65 GLU C N 1
ATOM 2990 C CA . GLU C 1 65 ? 10.077 9.970 50.303 1.00 35.64 65 GLU C CA 1
ATOM 2991 C C . GLU C 1 65 ? 10.661 9.938 48.858 1.00 37.22 65 GLU C C 1
ATOM 2992 O O . GLU C 1 65 ? 10.113 9.253 48.012 1.00 39.13 65 GLU C O 1
ATOM 2998 N N . ILE C 1 66 ? 11.779 10.628 48.620 1.00 34.77 66 ILE C N 1
ATOM 2999 C CA . ILE C 1 66 ? 12.421 10.750 47.328 1.00 33.41 66 ILE C CA 1
ATOM 3000 C C . ILE C 1 66 ? 13.867 10.205 47.357 1.00 36.51 66 ILE C C 1
ATOM 3001 O O . ILE C 1 66 ? 14.669 10.691 48.113 1.00 41.80 66 ILE C O 1
ATOM 3006 N N . LYS C 1 67 ? 14.200 9.201 46.537 1.00 37.12 67 LYS C N 1
ATOM 3007 C CA . LYS C 1 67 ? 15.562 8.610 46.518 1.00 36.84 67 LYS C CA 1
ATOM 3008 C C . LYS C 1 67 ? 16.137 8.364 45.120 1.00 36.09 67 LYS C C 1
ATOM 3009 O O . LYS C 1 67 ? 15.395 8.238 44.177 1.00 28.88 67 LYS C O 1
ATOM 3015 N N . MET C 1 68 ? 17.456 8.258 44.997 1.00 36.92 68 MET C N 1
ATOM 3016 C CA . MET C 1 68 ? 18.057 7.956 43.699 1.00 37.95 68 MET C CA 1
ATOM 3017 C C . MET C 1 68 ? 18.613 6.551 43.724 1.00 40.55 68 MET C C 1
ATOM 3018 O O . MET C 1 68 ? 18.693 5.943 44.813 1.00 40.01 68 MET C O 1
ATOM 3023 N N . LEU C 1 69 ? 19.044 6.058 42.556 1.00 37.54 69 LEU C N 1
ATOM 3024 C CA . LEU C 1 69 ? 19.501 4.682 42.393 1.00 37.26 69 LEU C CA 1
ATOM 3025 C C . LEU C 1 69 ? 20.974 4.486 42.703 1.00 39.57 69 LEU C C 1
ATOM 3026 O O . LEU C 1 69 ? 21.763 5.406 42.541 1.00 43.43 69 LEU C O 1
ATOM 3031 N N . ASP C 1 70 ? 21.356 3.282 43.102 1.00 39.69 70 ASP C N 1
ATOM 3032 C CA . ASP C 1 70 ? 22.780 2.983 43.325 1.00 47.59 70 ASP C CA 1
ATOM 3033 C C . ASP C 1 70 ? 23.489 2.265 42.164 1.00 48.31 70 ASP C C 1
ATOM 3034 O O . ASP C 1 70 ? 24.583 1.708 42.329 1.00 49.51 70 ASP C O 1
ATOM 3039 N N . ILE C 1 71 ? 22.860 2.290 40.991 1.00 41.44 71 ILE C N 1
ATOM 3040 C CA . ILE C 1 71 ? 23.544 1.914 39.762 1.00 40.97 71 ILE C CA 1
ATOM 3041 C C . ILE C 1 71 ? 23.622 3.123 38.799 1.00 40.01 71 ILE C C 1
ATOM 3042 O O . ILE C 1 71 ? 22.730 3.996 38.792 1.00 36.42 71 ILE C O 1
ATOM 3047 N N . ASP C 1 72 ? 24.691 3.150 37.996 1.00 39.41 72 ASP C N 1
ATOM 3048 C CA . ASP C 1 72 ? 24.826 4.098 36.921 1.00 39.90 72 ASP C CA 1
ATOM 3049 C C . ASP C 1 72 ? 23.903 3.681 35.781 1.00 40.49 72 ASP C C 1
ATOM 3050 O O . ASP C 1 72 ? 24.103 2.622 35.199 1.00 41.45 72 ASP C O 1
ATOM 3055 N N . THR C 1 73 ? 22.933 4.533 35.440 1.00 36.71 73 THR C N 1
ATOM 3056 C CA . THR C 1 73 ? 22.083 4.273 34.262 1.00 34.40 73 THR C CA 1
ATOM 3057 C C . THR C 1 73 ? 22.649 4.760 32.902 1.00 33.70 73 THR C C 1
ATOM 3058 O O . THR C 1 73 ? 21.889 4.863 31.907 1.00 31.44 73 THR C O 1
ATOM 3062 N N . ARG C 1 74 ? 23.949 5.058 32.835 1.00 33.19 74 ARG C N 1
ATOM 3063 C CA . ARG C 1 74 ? 24.538 5.547 31.558 1.00 36.26 74 ARG C CA 1
ATOM 3064 C C . ARG C 1 74 ? 24.465 4.509 30.390 1.00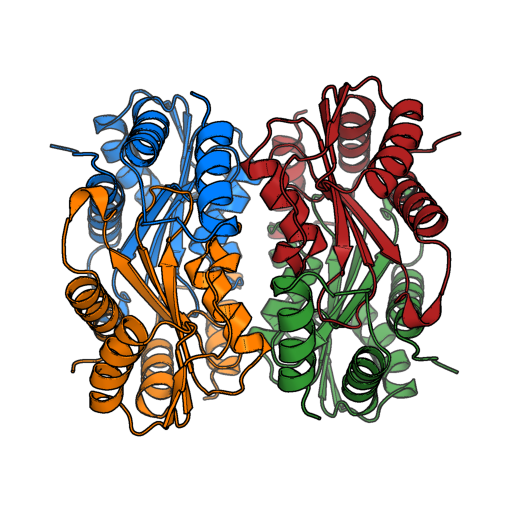 34.33 74 ARG C C 1
ATOM 3065 O O . ARG C 1 74 ? 24.437 4.865 29.204 1.00 36.26 74 ARG C O 1
ATOM 3073 N N . PHE C 1 75 ? 24.411 3.242 30.734 1.00 33.08 75 PHE C N 1
ATOM 3074 C CA . PHE C 1 75 ? 24.224 2.192 29.711 1.00 31.50 75 PHE C CA 1
ATOM 3075 C C . PHE C 1 75 ? 22.892 2.300 28.911 1.00 28.70 75 PHE C C 1
ATOM 3076 O O . PHE C 1 75 ? 22.799 1.810 27.774 1.00 29.55 75 PHE C O 1
ATOM 3084 N N . ALA C 1 76 ? 21.875 2.948 29.485 1.00 23.62 76 ALA C N 1
ATOM 3085 C CA . ALA C 1 76 ? 20.700 3.331 28.723 1.00 20.34 76 ALA C CA 1
ATOM 3086 C C . ALA C 1 76 ? 21.087 4.112 27.444 1.00 20.34 76 ALA C C 1
ATOM 3087 O O . ALA C 1 76 ? 20.281 4.260 26.512 1.00 18.46 76 ALA C O 1
ATOM 3089 N N . ASP C 1 77 ? 22.301 4.710 27.455 1.00 21.06 77 ASP C N 1
ATOM 3090 C CA . ASP C 1 77 ? 22.705 5.516 26.329 1.00 20.77 77 ASP C CA 1
ATOM 3091 C C . ASP C 1 77 ? 22.993 4.736 25.065 1.00 20.99 77 ASP C C 1
ATOM 3092 O O . ASP C 1 77 ? 23.295 5.391 24.034 1.00 22.19 77 ASP C O 1
ATOM 3097 N N . LEU C 1 78 ? 22.910 3.381 25.097 1.00 19.54 78 LEU C N 1
ATOM 3098 C CA . LEU C 1 78 ? 23.014 2.608 23.822 1.00 20.18 78 LEU C CA 1
ATOM 3099 C C . LEU C 1 78 ? 21.649 2.320 23.201 1.00 21.07 78 LEU C C 1
ATOM 3100 O O . LEU C 1 78 ? 21.577 1.707 22.108 1.00 19.78 78 LEU C O 1
ATOM 3105 N N . THR C 1 79 ? 20.565 2.760 23.857 1.00 18.84 79 THR C N 1
ATOM 3106 C CA . THR C 1 79 ? 19.224 2.415 23.375 1.00 19.15 79 THR C CA 1
ATOM 3107 C C . THR C 1 79 ? 18.651 3.627 22.566 1.00 22.11 79 THR C C 1
ATOM 3108 O O . THR C 1 79 ? 19.252 4.707 22.549 1.00 22.41 79 THR C O 1
ATOM 3112 N N . ARG C 1 80 ? 17.522 3.403 21.893 1.00 19.46 80 ARG C N 1
ATOM 3113 C CA . ARG C 1 80 ? 16.898 4.404 21.060 1.00 20.92 80 ARG C CA 1
ATOM 3114 C C . ARG C 1 80 ? 16.434 5.699 21.746 1.00 19.26 80 ARG C C 1
ATOM 3115 O O . ARG C 1 80 ? 16.568 6.811 21.170 1.00 20.04 80 ARG C O 1
ATOM 3123 N N . MET C 1 81 ? 15.892 5.554 22.946 1.00 18.53 81 MET C N 1
ATOM 3124 C CA . MET C 1 81 ? 15.424 6.688 23.719 1.00 18.36 81 MET C CA 1
ATOM 3125 C C . MET C 1 81 ? 15.945 6.494 25.114 1.00 17.43 81 MET C C 1
ATOM 3126 O O . MET C 1 81 ? 15.257 5.885 25.945 1.00 16.13 81 MET C O 1
ATOM 3131 N N . PRO C 1 82 ? 17.196 6.962 25.366 1.00 15.48 82 PRO C N 1
ATOM 3132 C CA . PRO C 1 82 ? 17.881 6.784 26.605 1.00 15.03 82 PRO C CA 1
ATOM 3133 C C . PRO C 1 82 ? 17.131 7.241 27.866 1.00 15.95 82 PRO C C 1
ATOM 3134 O O . PRO C 1 82 ? 17.230 6.519 28.877 1.00 17.05 82 PRO C O 1
ATOM 3138 N N . ALA C 1 83 ? 16.530 8.457 27.855 1.00 15.85 83 ALA C N 1
ATOM 3139 C CA . ALA C 1 83 ? 15.786 8.946 29.017 1.00 17.14 83 ALA C CA 1
ATOM 3140 C C . ALA C 1 83 ? 14.667 7.985 29.406 1.00 16.99 83 ALA C C 1
ATOM 3141 O O . ALA C 1 83 ? 14.484 7.652 30.587 1.00 17.60 83 ALA C O 1
ATOM 3143 N N . LEU C 1 84 ? 13.927 7.473 28.425 1.00 17.90 84 LEU C N 1
ATOM 3144 C CA . LEU C 1 84 ? 12.830 6.512 28.705 1.00 18.84 84 LEU C CA 1
ATOM 3145 C C . LEU C 1 84 ? 13.395 5.212 29.264 1.00 19.18 84 LEU C C 1
ATOM 3146 O O . LEU C 1 84 ? 12.885 4.724 30.261 1.00 16.77 84 LEU C O 1
ATOM 3151 N N . THR C 1 85 ? 14.490 4.722 28.655 1.00 16.36 85 THR C N 1
ATOM 3152 C CA . THR C 1 85 ? 15.130 3.509 29.111 1.00 16.10 85 THR C CA 1
ATOM 3153 C C . THR C 1 85 ? 15.549 3.630 30.577 1.00 18.00 85 THR C C 1
ATOM 3154 O O . THR C 1 85 ? 15.295 2.696 31.367 1.00 16.90 85 THR C O 1
ATOM 3158 N N . LYS C 1 86 ? 16.121 4.783 30.934 1.00 16.25 86 LYS C N 1
ATOM 3159 C CA . LYS C 1 86 ? 16.509 5.031 32.313 1.00 20.21 86 LYS C CA 1
ATOM 3160 C C . LYS C 1 86 ? 15.323 4.920 33.321 1.00 17.26 86 LYS C C 1
ATOM 3161 O O . LYS C 1 86 ? 15.429 4.297 34.377 1.00 18.47 86 LYS C O 1
ATOM 3167 N N . GLY C 1 87 ? 14.217 5.544 33.011 1.00 17.83 87 GLY C N 1
ATOM 3168 C CA . GLY C 1 87 ? 12.931 5.367 33.768 1.00 19.18 87 GLY C CA 1
ATOM 3169 C C . GLY C 1 87 ? 12.515 3.873 33.979 1.00 18.89 87 GLY C C 1
ATOM 3170 O O . GLY C 1 87 ? 12.096 3.451 35.084 1.00 17.67 87 GLY C O 1
ATOM 3171 N N . LEU C 1 88 ? 12.610 3.088 32.935 1.00 17.79 88 LEU C N 1
ATOM 3172 C CA . LEU C 1 88 ? 12.178 1.674 32.959 1.00 19.31 88 LEU C CA 1
ATOM 3173 C C . LEU C 1 88 ? 13.175 0.778 33.690 1.00 22.08 88 LEU C C 1
ATOM 3174 O O . LEU C 1 88 ? 12.791 -0.178 34.359 1.00 20.24 88 LEU C O 1
ATOM 3179 N N . ILE C 1 89 ? 14.451 1.167 33.682 1.00 19.85 89 ILE C N 1
ATOM 3180 C CA . ILE C 1 89 ? 15.419 0.484 34.560 1.00 21.77 89 ILE C CA 1
ATOM 3181 C C . ILE C 1 89 ? 15.039 0.742 36.051 1.00 20.72 89 ILE C C 1
ATOM 3182 O O . ILE C 1 89 ? 14.977 -0.199 36.826 1.00 19.57 89 ILE C O 1
ATOM 3187 N N . ALA C 1 90 ? 14.756 1.987 36.433 1.00 18.34 90 ALA C N 1
ATOM 3188 C CA . ALA C 1 90 ? 14.421 2.257 37.843 1.00 19.70 90 ALA C CA 1
ATOM 3189 C C . ALA C 1 90 ? 13.156 1.480 38.219 1.00 20.48 90 ALA C C 1
ATOM 3190 O O . ALA C 1 90 ? 13.050 1.003 39.348 1.00 22.66 90 ALA C O 1
ATOM 3192 N N . LEU C 1 91 ? 12.198 1.425 37.272 1.00 19.36 91 LEU C N 1
ATOM 3193 C CA . LEU C 1 91 ? 10.891 0.783 37.454 1.00 18.69 91 LEU C CA 1
ATOM 3194 C C . LEU C 1 91 ? 11.147 -0.700 37.735 1.00 18.51 91 LEU C C 1
ATOM 3195 O O . LEU C 1 91 ? 10.515 -1.283 38.550 1.00 18.84 91 LEU C O 1
ATOM 3200 N N . ASP C 1 92 ? 12.092 -1.304 37.036 1.00 18.13 92 ASP C N 1
ATOM 3201 C CA . ASP C 1 92 ? 12.389 -2.707 37.232 1.00 19.74 92 ASP C CA 1
ATOM 3202 C C . ASP C 1 92 ? 13.047 -3.043 38.603 1.00 21.62 92 ASP C C 1
ATOM 3203 O O . ASP C 1 92 ? 12.843 -4.150 39.062 1.00 22.25 92 ASP C O 1
ATOM 3208 N N . ILE C 1 93 ? 13.822 -2.108 39.154 1.00 21.57 93 ILE C N 1
ATOM 3209 C CA . ILE C 1 93 ? 14.652 -2.329 40.360 1.00 24.41 93 ILE C CA 1
ATOM 3210 C C . ILE C 1 93 ? 14.197 -1.613 41.645 1.00 24.44 93 ILE C C 1
ATOM 3211 O O . ILE C 1 93 ? 14.786 -1.835 42.734 1.00 22.91 93 ILE C O 1
ATOM 3216 N N . GLU C 1 94 ? 13.160 -0.784 41.568 1.00 23.44 94 GLU C N 1
ATOM 3217 C CA . GLU C 1 94 ? 12.740 -0.047 42.781 1.00 28.19 94 GLU C CA 1
ATOM 3218 C C . GLU C 1 94 ? 11.254 0.060 42.800 1.00 28.37 94 GLU C C 1
ATOM 3219 O O . GLU C 1 94 ? 10.678 0.243 41.765 1.00 27.18 94 GLU C O 1
ATOM 3225 N N . LYS C 1 95 ? 10.621 0.003 43.961 1.00 32.05 95 LYS C N 1
ATOM 3226 C CA . LYS C 1 95 ? 9.177 0.223 43.997 1.00 33.71 95 LYS C CA 1
ATOM 3227 C C . LYS C 1 95 ? 8.924 1.656 44.389 1.00 33.64 95 LYS C C 1
ATOM 3228 O O . LYS C 1 95 ? 9.481 2.134 45.398 1.00 32.46 95 LYS C O 1
ATOM 3234 N N . ALA C 1 96 ? 8.093 2.334 43.596 1.00 29.36 96 ALA C N 1
ATOM 3235 C CA . ALA C 1 96 ? 7.727 3.711 43.844 1.00 26.88 96 ALA C CA 1
ATOM 3236 C C . ALA C 1 96 ? 6.413 4.040 43.145 1.00 26.29 96 ALA C C 1
ATOM 3237 O O . ALA C 1 96 ? 5.937 3.269 42.297 1.00 25.08 96 ALA C O 1
ATOM 3239 N N . ASP C 1 97 ? 5.826 5.170 43.520 1.00 26.18 97 ASP C N 1
ATOM 3240 C CA . ASP C 1 97 ? 4.630 5.693 42.868 1.00 26.47 97 ASP C CA 1
ATOM 3241 C C . ASP C 1 97 ? 5.022 6.502 41.625 1.00 24.34 97 ASP C C 1
ATOM 3242 O O . ASP C 1 97 ? 4.258 6.581 40.659 1.00 23.61 97 ASP C O 1
ATOM 3247 N N . LEU C 1 98 ? 6.205 7.102 41.641 1.00 22.32 98 LEU C N 1
ATOM 3248 C CA . LEU C 1 98 ? 6.676 7.852 40.453 1.00 21.61 98 LEU C CA 1
ATOM 3249 C C . LEU C 1 98 ? 8.129 7.670 40.176 1.00 22.05 98 LEU C C 1
ATOM 3250 O O . LEU C 1 98 ? 8.932 7.628 41.135 1.00 22.40 98 LEU C O 1
ATOM 3255 N N . TYR C 1 99 ? 8.486 7.759 38.889 1.00 19.14 99 TYR C N 1
ATOM 3256 C CA . TYR C 1 99 ? 9.851 7.657 38.455 1.00 21.08 99 TYR C CA 1
ATOM 3257 C C . TYR C 1 99 ? 10.211 8.866 37.561 1.00 21.39 99 TYR C C 1
ATOM 3258 O O . TYR C 1 99 ? 9.485 9.211 36.646 1.00 20.50 99 TYR C O 1
ATOM 3267 N N . ILE C 1 100 ? 11.298 9.544 37.912 1.00 20.60 100 ILE C N 1
ATOM 3268 C CA . ILE C 1 100 ? 11.771 10.655 37.174 1.00 18.75 100 ILE C CA 1
ATOM 3269 C C . ILE C 1 100 ? 13.115 10.325 36.532 1.00 18.72 100 ILE C C 1
ATOM 3270 O O . ILE C 1 100 ? 14.068 9.967 37.227 1.00 19.50 100 ILE C O 1
ATOM 3275 N N . ALA C 1 101 ? 13.219 10.490 35.217 1.00 17.95 101 ALA C N 1
ATOM 3276 C CA . ALA C 1 101 ? 14.493 10.233 34.578 1.00 19.27 101 ALA C CA 1
ATOM 3277 C C . ALA C 1 101 ? 14.857 11.371 33.700 1.00 19.83 101 ALA C C 1
ATOM 3278 O O . ALA C 1 101 ? 14.001 11.932 33.118 1.00 18.99 101 ALA C O 1
ATOM 3280 N N . ARG C 1 102 ? 16.155 11.679 33.563 1.00 20.86 102 ARG C N 1
ATOM 3281 C CA . ARG C 1 102 ? 16.638 12.714 32.619 1.00 20.72 102 ARG C CA 1
ATOM 3282 C C . ARG C 1 102 ? 17.872 12.204 31.834 1.00 21.85 102 ARG C C 1
ATOM 3283 O O . ARG C 1 102 ? 18.847 11.742 32.456 1.00 21.52 102 ARG C O 1
ATOM 3291 N N . GLY C 1 103 ? 17.833 12.289 30.496 1.00 18.23 103 GLY C N 1
ATOM 3292 C CA . GLY C 1 103 ? 18.917 11.758 29.668 1.00 17.99 103 GLY C CA 1
ATOM 3293 C C . GLY C 1 103 ? 18.755 12.266 28.263 1.00 18.46 103 GLY C C 1
ATOM 3294 O O . GLY C 1 103 ? 17.977 13.199 28.031 1.00 18.17 103 GLY C O 1
ATOM 3295 N N . ARG C 1 104 ? 19.582 11.766 27.336 1.00 19.07 104 ARG C N 1
ATOM 3296 C CA . ARG C 1 104 ? 19.384 12.064 25.949 1.00 16.44 104 ARG C CA 1
ATOM 3297 C C . ARG C 1 104 ? 18.003 11.579 25.474 1.00 18.14 104 ARG C C 1
ATOM 3298 O O . ARG C 1 104 ? 17.529 10.443 25.848 1.00 16.95 104 ARG C O 1
ATOM 3306 N N . LEU C 1 105 ? 17.374 12.437 24.648 1.00 16.88 105 LEU C N 1
ATOM 3307 C CA . LEU C 1 105 ? 16.080 12.182 24.009 1.00 16.68 105 LEU C CA 1
ATOM 3308 C C . LEU C 1 105 ? 16.189 10.951 23.097 1.00 16.98 105 LEU C C 1
ATOM 3309 O O . LEU C 1 105 ? 15.420 9.997 23.199 1.00 15.23 105 LEU C O 1
ATOM 3314 N N . GLY C 1 106 ? 17.106 11.031 22.135 1.00 16.46 106 GLY C N 1
ATOM 3315 C CA . GLY C 1 106 ? 17.026 10.099 21.041 1.00 18.01 106 GLY C CA 1
ATOM 3316 C C . GLY C 1 106 ? 18.404 9.659 20.625 1.00 18.38 106 GLY C C 1
ATOM 3317 O O . GLY C 1 106 ? 19.246 9.320 21.494 1.00 18.51 106 GLY C O 1
ATOM 3318 N N . ALA C 1 107 ? 18.648 9.716 19.321 1.00 17.53 107 ALA C N 1
ATOM 3319 C CA . ALA C 1 107 ? 20.003 9.450 18.744 1.00 18.45 107 ALA C CA 1
ATOM 3320 C C . ALA C 1 107 ? 20.965 10.511 19.320 1.00 17.89 107 ALA C C 1
ATOM 3321 O O . ALA C 1 107 ? 20.520 11.622 19.734 1.00 19.10 107 ALA C O 1
ATOM 3323 N N . PRO C 1 108 ? 22.269 10.191 19.390 1.00 17.52 108 PRO C N 1
ATOM 3324 C CA . PRO C 1 108 ? 23.307 11.164 19.669 1.00 17.10 108 PRO C CA 1
ATOM 3325 C C . PRO C 1 108 ? 23.077 12.482 18.901 1.00 19.05 108 PRO C C 1
ATOM 3326 O O . PRO C 1 108 ? 22.855 12.441 17.665 1.00 18.38 108 PRO C O 1
ATOM 3330 N N . GLY C 1 109 ? 23.106 13.610 19.610 1.00 17.93 109 GLY C N 1
ATOM 3331 C CA . GLY C 1 109 ? 22.907 14.935 18.978 1.00 19.47 109 GLY C CA 1
ATOM 3332 C C . GLY C 1 109 ? 21.548 15.539 19.193 1.00 20.60 109 GLY C C 1
ATOM 3333 O O . GLY C 1 109 ? 21.362 16.718 18.947 1.00 23.16 109 GLY C O 1
ATOM 3334 N N . SER C 1 110 ? 20.615 14.756 19.710 1.00 20.06 110 SER C N 1
ATOM 3335 C CA . SER C 1 110 ? 19.169 15.063 19.766 1.00 20.76 110 SER C CA 1
ATOM 3336 C C . SER C 1 110 ? 18.707 15.856 21.029 1.00 20.94 110 SER C C 1
ATOM 3337 O O . SER C 1 110 ? 17.537 16.147 21.192 1.00 23.03 110 SER C O 1
ATOM 3340 N N . GLY C 1 111 ? 19.636 16.207 21.912 1.00 21.58 111 GLY C N 1
ATOM 3341 C CA . GLY C 1 111 ? 19.321 17.019 23.089 1.00 22.20 111 GLY C CA 1
ATOM 3342 C C . GLY C 1 111 ? 18.751 16.161 24.199 1.00 24.87 111 GLY C C 1
ATOM 3343 O O . GLY C 1 111 ? 18.801 14.851 24.142 1.00 21.11 111 GLY C O 1
ATOM 3344 N N . SER C 1 112 ? 18.173 16.865 25.198 1.00 23.19 112 SER C N 1
ATOM 3345 C CA . SER C 1 112 ? 17.776 16.168 26.426 1.00 23.76 112 SER C CA 1
ATOM 3346 C C . SER C 1 112 ? 16.249 15.981 26.590 1.00 21.44 112 SER C C 1
ATOM 3347 O O . SER C 1 112 ? 15.472 16.741 26.018 1.00 19.56 112 SER C O 1
ATOM 3350 N N . MET C 1 113 ? 15.865 14.946 27.346 1.00 19.12 113 MET C N 1
ATOM 3351 C CA . MET C 1 113 ? 14.485 14.674 27.786 1.00 19.48 113 MET C CA 1
ATOM 3352 C C . MET C 1 113 ? 14.456 14.394 29.294 1.00 17.33 113 MET C C 1
ATOM 3353 O O . MET C 1 113 ? 15.258 13.599 29.776 1.00 19.51 113 MET C O 1
ATOM 3358 N N . LEU C 1 114 ? 13.551 15.036 30.039 1.00 18.57 114 LEU C N 1
ATOM 3359 C CA . LEU C 1 114 ? 13.232 14.644 31.433 1.00 18.63 114 LEU C CA 1
ATOM 3360 C C . LEU C 1 114 ? 11.802 14.002 31.342 1.00 19.58 114 LEU C C 1
ATOM 3361 O O . LEU C 1 114 ? 10.942 14.557 30.674 1.00 19.58 114 LEU C O 1
ATOM 3366 N N . VAL C 1 115 ? 11.604 12.835 31.933 1.00 18.88 115 VAL C N 1
ATOM 3367 C CA . VAL C 1 115 ? 10.318 12.160 31.847 1.00 19.36 115 VAL C CA 1
ATOM 3368 C C . VAL C 1 115 ? 9.861 11.746 33.232 1.00 18.83 115 VAL C C 1
ATOM 3369 O O . VAL C 1 115 ? 10.659 11.401 34.009 1.00 19.69 115 VAL C O 1
ATOM 3373 N N . ILE C 1 116 ? 8.561 11.809 33.492 1.00 17.04 116 ILE C N 1
ATOM 3374 C CA . ILE C 1 116 ? 7.945 11.314 34.689 1.00 17.26 116 ILE C CA 1
ATOM 3375 C C . ILE C 1 116 ? 7.082 10.104 34.321 1.00 18.22 116 ILE C C 1
ATOM 3376 O O . ILE C 1 116 ? 6.157 10.197 33.469 1.00 19.40 116 ILE C O 1
ATOM 3381 N N . LEU C 1 117 ? 7.325 8.999 35.014 1.00 18.18 117 LEU C N 1
ATOM 3382 C CA . LEU C 1 117 ? 6.506 7.772 34.784 1.00 18.39 117 LEU C CA 1
ATOM 3383 C C . LEU C 1 117 ? 5.792 7.392 36.047 1.00 20.88 117 LEU C C 1
ATOM 3384 O O . LEU C 1 117 ? 6.311 7.642 37.145 1.00 23.10 117 LEU C O 1
ATOM 3389 N N . ASP C 1 118 ? 4.622 6.788 35.912 1.00 21.09 118 ASP C N 1
ATOM 3390 C CA . ASP C 1 118 ? 3.896 6.249 37.080 1.00 23.24 118 ASP C CA 1
ATOM 3391 C C . ASP C 1 118 ? 4.330 4.804 37.410 1.00 24.22 118 ASP C C 1
ATOM 3392 O O . ASP C 1 118 ? 5.273 4.243 36.829 1.00 26.56 118 ASP C O 1
ATOM 3397 N N . GLU C 1 119 ? 3.631 4.244 38.388 1.00 26.15 119 GLU C N 1
ATOM 3398 C CA . GLU C 1 119 ? 3.751 2.879 38.886 1.00 28.99 119 GLU C CA 1
ATOM 3399 C C . GLU C 1 119 ? 3.838 1.751 37.817 1.00 29.07 119 GLU C C 1
ATOM 3400 O O . GLU C 1 119 ? 4.383 0.645 38.067 1.00 31.24 119 GLU C O 1
ATOM 3406 N N . LYS C 1 120 ? 3.251 1.969 36.647 1.00 27.29 120 LYS C N 1
ATOM 3407 C CA . LYS C 1 120 ? 3.251 0.892 35.621 1.00 27.35 120 LYS C CA 1
ATOM 3408 C C . LYS C 1 120 ? 4.046 1.284 34.392 1.00 24.03 120 LYS C C 1
ATOM 3409 O O . LYS C 1 120 ? 3.884 0.711 33.354 1.00 31.23 120 LYS C O 1
ATOM 3415 N N . GLY C 1 121 ? 4.900 2.255 34.514 1.00 21.76 121 GLY C N 1
ATOM 3416 C CA . GLY C 1 121 ? 5.687 2.731 33.380 1.00 19.78 121 GLY C CA 1
ATOM 3417 C C . GLY C 1 121 ? 4.947 3.712 32.456 1.00 20.62 121 GLY C C 1
ATOM 3418 O O . GLY C 1 121 ? 5.442 4.048 31.384 1.00 17.55 121 GLY C O 1
ATOM 3419 N N . ARG C 1 122 ? 3.743 4.178 32.785 1.00 18.48 122 ARG C N 1
ATOM 3420 C CA . ARG C 1 122 ? 3.103 5.114 31.840 1.00 18.53 122 ARG C CA 1
ATOM 3421 C C . ARG C 1 122 ? 3.790 6.475 31.827 1.00 17.51 122 ARG C C 1
ATOM 3422 O O . ARG C 1 122 ? 4.052 7.021 32.890 1.00 18.52 122 ARG C O 1
ATOM 3430 N N . VAL C 1 123 ? 3.983 7.041 30.646 1.00 16.87 123 VAL C N 1
ATOM 3431 C CA . VAL C 1 123 ? 4.453 8.445 30.476 1.00 19.01 123 VAL C CA 1
ATOM 3432 C C . VAL C 1 123 ? 3.384 9.455 30.850 1.00 18.25 123 VAL C C 1
ATOM 3433 O O . VAL C 1 123 ? 2.387 9.669 30.128 1.00 17.00 123 VAL C O 1
ATOM 3437 N N . LEU C 1 124 ? 3.611 10.102 31.982 1.00 18.57 124 LEU C N 1
ATOM 3438 C CA . LEU C 1 124 ? 2.704 11.113 32.507 1.00 17.97 124 LEU C CA 1
ATOM 3439 C C . LEU C 1 124 ? 3.011 12.531 31.960 1.00 19.48 124 LEU C C 1
ATOM 3440 O O . LEU C 1 124 ? 2.099 13.271 31.606 1.00 19.98 124 LEU C O 1
ATOM 3445 N N . THR C 1 125 ? 4.286 12.896 31.870 1.00 18.33 125 THR C N 1
ATOM 3446 C CA . THR C 1 125 ? 4.698 14.171 31.302 1.00 18.61 125 THR C CA 1
ATOM 3447 C C . THR C 1 125 ? 6.224 14.084 30.997 1.00 19.05 125 THR C C 1
ATOM 3448 O O . THR C 1 125 ? 6.891 13.130 31.374 1.00 17.95 125 THR C O 1
ATOM 3452 N N . ALA C 1 126 ? 6.776 15.105 30.353 1.00 20.95 126 ALA C N 1
ATOM 3453 C CA . ALA C 1 126 ? 8.205 15.134 29.961 1.00 18.88 126 ALA C CA 1
ATOM 3454 C C . ALA C 1 126 ? 8.498 16.550 29.567 1.00 21.25 126 ALA C C 1
ATOM 3455 O O . ALA C 1 126 ? 7.551 17.322 29.316 1.00 19.12 126 ALA C O 1
ATOM 3457 N N . SER C 1 127 ? 9.789 16.924 29.512 1.00 20.57 127 SER C N 1
ATOM 3458 C CA . SER C 1 127 ? 10.156 18.106 28.800 1.00 21.60 127 SER C CA 1
ATOM 3459 C C . SER C 1 127 ? 11.536 17.911 28.199 1.00 22.74 127 SER C C 1
ATOM 3460 O O . SER C 1 127 ? 12.266 17.001 28.592 1.00 19.75 127 SER C O 1
ATOM 3463 N N . LEU C 1 128 ? 11.854 18.768 27.232 1.00 22.49 128 LEU C N 1
ATOM 3464 C CA . LEU C 1 128 ? 13.048 18.635 26.402 1.00 23.59 128 LEU C CA 1
ATOM 3465 C C . LEU C 1 128 ? 13.841 19.937 26.535 1.00 24.36 128 LEU C C 1
ATOM 3466 O O . LEU C 1 128 ? 13.232 21.036 26.704 1.00 23.24 128 LEU C O 1
ATOM 3471 N N . SER C 1 129 ? 15.154 19.833 26.349 1.00 22.25 129 SER C N 1
ATOM 3472 C CA . SER C 1 129 ? 16.005 21.004 26.129 1.00 22.78 129 SER C CA 1
ATOM 3473 C C . SER C 1 129 ? 16.754 20.777 24.792 1.00 22.62 129 SER C C 1
ATOM 3474 O O . SER C 1 129 ? 16.892 19.661 24.384 1.00 21.01 129 SER C O 1
ATOM 3477 N N . PRO C 1 130 ? 17.307 21.840 24.161 1.00 23.52 130 PRO C N 1
ATOM 3478 C CA . PRO C 1 130 ? 18.039 21.670 22.919 1.00 22.44 130 PRO C CA 1
ATOM 3479 C C . PRO C 1 130 ? 19.294 20.976 23.221 1.00 24.36 130 PRO C C 1
ATOM 3480 O O . PRO C 1 130 ? 19.634 20.919 24.386 1.00 25.95 130 PRO C O 1
ATOM 3484 N N . SER C 1 131 ? 19.992 20.458 22.206 1.00 24.59 131 SER C N 1
ATOM 3485 C CA . SER C 1 131 ? 21.389 20.001 22.349 1.00 25.81 131 SER C CA 1
ATOM 3486 C C . SER C 1 131 ? 22.270 21.001 23.111 1.00 27.08 131 SER C C 1
ATOM 3487 O O . SER C 1 131 ? 22.334 22.205 22.780 1.00 24.41 131 SER C O 1
ATOM 3490 N N . SER C 1 132 ? 22.943 20.479 24.137 1.00 28.39 132 SER C N 1
ATOM 3491 C CA . SER C 1 132 ? 23.895 21.233 24.914 1.00 29.86 132 SER C CA 1
ATOM 3492 C C . SER C 1 132 ? 24.958 21.894 24.003 1.00 31.32 132 SER C C 1
ATOM 3493 O O . SER C 1 132 ? 25.567 22.901 24.398 1.00 30.78 132 SER C O 1
ATOM 3496 N N . VAL C 1 133 ? 25.170 21.327 22.802 1.00 31.74 133 VAL C N 1
ATOM 3497 C CA . VAL C 1 133 ? 26.104 21.915 21.814 1.00 35.49 133 VAL C CA 1
ATOM 3498 C C . VAL C 1 133 ? 25.676 23.346 21.502 1.00 36.80 133 VAL C C 1
ATOM 3499 O O . VAL C 1 133 ? 26.523 24.222 21.281 1.00 36.70 133 VAL C O 1
ATOM 3503 N N . ILE C 1 134 ? 24.355 23.562 21.474 1.00 35.64 134 ILE C N 1
ATOM 3504 C CA . ILE C 1 134 ? 23.743 24.860 21.221 1.00 39.29 134 ILE C CA 1
ATOM 3505 C C . ILE C 1 134 ? 23.543 25.709 22.478 1.00 45.77 134 ILE C C 1
ATOM 3506 O O . ILE C 1 134 ? 24.230 26.693 22.643 1.00 54.96 134 ILE C O 1
ATOM 3511 N N . HIS C 1 135 ? 22.591 25.353 23.348 1.00 48.98 135 HIS C N 1
ATOM 3512 C CA . HIS C 1 135 ? 22.274 26.166 24.542 1.00 51.35 135 HIS C CA 1
ATOM 3513 C C . HIS C 1 135 ? 23.461 26.481 25.494 1.00 51.30 135 HIS C C 1
ATOM 3514 O O . HIS C 1 135 ? 23.490 27.522 26.152 1.00 60.05 135 HIS C O 1
ATOM 3521 N N . LYS C 1 136 ? 24.404 25.557 25.575 1.00 48.39 136 LYS C N 1
ATOM 3522 C CA . LYS C 1 136 ? 25.540 25.581 26.522 1.00 46.47 136 LYS C CA 1
ATOM 3523 C C . LYS C 1 136 ? 25.355 26.002 28.006 1.00 46.02 136 LYS C C 1
ATOM 3524 O O . LYS C 1 136 ? 26.276 26.572 28.602 1.00 49.79 136 LYS C O 1
ATOM 3530 N N . GLU C 1 137 ? 24.220 25.663 28.616 1.00 41.57 137 GLU C N 1
ATOM 3531 C CA . GLU C 1 137 ? 23.885 26.049 30.013 1.00 40.60 137 GLU C CA 1
ATOM 3532 C C . GLU C 1 137 ? 24.391 25.096 31.119 1.00 42.53 137 GLU C C 1
ATOM 3533 O O . GLU C 1 137 ? 24.707 23.903 30.884 1.00 40.30 137 GLU C O 1
ATOM 3539 N N . ASP C 1 138 ? 24.468 25.616 32.342 1.00 40.35 138 ASP C N 1
ATOM 3540 C CA . ASP C 1 138 ? 24.816 24.775 33.503 1.00 41.55 138 ASP C CA 1
ATOM 3541 C C . ASP C 1 138 ? 23.783 23.645 33.529 1.00 36.49 138 ASP C C 1
ATOM 3542 O O . ASP C 1 138 ? 22.605 23.922 33.399 1.00 31.44 138 ASP C O 1
ATOM 3547 N N . ILE C 1 139 ? 24.215 22.389 33.664 1.00 37.38 139 ILE C N 1
ATOM 3548 C CA . ILE C 1 139 ? 23.241 21.295 33.660 1.00 36.99 139 ILE C CA 1
ATOM 3549 C C . ILE C 1 139 ? 22.189 21.482 34.770 1.00 38.63 139 ILE C C 1
ATOM 3550 O O . ILE C 1 139 ? 21.003 21.204 34.553 1.00 33.89 139 ILE C O 1
ATOM 3555 N N . GLU C 1 140 ? 22.619 21.967 35.941 1.00 40.07 140 GLU C N 1
ATOM 3556 C CA . GLU C 1 140 ? 21.719 22.062 37.098 1.00 40.76 140 GLU C CA 1
ATOM 3557 C C . GLU C 1 140 ? 20.612 23.073 36.818 1.00 36.77 140 GLU C C 1
ATOM 3558 O O . GLU C 1 140 ? 19.475 22.890 37.243 1.00 35.70 140 GLU C O 1
ATOM 3564 N N . GLU C 1 141 ? 20.960 24.164 36.142 1.00 34.65 141 GLU C N 1
ATOM 3565 C CA . GLU C 1 141 ? 19.956 25.155 35.731 1.00 33.69 141 GLU C CA 1
ATOM 3566 C C . GLU C 1 141 ? 19.022 24.576 34.669 1.00 29.18 141 GLU C C 1
ATOM 3567 O O . GLU C 1 141 ? 17.825 24.784 34.741 1.00 28.84 141 GLU C O 1
ATOM 3573 N N . ARG C 1 142 ? 19.584 23.826 33.719 1.00 29.53 142 ARG C N 1
ATOM 3574 C CA . ARG C 1 142 ? 18.801 23.090 32.704 1.00 28.97 142 ARG C CA 1
ATOM 3575 C C . ARG C 1 142 ? 17.767 22.171 33.354 1.00 27.63 142 ARG C C 1
ATOM 3576 O O . ARG C 1 142 ? 16.574 22.178 32.968 1.00 24.82 142 ARG C O 1
ATOM 3584 N N . ILE C 1 143 ? 18.194 21.382 34.345 1.00 26.05 143 ILE C N 1
ATOM 3585 C CA . ILE C 1 143 ? 17.302 20.322 34.862 1.00 25.65 143 ILE C CA 1
ATOM 3586 C C . ILE C 1 143 ? 16.182 20.973 35.663 1.00 25.03 143 ILE C C 1
ATOM 3587 O O . ILE C 1 143 ? 15.064 20.485 35.719 1.00 23.24 143 ILE C O 1
ATOM 3592 N N . LYS C 1 144 ? 16.501 22.079 36.312 1.00 24.97 144 LYS C N 1
ATOM 3593 C CA . LYS C 1 144 ? 15.495 22.852 36.999 1.00 26.31 144 LYS C CA 1
ATOM 3594 C C . LYS C 1 144 ? 14.403 23.304 36.061 1.00 26.24 144 LYS C C 1
ATOM 3595 O O . LYS C 1 144 ? 13.228 23.036 36.321 1.00 25.38 144 LYS C O 1
ATOM 3601 N N . LYS C 1 145 ? 14.782 23.987 34.968 1.00 26.79 145 LYS C N 1
ATOM 3602 C CA . LYS C 1 145 ? 13.857 24.394 33.893 1.00 25.98 145 LYS C CA 1
ATOM 3603 C C . LYS C 1 145 ? 13.051 23.232 33.298 1.00 22.13 145 LYS C C 1
ATOM 3604 O O . LYS C 1 145 ? 11.869 23.403 33.093 1.00 21.37 145 LYS C O 1
ATOM 3610 N N . GLU C 1 146 ? 13.712 22.113 32.980 1.00 21.08 146 GLU C N 1
ATOM 3611 C CA . GLU C 1 146 ? 13.007 20.881 32.520 1.00 22.28 146 GLU C CA 1
ATOM 3612 C C . GLU C 1 146 ? 11.945 20.409 33.473 1.00 21.32 146 GLU C C 1
ATOM 3613 O O . GLU C 1 146 ? 10.815 20.201 33.064 1.00 21.99 146 GLU C O 1
ATOM 3619 N N . LEU C 1 147 ? 12.242 20.319 34.778 1.00 20.15 147 LEU C N 1
ATOM 3620 C CA . LEU C 1 147 ? 11.284 19.702 35.663 1.00 19.63 147 LEU C CA 1
ATOM 3621 C C . LEU C 1 147 ? 10.062 20.601 35.869 1.00 20.93 147 LEU C C 1
ATOM 3622 O O . LEU C 1 147 ? 8.909 20.140 35.878 1.00 20.39 147 LEU C O 1
ATOM 3627 N N . ILE C 1 148 ? 10.336 21.877 35.979 1.00 22.22 148 ILE C N 1
ATOM 3628 C CA . ILE C 1 148 ? 9.283 22.871 36.206 1.00 25.54 148 ILE C CA 1
ATOM 3629 C C . ILE C 1 148 ? 8.380 22.959 34.981 1.00 24.35 148 ILE C C 1
ATOM 3630 O O . ILE C 1 148 ? 7.175 23.018 35.143 1.00 25.60 148 ILE C O 1
ATOM 3635 N N . GLU C 1 149 ? 8.938 22.953 33.771 1.00 21.69 149 GLU C N 1
ATOM 3636 C CA . GLU C 1 149 ? 8.105 22.884 32.582 1.00 23.53 149 GLU C CA 1
ATOM 3637 C C . GLU C 1 149 ? 7.323 21.538 32.467 1.00 22.33 149 GLU C C 1
ATOM 3638 O O . GLU C 1 149 ? 6.150 21.536 32.109 1.00 22.86 149 GLU C O 1
ATOM 3644 N N . ALA C 1 150 ? 7.937 20.437 32.863 1.00 21.10 150 ALA C N 1
ATOM 3645 C CA . ALA C 1 150 ? 7.252 19.107 32.806 1.00 21.86 150 ALA C CA 1
ATOM 3646 C C . ALA C 1 150 ? 6.054 19.127 33.766 1.00 20.93 150 ALA C C 1
ATOM 3647 O O . ALA C 1 150 ? 5.014 18.591 33.476 1.00 20.57 150 ALA C O 1
ATOM 3649 N N . LEU C 1 151 ? 6.202 19.815 34.905 1.00 20.55 151 LEU C N 1
ATOM 3650 C CA . LEU C 1 151 ? 5.068 19.977 35.833 1.00 21.12 151 LEU C CA 1
ATOM 3651 C C . LEU C 1 151 ? 4.053 20.958 35.287 1.00 20.74 151 LEU C C 1
ATOM 3652 O O . LEU C 1 151 ? 2.834 20.723 35.396 1.00 21.74 151 LEU C O 1
ATOM 3657 N N . SER C 1 152 ? 4.527 22.054 34.715 1.00 22.73 152 SER C N 1
ATOM 3658 C CA . SER C 1 152 ? 3.617 23.201 34.361 1.00 26.06 152 SER C CA 1
ATOM 3659 C C . SER C 1 152 ? 2.743 22.863 33.178 1.00 24.63 152 SER C C 1
ATOM 3660 O O . SER C 1 152 ? 1.569 23.247 33.110 1.00 22.41 152 SER C O 1
ATOM 3663 N N . ARG C 1 153 ? 3.269 22.037 32.294 1.00 24.32 153 ARG C N 1
ATOM 3664 C CA . ARG C 1 153 ? 2.471 21.639 31.090 1.00 24.47 153 ARG C CA 1
ATOM 3665 C C . ARG C 1 153 ? 1.268 20.706 31.373 1.00 22.37 153 ARG C C 1
ATOM 3666 O O . ARG C 1 153 ? 0.352 20.589 30.506 1.00 21.40 153 ARG C O 1
ATOM 3674 N N . ILE C 1 154 ? 1.261 20.085 32.565 1.00 21.51 154 ILE C N 1
ATOM 3675 C CA . ILE C 1 154 ? 0.112 19.302 33.074 1.00 25.63 154 ILE C CA 1
ATOM 3676 C C . ILE C 1 154 ? -0.600 19.965 34.313 1.00 25.81 154 ILE C C 1
ATOM 3677 O O . ILE C 1 154 ? -1.329 19.293 35.045 1.00 28.01 154 ILE C O 1
ATOM 3682 N N . GLY C 1 155 ? -0.373 21.273 34.515 1.00 26.30 155 GLY C N 1
ATOM 3683 C CA . GLY C 1 155 ? -1.207 22.092 35.408 1.00 27.67 155 GLY C CA 1
ATOM 3684 C C . GLY C 1 155 ? -0.685 22.173 36.822 1.00 30.61 155 GLY C C 1
ATOM 3685 O O . GLY C 1 155 ? -1.414 22.566 37.744 1.00 31.02 155 GLY C O 1
ATOM 3686 N N . ILE C 1 156 ? 0.570 21.769 37.022 1.00 29.40 156 ILE C N 1
ATOM 3687 C CA . ILE C 1 156 ? 1.118 21.748 38.383 1.00 31.08 156 ILE C CA 1
ATOM 3688 C C . ILE C 1 156 ? 2.025 22.946 38.488 1.00 33.48 156 ILE C C 1
ATOM 3689 O O . ILE C 1 156 ? 3.013 23.052 37.732 1.00 33.87 156 ILE C O 1
ATOM 3694 N N . SER C 1 157 ? 1.713 23.858 39.406 1.00 30.87 157 SER C N 1
ATOM 3695 C CA . SER C 1 157 ? 2.632 24.987 39.634 1.00 32.10 157 SER C CA 1
ATOM 3696 C C . SER C 1 157 ? 3.559 24.712 40.833 1.00 34.09 157 SER C C 1
ATOM 3697 O O . SER C 1 157 ? 3.147 24.137 41.826 1.00 32.34 157 SER C O 1
ATOM 3700 N N . ILE C 1 158 ? 4.815 25.121 40.724 1.00 32.78 158 ILE C N 1
ATOM 3701 C CA . ILE C 1 158 ? 5.755 25.078 41.830 1.00 36.72 158 ILE C CA 1
ATOM 3702 C C . ILE C 1 158 ? 5.567 26.246 42.881 1.00 41.44 158 ILE C C 1
ATOM 3703 O O . ILE C 1 158 ? 6.213 26.266 43.934 1.00 39.95 158 ILE C O 1
ATOM 3708 N N . LEU C 1 159 ? 4.695 27.215 42.634 1.00 42.66 159 LEU C N 1
ATOM 3709 C CA . LEU C 1 159 ? 4.658 28.358 43.543 1.00 46.50 159 LEU C CA 1
ATOM 3710 C C . LEU C 1 159 ? 3.292 28.690 44.137 1.00 44.49 159 LEU C C 1
ATOM 3711 O O . LEU C 1 159 ? 2.394 27.862 44.183 1.00 47.98 159 LEU C O 1
ATOM 3716 N N . VAL D 1 2 ? 31.629 10.990 7.147 1.00 43.82 2 VAL D N 1
ATOM 3717 C CA . VAL D 1 2 ? 31.343 9.881 8.076 1.00 41.28 2 VAL D CA 1
ATOM 3718 C C . VAL D 1 2 ? 29.827 9.665 8.117 1.00 39.48 2 VAL D C 1
ATOM 3719 O O . VAL D 1 2 ? 29.022 10.599 8.226 1.00 38.68 2 VAL D O 1
ATOM 3723 N N . VAL D 1 3 ? 29.452 8.408 7.974 1.00 36.89 3 VAL D N 1
ATOM 3724 C CA . VAL D 1 3 ? 28.070 7.994 7.983 1.00 36.91 3 VAL D CA 1
ATOM 3725 C C . VAL D 1 3 ? 27.525 8.051 9.435 1.00 33.35 3 VAL D C 1
ATOM 3726 O O . VAL D 1 3 ? 28.293 7.873 10.416 1.00 27.97 3 VAL D O 1
ATOM 3730 N N . MET D 1 4 ? 26.230 8.317 9.578 1.00 28.77 4 MET D N 1
ATOM 3731 C CA . MET D 1 4 ? 25.571 8.317 10.881 1.00 27.41 4 MET D CA 1
ATOM 3732 C C . MET D 1 4 ? 25.923 7.107 11.768 1.00 24.31 4 MET D C 1
ATOM 3733 O O . MET D 1 4 ? 26.187 7.268 12.966 1.00 22.45 4 MET D O 1
ATOM 3738 N N . GLU D 1 5 ? 25.993 5.899 11.189 1.00 21.49 5 GLU D N 1
ATOM 3739 C CA . GLU D 1 5 ? 26.317 4.679 11.974 1.00 22.32 5 GLU D CA 1
ATOM 3740 C C . GLU D 1 5 ? 27.676 4.777 12.663 1.00 23.05 5 GLU D C 1
ATOM 3741 O O . GLU D 1 5 ? 27.864 4.282 13.775 1.00 21.50 5 GLU D O 1
ATOM 3747 N N . GLU D 1 6 ? 28.659 5.328 11.972 1.00 23.49 6 GLU D N 1
ATOM 3748 C CA . GLU D 1 6 ? 30.003 5.473 12.531 1.00 23.59 6 GLU D CA 1
ATOM 3749 C C . GLU D 1 6 ? 30.043 6.560 13.607 1.00 22.40 6 GLU D C 1
ATOM 3750 O O . GLU D 1 6 ? 30.773 6.457 14.611 1.00 22.49 6 GLU D O 1
ATOM 3756 N N . ILE D 1 7 ? 29.207 7.564 13.438 1.00 21.13 7 ILE D N 1
ATOM 3757 C CA . ILE D 1 7 ? 29.083 8.604 14.434 1.00 21.59 7 ILE D CA 1
ATOM 3758 C C . ILE D 1 7 ? 28.405 8.081 15.705 1.00 20.30 7 ILE D C 1
ATOM 3759 O O . ILE D 1 7 ? 28.864 8.347 16.831 1.00 18.30 7 ILE D O 1
ATOM 3764 N N . ILE D 1 8 ? 27.345 7.303 15.523 1.00 18.80 8 ILE D N 1
ATOM 3765 C CA . ILE D 1 8 ? 26.703 6.665 16.668 1.00 18.31 8 ILE D CA 1
ATOM 3766 C C . ILE D 1 8 ? 27.571 5.604 17.380 1.00 19.44 8 ILE D C 1
ATOM 3767 O O . ILE D 1 8 ? 27.676 5.570 18.643 1.00 18.29 8 ILE D O 1
ATOM 3772 N N . LYS D 1 9 ? 28.236 4.764 16.594 1.00 17.79 9 LYS D N 1
ATOM 3773 C CA . LYS D 1 9 ? 29.274 3.864 17.179 1.00 20.55 9 LYS D CA 1
ATOM 3774 C C . LYS D 1 9 ? 30.224 4.539 18.149 1.00 20.19 9 LYS D C 1
ATOM 3775 O O . LYS D 1 9 ? 30.496 3.997 19.245 1.00 19.72 9 LYS D O 1
ATOM 3781 N N . LYS D 1 10 ? 30.733 5.723 17.770 1.00 20.31 10 LYS D N 1
ATOM 3782 C CA . LYS D 1 10 ? 31.648 6.471 18.624 1.00 20.59 10 LYS D CA 1
ATOM 3783 C C . LYS D 1 10 ? 30.956 6.902 19.948 1.00 20.19 10 LYS D C 1
ATOM 3784 O O . LYS D 1 10 ? 31.523 6.684 21.074 1.00 19.46 10 LYS D O 1
ATOM 3790 N N . ALA D 1 11 ? 29.731 7.441 19.813 1.00 17.88 11 ALA D N 1
ATOM 3791 C CA . ALA D 1 11 ? 28.950 7.829 21.021 1.00 18.54 11 ALA D CA 1
ATOM 3792 C C . ALA D 1 11 ? 28.768 6.611 21.932 1.00 17.17 11 ALA D C 1
ATOM 3793 O O . ALA D 1 11 ? 28.887 6.699 23.185 1.00 16.14 11 ALA D O 1
ATOM 3795 N N . PHE D 1 12 ? 28.447 5.462 21.313 1.00 16.71 12 PHE D N 1
ATOM 3796 C CA . PHE D 1 12 ? 28.175 4.238 22.121 1.00 16.41 12 PHE D CA 1
ATOM 3797 C C . PHE D 1 12 ? 29.441 3.751 22.867 1.00 17.30 12 PHE D C 1
ATOM 3798 O O . PHE D 1 12 ? 29.395 3.305 24.032 1.00 15.94 12 PHE D O 1
ATOM 3806 N N . ILE D 1 13 ? 30.577 3.815 22.183 1.00 18.04 13 ILE D N 1
ATOM 3807 C CA . ILE D 1 13 ? 31.840 3.479 22.821 1.00 19.90 13 ILE D CA 1
ATOM 3808 C C . ILE D 1 13 ? 32.156 4.443 23.970 1.00 20.20 13 ILE D C 1
ATOM 3809 O O . ILE D 1 13 ? 32.573 4.037 25.078 1.00 20.30 13 ILE D O 1
ATOM 3814 N N . GLU D 1 14 ? 31.902 5.717 23.759 1.00 20.59 14 GLU D N 1
ATOM 3815 C CA . GLU D 1 14 ? 32.158 6.662 24.857 1.00 21.22 14 GLU D CA 1
ATOM 3816 C C . GLU D 1 14 ? 31.280 6.386 26.074 1.00 20.82 14 GLU D C 1
ATOM 3817 O O . GLU D 1 14 ? 31.682 6.577 27.231 1.00 19.23 14 GLU D O 1
ATOM 3823 N N . SER D 1 15 ? 30.068 5.890 25.829 1.00 19.85 15 SER D N 1
ATOM 3824 C CA . SER D 1 15 ? 29.130 5.691 26.905 1.00 20.32 15 SER D CA 1
ATOM 3825 C C . SER D 1 15 ? 29.575 4.431 27.647 1.00 20.71 15 SER D C 1
ATOM 3826 O O . SER D 1 15 ? 29.679 4.403 28.863 1.00 20.12 15 SER D O 1
ATOM 3829 N N . ILE D 1 16 ? 29.895 3.395 26.891 1.00 21.58 16 ILE D N 1
ATOM 3830 C CA . ILE D 1 16 ? 30.319 2.165 27.511 1.00 22.07 16 ILE D CA 1
ATOM 3831 C C . ILE D 1 16 ? 31.523 2.419 28.423 1.00 24.04 16 ILE D C 1
ATOM 3832 O O . ILE D 1 16 ? 31.592 1.905 29.553 1.00 25.78 16 ILE D O 1
ATOM 3837 N N . ASN D 1 17 ? 32.425 3.275 27.975 1.00 24.58 17 ASN D N 1
ATOM 3838 C CA . ASN D 1 17 ? 33.710 3.432 28.699 1.00 26.13 17 ASN D CA 1
ATOM 3839 C C . ASN D 1 17 ? 33.784 4.635 29.599 1.00 27.49 17 ASN D C 1
ATOM 3840 O O . ASN D 1 17 ? 34.875 5.041 30.019 1.00 28.03 17 ASN D O 1
ATOM 3845 N N . ASN D 1 18 ? 32.607 5.179 29.924 1.00 26.19 18 ASN D N 1
ATOM 3846 C CA . ASN D 1 18 ? 32.469 6.253 30.911 1.00 30.51 18 ASN D CA 1
ATOM 3847 C C . ASN D 1 18 ? 33.260 7.514 30.560 1.00 31.20 18 ASN D C 1
ATOM 3848 O O . ASN D 1 18 ? 33.787 8.224 31.448 1.00 32.16 18 ASN D O 1
ATOM 3853 N N . ILE D 1 19 ? 33.370 7.796 29.271 1.00 31.30 19 ILE D N 1
ATOM 3854 C CA . ILE D 1 19 ? 33.922 9.086 28.858 1.00 34.61 19 ILE D CA 1
ATOM 3855 C C . ILE D 1 19 ? 32.986 10.023 28.085 1.00 31.66 19 ILE D C 1
ATOM 3856 O O . ILE D 1 19 ? 33.433 11.072 27.659 1.00 30.28 19 ILE D O 1
ATOM 3861 N N . ARG D 1 20 ? 31.711 9.647 27.946 1.00 28.92 20 ARG D N 1
ATOM 3862 C CA . ARG D 1 20 ? 30.663 10.451 27.276 1.00 28.04 20 ARG D CA 1
ATOM 3863 C C . ARG D 1 20 ? 30.341 11.748 28.017 1.00 32.14 20 ARG D C 1
ATOM 3864 O O . ARG D 1 20 ? 29.867 11.712 29.159 1.00 35.84 20 ARG D O 1
ATOM 3872 N N . ARG D 1 21 ? 30.570 12.897 27.373 1.00 34.47 21 ARG D N 1
ATOM 3873 C CA . ARG D 1 21 ? 30.245 14.218 27.970 1.00 35.54 21 ARG D CA 1
ATOM 3874 C C . ARG D 1 21 ? 29.109 14.936 27.222 1.00 35.07 21 ARG D C 1
ATOM 3875 O O . ARG D 1 21 ? 29.101 16.189 27.052 1.00 39.09 21 ARG D O 1
ATOM 3883 N N . GLY D 1 22 ? 28.163 14.175 26.742 1.00 29.40 22 GLY D N 1
ATOM 3884 C CA . GLY D 1 22 ? 27.035 14.802 26.050 1.00 31.36 22 GLY D CA 1
ATOM 3885 C C . GLY D 1 22 ? 27.202 14.925 24.554 1.00 27.49 22 GLY D C 1
ATOM 3886 O O . GLY D 1 22 ? 28.210 14.443 24.004 1.00 28.86 22 GLY D O 1
ATOM 3887 N N . ASP D 1 23 ? 26.199 15.549 23.906 1.00 26.96 23 ASP D N 1
ATOM 3888 C CA . ASP D 1 23 ? 26.160 15.672 22.436 1.00 25.79 23 ASP D CA 1
ATOM 3889 C C . ASP D 1 23 ? 27.413 16.346 21.872 1.00 26.44 23 ASP D C 1
ATOM 3890 O O . ASP D 1 23 ? 27.984 17.236 22.491 1.00 27.86 23 ASP D O 1
ATOM 3895 N N . LYS D 1 24 ? 27.805 15.993 20.654 1.00 26.16 24 LYS D N 1
ATOM 3896 C CA . LYS D 1 24 ? 29.017 16.588 20.088 1.00 29.09 24 LYS D CA 1
ATOM 3897 C C . LYS D 1 24 ? 28.717 17.272 18.784 1.00 27.01 24 LYS D C 1
ATOM 3898 O O . LYS D 1 24 ? 27.729 16.973 18.167 1.00 23.23 24 LYS D O 1
ATOM 3904 N N . GLU D 1 25 ? 29.576 18.189 18.376 1.00 27.22 25 GLU D N 1
ATOM 3905 C CA . GLU D 1 25 ? 29.254 19.005 17.218 1.00 29.90 25 GLU D CA 1
ATOM 3906 C C . GLU D 1 25 ? 29.039 18.182 15.946 1.00 30.30 25 GLU D C 1
ATOM 3907 O O . GLU D 1 25 ? 28.051 18.413 15.201 1.00 27.26 25 GLU D O 1
ATOM 3913 N N . GLU D 1 26 ? 29.945 17.225 15.697 1.00 28.63 26 GLU D N 1
ATOM 3914 C CA . GLU D 1 26 ? 29.789 16.303 14.547 1.00 31.19 26 GLU D CA 1
ATOM 3915 C C . GLU D 1 26 ? 28.381 15.636 14.522 1.00 29.22 26 GLU D C 1
ATOM 3916 O O . GLU D 1 26 ? 27.735 15.504 13.455 1.00 25.52 26 GLU D O 1
ATOM 3922 N N . GLU D 1 27 ? 27.878 15.255 15.702 1.00 26.23 27 GLU D N 1
ATOM 3923 C CA . GLU D 1 27 ? 26.538 14.604 15.808 1.00 26.32 27 GLU D CA 1
ATOM 3924 C C . GLU D 1 27 ? 25.394 15.531 15.445 1.00 28.17 27 GLU D C 1
ATOM 3925 O O . GLU D 1 27 ? 24.476 15.164 14.688 1.00 28.52 27 GLU D O 1
ATOM 3931 N N . LEU D 1 28 ? 25.422 16.724 16.006 1.00 27.38 28 LEU D N 1
ATOM 3932 C CA . LEU D 1 28 ? 24.412 17.715 15.667 1.00 30.12 28 LEU D CA 1
ATOM 3933 C C . LEU D 1 28 ? 24.424 18.012 14.161 1.00 29.61 28 LEU D C 1
ATOM 3934 O O . LEU D 1 28 ? 23.374 18.140 13.526 1.00 27.46 28 LEU D O 1
ATOM 3939 N N . LYS D 1 29 ? 25.629 18.107 13.598 1.00 29.40 29 LYS D N 1
ATOM 3940 C CA . LYS D 1 29 ? 25.790 18.430 12.201 1.00 30.50 29 LYS D CA 1
ATOM 3941 C C . LYS D 1 29 ? 25.176 17.323 11.331 1.00 27.41 29 LYS D C 1
ATOM 3942 O O . LYS D 1 29 ? 24.567 17.573 10.275 1.00 25.21 29 LYS D O 1
ATOM 3948 N N . LYS D 1 30 ? 25.317 16.087 11.755 1.00 25.23 30 LYS D N 1
ATOM 3949 C CA . LYS D 1 30 ? 24.819 15.015 10.910 1.00 24.72 30 LYS D CA 1
ATOM 3950 C C . LYS D 1 30 ? 23.280 14.984 10.906 1.00 23.03 30 LYS D C 1
ATOM 3951 O O . LYS D 1 30 ? 22.636 14.686 9.898 1.00 21.34 30 LYS D O 1
ATOM 3957 N N . ILE D 1 31 ? 22.716 15.288 12.051 1.00 21.23 31 ILE D N 1
ATOM 3958 C CA . ILE D 1 31 ? 21.286 15.498 12.216 1.00 22.55 31 ILE D CA 1
ATOM 3959 C C . ILE D 1 31 ? 20.717 16.560 11.307 1.00 24.34 31 ILE D C 1
ATOM 3960 O O . ILE D 1 31 ? 19.729 16.295 10.605 1.00 24.61 31 ILE D O 1
ATOM 3965 N N . GLN D 1 32 ? 21.328 17.740 11.326 1.00 24.36 32 GLN D N 1
ATOM 3966 C CA . GLN D 1 32 ? 20.958 18.845 10.457 1.00 27.84 32 GLN D CA 1
ATOM 3967 C C . GLN D 1 32 ? 21.013 18.432 9.019 1.00 29.55 32 GLN D C 1
ATOM 3968 O O . GLN D 1 32 ? 20.060 18.678 8.266 1.00 29.41 32 GLN D O 1
ATOM 3974 N N . GLU D 1 33 ? 22.134 17.811 8.661 1.00 29.05 33 GLU D N 1
ATOM 3975 C CA . GLU D 1 33 ? 22.393 17.330 7.310 1.00 31.90 33 GLU D CA 1
ATOM 3976 C C . GLU D 1 33 ? 21.285 16.378 6.875 1.00 30.97 33 GLU D C 1
ATOM 3977 O O . GLU D 1 33 ? 20.794 16.494 5.764 1.00 30.48 33 GLU D O 1
ATOM 3983 N N . LYS D 1 34 ? 20.852 15.475 7.751 1.00 27.90 34 LYS D N 1
ATOM 3984 C CA . LYS D 1 34 ? 19.850 14.491 7.358 1.00 30.74 34 LYS D CA 1
ATOM 3985 C C . LYS D 1 34 ? 18.523 15.156 7.051 1.00 31.42 34 LYS D C 1
ATOM 3986 O O . LYS D 1 34 ? 17.810 14.712 6.173 1.00 32.89 34 LYS D O 1
ATOM 3992 N N . ILE D 1 35 ? 18.182 16.187 7.819 1.00 28.85 35 ILE D N 1
ATOM 3993 C CA . ILE D 1 35 ? 16.914 16.869 7.631 1.00 27.96 35 ILE D CA 1
ATOM 3994 C C . ILE D 1 35 ? 16.936 17.773 6.389 1.00 32.60 35 ILE D C 1
ATOM 3995 O O . ILE D 1 35 ? 16.105 17.610 5.481 1.00 31.89 35 ILE D O 1
ATOM 4000 N N . VAL D 1 36 ? 17.897 18.702 6.360 1.00 34.03 36 VAL D N 1
ATOM 4001 C CA . VAL D 1 36 ? 18.066 19.663 5.268 1.00 36.51 36 VAL D CA 1
ATOM 4002 C C . VAL D 1 36 ? 18.183 18.952 3.900 1.00 36.76 36 VAL D C 1
ATOM 4003 O O . VAL D 1 36 ? 17.622 19.394 2.901 1.00 38.01 36 VAL D O 1
ATOM 4007 N N . ASN D 1 37 ? 18.919 17.842 3.876 1.00 35.24 37 ASN D N 1
ATOM 4008 C CA . ASN D 1 37 ? 19.144 17.040 2.649 1.00 36.48 37 ASN D CA 1
ATOM 4009 C C . ASN D 1 37 ? 18.106 15.962 2.326 1.00 33.79 37 ASN D C 1
ATOM 4010 O O . ASN D 1 37 ? 18.261 15.239 1.351 1.00 35.73 37 ASN D O 1
ATOM 4015 N N . ALA D 1 38 ? 17.041 15.877 3.114 1.00 33.12 38 ALA D N 1
ATOM 4016 C CA . ALA D 1 38 ? 16.027 14.848 2.913 1.00 33.14 38 ALA D CA 1
ATOM 4017 C C . ALA D 1 38 ? 15.459 15.048 1.520 1.00 34.08 38 ALA D C 1
ATOM 4018 O O . ALA D 1 38 ? 15.222 16.185 1.100 1.00 36.19 38 ALA D O 1
ATOM 4020 N N . LYS D 1 39 ? 15.299 13.953 0.794 1.00 35.69 39 LYS D N 1
ATOM 4021 C CA . LYS D 1 39 ? 14.777 14.021 -0.555 1.00 36.50 39 LYS D CA 1
ATOM 4022 C C . LYS D 1 39 ? 13.315 13.632 -0.545 1.00 34.90 39 LYS D C 1
ATOM 4023 O O . LYS D 1 39 ? 12.545 14.079 -1.395 1.00 35.72 39 LYS D O 1
ATOM 4029 N N . LYS D 1 40 ? 12.911 12.829 0.443 1.00 33.03 40 LYS D N 1
ATOM 4030 C CA . LYS D 1 40 ? 11.507 12.458 0.584 1.00 33.31 40 LYS D CA 1
ATOM 4031 C C . LYS D 1 40 ? 11.082 12.422 2.060 1.00 31.64 40 LYS D C 1
ATOM 4032 O O . LYS D 1 40 ? 11.766 11.845 2.902 1.00 29.22 40 LYS D O 1
ATOM 4038 N N . ILE D 1 41 ? 9.917 12.992 2.348 1.00 29.07 41 ILE D N 1
ATOM 4039 C CA . ILE D 1 41 ? 9.460 13.150 3.722 1.00 29.96 41 ILE D CA 1
ATOM 4040 C C . ILE D 1 41 ? 8.042 12.643 3.761 1.00 29.92 41 ILE D C 1
ATOM 4041 O O . ILE D 1 41 ? 7.246 12.979 2.871 1.00 29.39 41 ILE D O 1
ATOM 4046 N N . VAL D 1 42 ? 7.712 11.864 4.795 1.00 26.62 42 VAL D N 1
ATOM 4047 C CA . VAL D 1 42 ? 6.365 11.330 4.950 1.00 25.24 42 VAL D CA 1
ATOM 4048 C C . VAL D 1 42 ? 5.804 11.819 6.270 1.00 24.65 42 VAL D C 1
ATOM 4049 O O . VAL D 1 42 ? 6.485 11.802 7.265 1.00 21.97 42 VAL D O 1
ATOM 4053 N N . VAL D 1 43 ? 4.567 12.296 6.282 1.00 26.64 43 VAL D N 1
ATOM 4054 C CA . VAL D 1 43 ? 3.971 12.899 7.502 1.00 26.66 43 VAL D CA 1
ATOM 4055 C C . VAL D 1 43 ? 2.897 11.908 7.905 1.00 29.10 43 VAL D C 1
ATOM 4056 O O . VAL D 1 43 ? 2.049 11.621 7.096 1.00 29.37 43 VAL D O 1
ATOM 4060 N N . ALA D 1 44 ? 2.981 11.394 9.142 1.00 28.66 44 ALA D N 1
ATOM 4061 C CA . ALA D 1 44 ? 2.293 10.183 9.612 1.00 29.13 44 ALA D CA 1
ATOM 4062 C C . ALA D 1 44 ? 0.889 10.452 10.050 1.00 32.36 44 ALA D C 1
ATOM 4063 O O . ALA D 1 44 ? 0.488 10.171 11.212 1.00 30.57 44 ALA D O 1
ATOM 4065 N N . THR D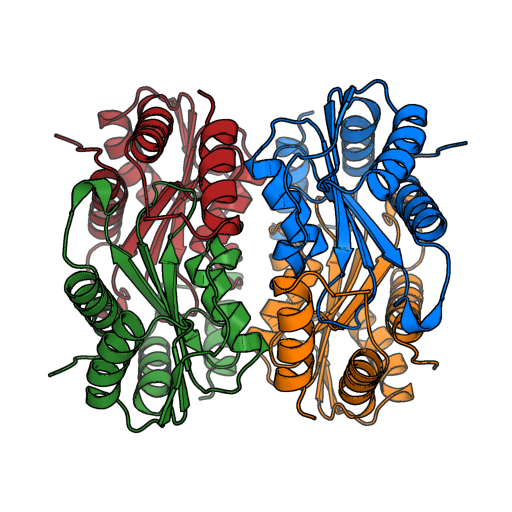 1 45 ? 0.114 10.959 9.093 1.00 37.99 45 THR D N 1
ATOM 4066 C CA . THR D 1 45 ? -1.250 11.398 9.351 1.00 39.60 45 THR D CA 1
ATOM 4067 C C . THR D 1 45 ? -2.032 11.204 8.060 1.00 43.61 45 THR D C 1
ATOM 4068 O O . THR D 1 45 ? -1.420 11.040 7.006 1.00 44.45 45 THR D O 1
ATOM 4072 N N . ASN D 1 46 ? -3.364 11.203 8.144 1.00 45.99 46 ASN D N 1
ATOM 4073 C CA . ASN D 1 46 ? -4.205 11.284 6.947 1.00 47.35 46 ASN D CA 1
ATOM 4074 C C . ASN D 1 46 ? -5.066 12.549 7.049 1.00 46.70 46 ASN D C 1
ATOM 4075 O O . ASN D 1 46 ? -5.983 12.762 6.267 1.00 47.00 46 ASN D O 1
ATOM 4080 N N . ASN D 1 47 ? -4.746 13.379 8.032 1.00 45.66 47 ASN D N 1
ATOM 4081 C CA . ASN D 1 47 ? -5.508 14.568 8.308 1.00 46.88 47 ASN D CA 1
ATOM 4082 C C . ASN D 1 47 ? -4.894 15.720 7.543 1.00 48.88 47 ASN D C 1
ATOM 4083 O O . ASN D 1 47 ? -3.769 16.135 7.813 1.00 49.81 47 ASN D O 1
ATOM 4088 N N . GLN D 1 48 ? -5.622 16.220 6.552 1.00 50.86 48 GLN D N 1
ATOM 4089 C CA . GLN D 1 48 ? -5.065 17.182 5.619 1.00 52.20 48 GLN D CA 1
ATOM 4090 C C . GLN D 1 48 ? -4.708 18.521 6.268 1.00 54.42 48 GLN D C 1
ATOM 4091 O O . GLN D 1 48 ? -3.886 19.271 5.725 1.00 54.31 48 GLN D O 1
ATOM 4097 N N . LYS D 1 49 ? -5.338 18.829 7.404 1.00 53.93 49 LYS D N 1
ATOM 4098 C CA . LYS D 1 49 ? -5.122 20.108 8.073 1.00 53.85 49 LYS D CA 1
ATOM 4099 C C . LYS D 1 49 ? -3.718 20.167 8.622 1.00 51.76 49 LYS D C 1
ATOM 4100 O O . LYS D 1 49 ? -2.942 21.089 8.331 1.00 51.53 49 LYS D O 1
ATOM 4106 N N . LYS D 1 50 ? -3.421 19.166 9.443 1.00 52.77 50 LYS D N 1
ATOM 4107 C CA . LYS D 1 50 ? -2.103 18.993 10.023 1.00 51.81 50 LYS D CA 1
ATOM 4108 C C . LYS D 1 50 ? -1.029 18.953 8.918 1.00 48.98 50 LYS D C 1
ATOM 4109 O O . LYS D 1 50 ? -0.105 19.763 8.924 1.00 50.90 50 LYS D O 1
ATOM 4115 N N . PHE D 1 51 ? -1.194 18.040 7.954 1.00 47.77 51 PHE D N 1
ATOM 4116 C CA . PHE D 1 51 ? -0.271 17.899 6.815 1.00 43.54 51 PHE D CA 1
ATOM 4117 C C . PHE D 1 51 ? 0.160 19.232 6.205 1.00 39.26 51 PHE D C 1
ATOM 4118 O O . PHE D 1 51 ? 1.343 1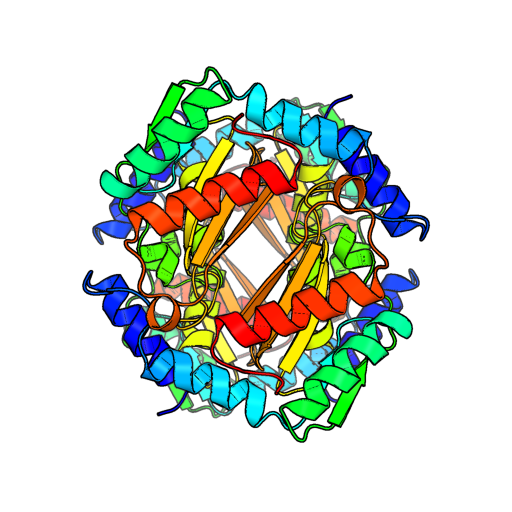9.475 5.995 1.00 40.16 51 PHE D O 1
ATOM 4126 N N . LYS D 1 52 ? -0.789 20.106 5.918 1.00 43.05 52 LYS D N 1
ATOM 4127 C CA . LYS D 1 52 ? -0.449 21.339 5.207 1.00 39.36 52 LYS D CA 1
ATOM 4128 C C . LYS D 1 52 ? 0.470 22.242 6.048 1.00 39.90 52 LYS D C 1
ATOM 4129 O O . LYS D 1 52 ? 1.440 22.852 5.545 1.00 37.67 52 LYS D O 1
ATOM 4135 N N . VAL D 1 53 ? 0.166 22.324 7.343 1.00 41.60 53 VAL D N 1
ATOM 4136 C CA . VAL D 1 53 ? 0.983 23.129 8.272 1.00 40.80 53 VAL D CA 1
ATOM 4137 C C . VAL D 1 53 ? 2.443 22.616 8.282 1.00 38.48 53 VAL D C 1
ATOM 4138 O O . VAL D 1 53 ? 3.397 23.400 8.230 1.00 37.58 53 VAL D O 1
ATOM 4142 N N . ILE D 1 54 ? 2.587 21.294 8.366 1.00 34.43 54 ILE D N 1
ATOM 4143 C CA . ILE D 1 54 ? 3.891 20.655 8.373 1.00 32.80 54 ILE D CA 1
ATOM 4144 C C . ILE D 1 54 ? 4.647 20.871 7.068 1.00 30.95 54 ILE D C 1
ATOM 4145 O O . ILE D 1 54 ? 5.787 21.391 7.065 1.00 29.94 54 ILE D O 1
ATOM 4150 N N . ARG D 1 55 ? 3.974 20.524 5.971 1.00 33.45 55 ARG D N 1
ATOM 4151 C CA . ARG D 1 55 ? 4.538 20.588 4.618 1.00 39.06 55 ARG D CA 1
ATOM 4152 C C . ARG D 1 55 ? 5.070 21.958 4.295 1.00 37.25 55 ARG D C 1
ATOM 4153 O O . ARG D 1 55 ? 6.176 22.080 3.803 1.00 36.78 55 ARG D O 1
ATOM 4161 N N . ASP D 1 56 ? 4.279 22.988 4.582 1.00 40.60 56 ASP D N 1
ATOM 4162 C CA . ASP D 1 56 ? 4.674 24.357 4.211 1.00 40.00 56 ASP D CA 1
ATOM 4163 C C . ASP D 1 56 ? 5.976 24.791 4.889 1.00 38.11 56 ASP D C 1
ATOM 4164 O O . ASP D 1 56 ? 6.866 25.371 4.256 1.00 36.35 56 ASP D O 1
ATOM 4169 N N . ILE D 1 57 ? 6.083 24.488 6.179 1.00 36.39 57 ILE D N 1
ATOM 4170 C CA . ILE D 1 57 ? 7.297 24.768 6.949 1.00 35.32 57 ILE D CA 1
ATOM 4171 C C . ILE D 1 57 ? 8.514 23.980 6.409 1.00 35.78 57 ILE D C 1
ATOM 4172 O O . ILE D 1 57 ? 9.580 24.566 6.143 1.00 38.28 57 ILE D O 1
ATOM 4177 N N . MET D 1 58 ? 8.351 22.663 6.239 1.00 35.86 58 MET D N 1
ATOM 4178 C CA . MET D 1 58 ? 9.431 21.826 5.741 1.00 37.42 58 MET D CA 1
ATOM 4179 C C . MET D 1 58 ? 9.962 22.268 4.375 1.00 41.24 58 MET D C 1
ATOM 4180 O O . MET D 1 58 ? 11.162 22.137 4.080 1.00 37.45 58 MET D O 1
ATOM 4185 N N . LEU D 1 59 ? 9.068 22.825 3.557 1.00 43.11 59 LEU D N 1
ATOM 4186 C CA . LEU D 1 59 ? 9.474 23.365 2.237 1.00 46.74 59 LEU D CA 1
ATOM 4187 C C . LEU D 1 59 ? 10.389 24.569 2.294 1.00 45.15 59 LEU D C 1
ATOM 4188 O O . LEU D 1 59 ? 11.098 24.845 1.342 1.00 50.80 59 LEU D O 1
ATOM 4193 N N . ARG D 1 60 ? 10.382 25.281 3.408 1.00 43.61 60 ARG D N 1
ATOM 4194 C CA . ARG D 1 60 ? 11.343 26.346 3.620 1.00 45.96 60 ARG D CA 1
ATOM 4195 C C . ARG D 1 60 ? 12.754 25.846 3.976 1.00 47.91 60 ARG D C 1
ATOM 4196 O O . ARG D 1 60 ? 13.702 26.629 3.860 1.00 49.06 60 ARG D O 1
ATOM 4204 N N . VAL D 1 61 ? 12.887 24.571 4.384 1.00 44.73 61 VAL D N 1
ATOM 4205 C CA . VAL D 1 61 ? 14.186 23.999 4.823 1.00 45.37 61 VAL D CA 1
ATOM 4206 C C . VAL D 1 61 ? 14.849 22.974 3.915 1.00 44.29 61 VAL D C 1
ATOM 4207 O O . VAL D 1 61 ? 16.080 22.836 3.917 1.00 46.29 61 VAL D O 1
ATOM 4211 N N . CYS D 1 62 ? 14.047 22.223 3.177 1.00 43.53 62 CYS D N 1
ATOM 4212 C CA . CYS D 1 62 ? 14.586 21.226 2.283 1.00 45.20 62 CYS D CA 1
ATOM 4213 C C . CYS D 1 62 ? 13.848 21.168 0.958 1.00 46.53 62 CYS D C 1
ATOM 4214 O O . CYS D 1 62 ? 12.778 21.787 0.772 1.00 44.46 62 CYS D O 1
ATOM 4217 N N . ASN D 1 63 ? 14.427 20.387 0.057 1.00 43.94 63 ASN D N 1
ATOM 4218 C CA . ASN D 1 63 ? 13.925 20.271 -1.299 1.00 47.70 63 ASN D CA 1
ATOM 4219 C C . ASN D 1 63 ? 13.377 18.868 -1.511 1.00 44.94 63 ASN D C 1
ATOM 4220 O O . ASN D 1 63 ? 13.729 18.167 -2.461 1.00 42.68 63 ASN D O 1
ATOM 4225 N N . ALA D 1 64 ? 12.545 18.432 -0.579 1.00 42.86 64 ALA D N 1
ATOM 4226 C CA . ALA D 1 64 ? 12.045 17.072 -0.634 1.00 39.95 64 ALA D CA 1
ATOM 4227 C C . ALA D 1 64 ? 10.694 17.110 -1.270 1.00 37.57 64 ALA D C 1
ATOM 4228 O O . ALA D 1 64 ? 10.019 18.156 -1.286 1.00 36.13 64 ALA D O 1
ATOM 4230 N N . GLU D 1 65 ? 10.320 15.959 -1.805 1.00 38.46 65 GLU D N 1
ATOM 4231 C CA . GLU D 1 65 ? 8.938 15.616 -2.015 1.00 41.60 65 GLU D CA 1
ATOM 4232 C C . GLU D 1 65 ? 8.336 15.273 -0.632 1.00 41.97 65 GLU D C 1
ATOM 4233 O O . GLU D 1 65 ? 8.911 14.465 0.123 1.00 39.37 65 GLU D O 1
ATOM 4239 N N . ILE D 1 66 ? 7.181 15.852 -0.320 1.00 39.66 66 ILE D N 1
ATOM 4240 C CA . ILE D 1 66 ? 6.518 15.641 0.987 1.00 40.32 66 ILE D CA 1
ATOM 4241 C C . ILE D 1 66 ? 5.068 15.136 0.829 1.00 41.63 66 ILE D C 1
ATOM 4242 O O . ILE D 1 66 ? 4.281 15.805 0.150 1.00 38.59 66 ILE D O 1
ATOM 4247 N N . LYS D 1 67 ? 4.731 13.983 1.437 1.00 40.02 67 LYS D N 1
ATOM 4248 C CA . LYS D 1 67 ? 3.379 13.369 1.343 1.00 39.86 67 LYS D CA 1
ATOM 4249 C C . LYS D 1 67 ? 2.829 12.865 2.670 1.00 40.06 67 LYS D C 1
ATOM 4250 O O . LYS D 1 67 ? 3.594 12.691 3.592 1.00 33.93 67 LYS D O 1
ATOM 4256 N N . MET D 1 68 ? 1.523 12.577 2.764 1.00 38.99 68 MET D N 1
ATOM 4257 C CA . MET D 1 68 ? 0.963 12.027 4.008 1.00 38.00 68 MET D CA 1
ATOM 4258 C C . MET D 1 68 ? 0.522 10.578 3.847 1.00 40.34 68 MET D C 1
ATOM 4259 O O . MET D 1 68 ? 0.734 10.009 2.798 1.00 42.60 68 MET D O 1
ATOM 4264 N N . LEU D 1 69 ? -0.127 9.985 4.848 1.00 37.41 69 LEU D N 1
ATOM 4265 C CA . LEU D 1 69 ? -0.612 8.598 4.723 1.00 41.70 69 LEU D CA 1
ATOM 4266 C C . LEU D 1 69 ? -2.059 8.466 4.246 1.00 46.27 69 LEU D C 1
ATOM 4267 O O . LEU D 1 69 ? -2.809 9.441 4.274 1.00 47.23 69 LEU D O 1
ATOM 4272 N N . ASP D 1 70 ? -2.425 7.260 3.784 1.00 49.73 70 ASP D N 1
ATOM 4273 C CA . ASP D 1 70 ? -3.789 6.955 3.282 1.00 53.05 70 ASP D CA 1
ATOM 4274 C C . ASP D 1 70 ? -4.677 6.293 4.341 1.00 51.45 70 ASP D C 1
ATOM 4275 O O . ASP D 1 70 ? -5.888 6.167 4.158 1.00 55.51 70 ASP D O 1
ATOM 4280 N N . ILE D 1 71 ? -4.063 5.851 5.431 1.00 44.45 71 ILE D N 1
ATOM 4281 C CA . ILE D 1 71 ? -4.788 5.274 6.556 1.00 40.59 71 ILE D CA 1
ATOM 4282 C C . ILE D 1 71 ? -4.795 6.226 7.761 1.00 36.53 71 ILE D C 1
ATOM 4283 O O . ILE D 1 71 ? -3.919 7.085 7.896 1.00 37.31 71 ILE D O 1
ATOM 4288 N N . ASP D 1 72 ? -5.780 6.030 8.641 1.00 35.11 72 ASP D N 1
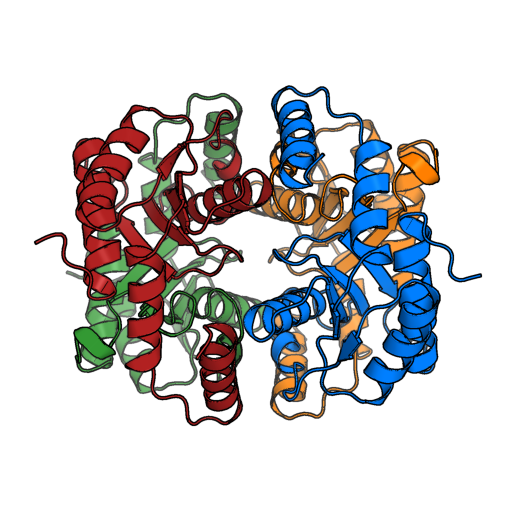ATOM 4289 C CA . ASP D 1 72 ? -5.889 6.788 9.870 1.00 36.43 72 ASP D CA 1
ATOM 4290 C C . ASP D 1 72 ? -4.930 6.210 10.915 1.00 35.90 72 ASP D C 1
ATOM 4291 O O . ASP D 1 72 ? -5.018 5.048 11.286 1.00 33.92 72 ASP D O 1
ATOM 4296 N N . THR D 1 73 ? -4.026 7.035 11.413 1.00 35.73 73 THR D N 1
ATOM 4297 C CA . THR D 1 73 ? -3.096 6.537 12.440 1.00 31.77 73 THR D CA 1
ATOM 4298 C C . THR D 1 73 ? -3.616 6.782 13.888 1.00 31.43 73 THR D C 1
ATOM 4299 O O . THR D 1 73 ? -2.871 6.590 14.839 1.00 30.68 73 THR D O 1
ATOM 4303 N N . ARG D 1 74 ? -4.888 7.174 14.038 1.00 30.03 74 ARG D N 1
ATOM 4304 C CA . ARG D 1 74 ? -5.542 7.303 15.350 1.00 29.09 74 ARG D CA 1
ATOM 4305 C C . ARG D 1 74 ? -5.433 6.052 16.255 1.00 27.95 74 ARG D C 1
ATOM 4306 O O . ARG D 1 74 ? -5.448 6.162 17.480 1.00 32.06 74 ARG D O 1
ATOM 4314 N N . PHE D 1 75 ? -5.327 4.874 15.679 1.00 29.21 75 PHE D N 1
ATOM 4315 C CA . PHE D 1 75 ? -5.165 3.642 16.481 1.00 30.11 75 PHE D CA 1
ATOM 4316 C C . PHE D 1 75 ? -3.871 3.568 17.314 1.00 26.75 75 PHE D C 1
ATOM 4317 O O . PHE D 1 75 ? -3.790 2.855 18.328 1.00 25.34 75 PHE D O 1
ATOM 4325 N N . ALA D 1 76 ? -2.859 4.327 16.902 1.00 23.96 76 ALA D N 1
ATOM 4326 C CA . ALA D 1 76 ? -1.633 4.521 17.677 1.00 21.26 76 ALA D CA 1
ATOM 4327 C C . ALA D 1 76 ? -1.992 5.050 19.078 1.00 20.61 76 ALA D C 1
ATOM 4328 O O . ALA D 1 76 ? -1.191 5.031 20.010 1.00 19.05 76 ALA D O 1
ATOM 4330 N N . ASP D 1 77 ? -3.225 5.524 19.199 1.00 21.40 77 ASP D N 1
ATOM 4331 C CA . ASP D 1 77 ? -3.688 6.129 20.419 1.00 23.11 77 ASP D CA 1
ATOM 4332 C C . ASP D 1 77 ? -3.973 5.177 21.523 1.00 21.34 77 ASP D C 1
ATOM 4333 O O . ASP D 1 77 ? -4.279 5.607 22.636 1.00 21.46 77 ASP D O 1
ATOM 4338 N N . LEU D 1 78 ? -3.840 3.887 21.244 1.00 21.44 78 LEU D N 1
ATOM 4339 C CA . LEU D 1 78 ? -3.951 2.835 22.252 1.00 22.71 78 LEU D CA 1
ATOM 4340 C C . LEU D 1 78 ? -2.609 2.353 22.769 1.00 22.60 78 LEU D C 1
ATOM 4341 O O . LEU D 1 78 ? -2.550 1.437 23.616 1.00 23.39 78 LEU D O 1
ATOM 4346 N N . THR D 1 79 ? -1.527 2.949 22.276 1.00 20.51 79 THR D N 1
ATOM 4347 C CA . THR D 1 79 ? -0.199 2.579 22.677 1.00 19.26 79 THR D CA 1
ATOM 4348 C C . THR D 1 79 ? 0.341 3.566 23.706 1.00 21.03 79 THR D C 1
ATOM 4349 O O . THR D 1 79 ? -0.323 4.546 24.025 1.00 20.59 79 THR D O 1
ATOM 4353 N N . ARG D 1 80 ? 1.463 3.199 24.311 1.00 23.37 80 ARG D N 1
ATOM 4354 C CA . ARG D 1 80 ? 2.035 3.954 25.437 1.00 23.92 80 ARG D CA 1
ATOM 4355 C C . ARG D 1 80 ? 2.484 5.366 25.043 1.00 22.18 80 ARG D C 1
ATOM 4356 O O . ARG D 1 80 ? 2.338 6.335 25.825 1.00 19.65 80 ARG D O 1
ATOM 4364 N N . MET D 1 81 ? 3.031 5.461 23.833 1.00 18.28 81 MET D N 1
ATOM 4365 C CA . MET D 1 81 ? 3.546 6.694 23.330 1.00 17.61 81 MET D CA 1
ATOM 4366 C C . MET D 1 81 ? 3.034 6.812 21.908 1.00 16.57 81 MET D C 1
ATOM 4367 O O . MET D 1 81 ? 3.676 6.442 20.963 1.00 15.02 81 MET D O 1
ATOM 4372 N N . PRO D 1 82 ? 1.830 7.342 21.765 1.00 16.30 82 PRO D N 1
ATOM 4373 C CA . PRO D 1 82 ? 1.156 7.366 20.453 1.00 17.02 82 PRO D CA 1
ATOM 4374 C C . PRO D 1 82 ? 1.888 8.124 19.291 1.00 17.72 82 PRO D C 1
ATOM 4375 O O . PRO D 1 82 ? 1.848 7.650 18.130 1.00 17.92 82 PRO D O 1
ATOM 4379 N N . ALA D 1 83 ? 2.412 9.298 19.541 1.00 18.50 83 ALA D N 1
ATOM 4380 C CA . ALA D 1 83 ? 3.158 10.018 18.479 1.00 20.23 83 ALA D CA 1
ATOM 4381 C C . ALA D 1 83 ? 4.242 9.144 17.937 1.00 19.06 83 ALA D C 1
ATOM 4382 O O . ALA D 1 83 ? 4.394 9.026 16.733 1.00 19.86 83 ALA D O 1
ATOM 4384 N N . LEU D 1 84 ? 5.047 8.556 18.815 1.00 20.24 84 LEU D N 1
ATOM 4385 C CA . LEU D 1 84 ? 6.102 7.668 18.354 1.00 20.04 84 LEU D CA 1
ATOM 4386 C C . LEU D 1 84 ? 5.592 6.476 17.544 1.00 18.51 84 LEU D C 1
ATOM 4387 O O . LEU D 1 84 ? 6.173 6.117 16.523 1.00 17.45 84 LEU D O 1
ATOM 4392 N N . THR D 1 85 ? 4.467 5.888 17.973 1.00 18.11 85 THR D N 1
ATOM 4393 C CA . THR D 1 85 ? 3.886 4.724 17.334 1.00 16.87 85 THR D CA 1
ATOM 4394 C C . THR D 1 85 ? 3.525 5.102 15.890 1.00 19.14 85 THR D C 1
ATOM 4395 O O . THR D 1 85 ? 3.799 4.349 14.923 1.00 17.54 85 THR D O 1
ATOM 4399 N N . LYS D 1 86 ? 3.016 6.334 15.740 1.00 20.49 86 LYS D N 1
ATOM 4400 C CA . LYS D 1 86 ? 2.544 6.813 14.459 1.00 20.01 86 LYS D CA 1
ATOM 4401 C C . LYS D 1 86 ? 3.668 6.924 13.509 1.00 19.48 86 LYS D C 1
ATOM 4402 O O . LYS D 1 86 ? 3.508 6.566 12.328 1.00 18.42 86 LYS D O 1
ATOM 4408 N N . GLY D 1 87 ? 4.781 7.446 14.006 1.00 16.58 87 GLY D N 1
ATOM 4409 C CA . GLY D 1 87 ? 6.035 7.513 13.213 1.00 17.99 87 GLY D CA 1
ATOM 4410 C C . GLY D 1 87 ? 6.497 6.122 12.773 1.00 18.95 87 GLY D C 1
ATOM 4411 O O . GLY D 1 87 ? 6.901 5.945 11.620 1.00 20.04 87 GLY D O 1
ATOM 4412 N N . LEU D 1 88 ? 6.436 5.124 13.627 1.00 19.62 88 LEU D N 1
ATOM 4413 C CA . LEU D 1 88 ? 6.905 3.766 13.195 1.00 19.63 88 LEU D CA 1
ATOM 4414 C C . LEU D 1 88 ? 5.897 3.128 12.250 1.00 20.68 88 LEU D C 1
ATOM 4415 O O . LEU D 1 88 ? 6.261 2.331 11.406 1.00 21.76 88 LEU D O 1
ATOM 4420 N N . ILE D 1 89 ? 4.611 3.512 12.338 1.00 21.05 89 ILE D N 1
ATOM 4421 C CA . ILE D 1 89 ? 3.604 2.941 11.410 1.00 20.15 89 ILE D CA 1
ATOM 4422 C C . ILE D 1 89 ? 4.012 3.438 10.010 1.00 20.49 89 ILE D C 1
ATOM 4423 O O . ILE D 1 89 ? 4.023 2.668 9.066 1.00 20.95 89 ILE D O 1
ATOM 4428 N N . ALA D 1 90 ? 4.269 4.741 9.899 1.00 19.47 90 ALA D N 1
ATOM 4429 C CA . ALA D 1 90 ? 4.607 5.373 8.606 1.00 20.26 90 ALA D CA 1
ATOM 4430 C C . ALA D 1 90 ? 5.884 4.743 8.063 1.00 20.63 90 ALA D C 1
ATOM 4431 O O . ALA D 1 90 ? 5.948 4.406 6.888 1.00 21.74 90 ALA D O 1
ATOM 4433 N N . LEU D 1 91 ? 6.875 4.531 8.930 1.00 19.77 91 LEU D N 1
ATOM 4434 C CA . LEU D 1 91 ? 8.151 3.813 8.565 1.00 21.12 91 LEU D CA 1
ATOM 4435 C C . LEU D 1 91 ? 7.889 2.375 8.007 1.00 22.22 91 LEU D C 1
ATOM 4436 O O . LEU D 1 91 ? 8.550 1.911 7.053 1.00 21.30 91 LEU D O 1
ATOM 4441 N N . ASP D 1 92 ? 6.901 1.693 8.560 1.00 21.17 92 ASP D N 1
ATOM 4442 C CA . ASP D 1 92 ? 6.595 0.314 8.115 1.00 23.73 92 ASP D CA 1
ATOM 4443 C C . ASP D 1 92 ? 5.945 0.321 6.727 1.00 26.63 92 ASP D C 1
ATOM 4444 O O . ASP D 1 92 ? 6.077 -0.687 6.006 1.00 26.69 92 ASP D O 1
ATOM 4449 N N . ILE D 1 93 ? 5.190 1.394 6.400 1.00 23.85 93 ILE D N 1
ATOM 4450 C CA . ILE D 1 93 ? 4.368 1.379 5.148 1.00 25.21 93 ILE D CA 1
ATOM 4451 C C . ILE D 1 93 ? 4.825 2.222 4.001 1.00 27.62 93 ILE D C 1
ATOM 4452 O O . ILE D 1 93 ? 4.252 2.134 2.920 1.00 27.47 93 ILE D O 1
ATOM 4457 N N . GLU D 1 94 ? 5.828 3.067 4.212 1.00 27.91 94 GLU D N 1
ATOM 4458 C CA . GLU D 1 94 ? 6.257 4.060 3.189 1.00 32.26 94 GLU D CA 1
ATOM 4459 C C . GLU D 1 94 ? 7.765 4.244 3.239 1.00 31.47 94 GLU D C 1
ATOM 4460 O O . GLU D 1 94 ? 8.326 4.316 4.322 1.00 31.46 94 GLU D O 1
ATOM 4466 N N . LYS D 1 95 ? 8.421 4.302 2.086 1.00 31.84 95 LYS D N 1
ATOM 4467 C CA . LYS D 1 95 ? 9.877 4.523 2.112 1.00 33.21 95 LYS D CA 1
ATOM 4468 C C . LYS D 1 95 ? 10.072 6.011 2.052 1.00 31.53 95 LYS D C 1
ATOM 4469 O O . LYS D 1 95 ? 9.438 6.674 1.257 1.00 30.92 95 LYS D O 1
ATOM 4475 N N . ALA D 1 96 ? 10.925 6.527 2.932 1.00 32.29 96 ALA D N 1
ATOM 4476 C CA . ALA D 1 96 ? 11.282 7.938 3.000 1.00 28.56 96 ALA D CA 1
ATOM 4477 C C . ALA D 1 96 ? 12.615 8.116 3.662 1.00 28.37 96 ALA D C 1
ATOM 4478 O O . ALA D 1 96 ? 13.147 7.190 4.292 1.00 24.90 96 ALA D O 1
ATOM 4480 N N . ASP D 1 97 ? 13.077 9.362 3.619 1.00 29.24 97 ASP D N 1
ATOM 4481 C CA . ASP D 1 97 ? 14.280 9.776 4.331 1.00 28.68 97 ASP D CA 1
ATOM 4482 C C . ASP D 1 97 ? 13.955 10.242 5.724 1.00 28.07 97 ASP D C 1
ATOM 4483 O O . ASP D 1 97 ? 14.783 10.114 6.614 1.00 28.83 97 ASP D O 1
ATOM 4488 N N . LEU D 1 98 ? 12.758 10.799 5.924 1.00 25.65 98 LEU D N 1
ATOM 4489 C CA . LEU D 1 98 ? 12.383 11.393 7.218 1.00 22.60 98 LEU D CA 1
ATOM 4490 C C . LEU D 1 98 ? 10.886 11.143 7.456 1.00 21.84 98 LEU D C 1
ATOM 4491 O O . LEU D 1 98 ? 10.119 11.119 6.531 1.00 20.10 98 LEU D O 1
ATOM 4496 N N . TYR D 1 99 ? 10.493 10.975 8.707 1.00 20.06 99 TYR D N 1
ATOM 4497 C CA . TYR D 1 99 ? 9.104 10.748 9.011 1.00 21.62 99 TYR D CA 1
ATOM 4498 C C . TYR D 1 99 ? 8.737 11.727 10.095 1.00 21.83 99 TYR D C 1
ATOM 4499 O O . TYR D 1 99 ? 9.458 11.839 11.106 1.00 22.26 99 TYR D O 1
ATOM 4508 N N . ILE D 1 100 ? 7.628 12.419 9.921 1.00 19.95 100 ILE D N 1
ATOM 4509 C CA . ILE D 1 100 ? 7.209 13.392 10.923 1.00 21.22 100 ILE D CA 1
ATOM 4510 C C . ILE D 1 100 ? 5.833 12.983 11.454 1.00 19.75 100 ILE D C 1
ATOM 4511 O O . ILE D 1 100 ? 4.913 12.755 10.681 1.00 16.87 100 ILE D O 1
ATOM 4516 N N . ALA D 1 101 ? 5.740 12.871 12.784 1.00 20.18 101 ALA D N 1
ATOM 4517 C CA . ALA D 1 101 ? 4.497 12.497 13.408 1.00 20.05 101 ALA D CA 1
ATOM 4518 C C . ALA D 1 101 ? 4.118 13.429 14.508 1.00 20.98 101 ALA D C 1
ATOM 4519 O O . ALA D 1 101 ? 4.961 13.955 15.249 1.00 21.33 101 ALA D O 1
ATOM 4521 N N . ARG D 1 102 ? 2.831 13.649 14.633 1.00 20.66 102 ARG D N 1
ATOM 4522 C CA . ARG D 1 102 ? 2.370 14.414 15.750 1.00 21.38 102 ARG D CA 1
ATOM 4523 C C . ARG D 1 102 ? 1.173 13.744 16.379 1.00 21.06 102 ARG D C 1
ATOM 4524 O O . ARG D 1 102 ? 0.193 13.368 15.700 1.00 22.38 102 ARG D O 1
ATOM 4532 N N . GLY D 1 103 ? 1.254 13.553 17.674 1.00 19.93 103 GLY D N 1
ATOM 4533 C CA . GLY D 1 103 ? 0.056 13.079 18.449 1.00 21.67 103 GLY D CA 1
ATOM 4534 C C . GLY D 1 103 ? 0.266 13.175 19.952 1.00 22.48 103 GLY D C 1
ATOM 4535 O O . GLY D 1 103 ? 1.075 13.990 20.417 1.00 22.05 103 GLY D O 1
ATOM 4536 N N . ARG D 1 104 ? -0.480 12.387 20.735 1.00 21.79 104 ARG D N 1
ATOM 4537 C CA . ARG D 1 104 ? -0.316 12.433 22.187 1.00 19.48 104 ARG D CA 1
ATOM 4538 C C . ARG D 1 104 ? 1.071 11.874 22.639 1.00 19.37 104 ARG D C 1
ATOM 4539 O O . ARG D 1 104 ? 1.532 10.859 22.111 1.00 17.41 104 ARG D O 1
ATOM 4547 N N . LEU D 1 105 ? 1.665 12.505 23.660 1.00 18.91 105 LEU D N 1
ATOM 4548 C CA . LEU D 1 105 ? 2.966 12.104 24.201 1.00 19.28 105 LEU D CA 1
ATOM 4549 C C . LEU D 1 105 ? 2.936 10.701 24.799 1.00 18.18 105 LEU D C 1
ATOM 4550 O O . LEU D 1 105 ? 3.717 9.852 24.416 1.00 19.20 105 LEU D O 1
ATOM 4555 N N . GLY D 1 106 ? 2.011 10.456 25.743 1.00 17.96 106 GLY D N 1
ATOM 4556 C CA . GLY D 1 106 ? 1.981 9.190 26.496 1.00 16.83 106 GLY D CA 1
ATOM 4557 C C . GLY D 1 106 ? 0.562 8.891 26.954 1.00 17.89 106 GLY D C 1
ATOM 4558 O O . GLY D 1 106 ? -0.316 8.756 26.129 1.00 16.94 106 GLY D O 1
ATOM 4559 N N . ALA D 1 107 ? 0.319 8.862 28.259 1.00 18.30 107 ALA D N 1
ATOM 4560 C CA . ALA D 1 107 ? -1.034 8.587 28.774 1.00 18.99 107 ALA D CA 1
ATOM 4561 C C . ALA D 1 107 ? -2.038 9.681 28.361 1.00 20.11 107 ALA D C 1
ATOM 4562 O O . ALA D 1 107 ? -1.644 10.875 28.174 1.00 18.32 107 ALA D O 1
ATOM 4564 N N . PRO D 1 108 ? -3.347 9.344 28.323 1.00 21.46 108 PRO D N 1
ATOM 4565 C CA . PRO D 1 108 ? -4.374 10.377 28.175 1.00 22.07 108 PRO D CA 1
ATOM 4566 C C . PRO D 1 108 ? -4.115 11.464 29.198 1.00 21.99 108 PRO D C 1
ATOM 4567 O O . PRO D 1 108 ? -3.837 11.148 30.367 1.00 21.76 108 PRO D O 1
ATOM 4571 N N . GLY D 1 109 ? -4.151 12.717 28.797 1.00 21.73 109 GLY D N 1
ATOM 4572 C CA . GLY D 1 109 ? -3.865 13.773 29.760 1.00 21.63 109 GLY D CA 1
ATOM 4573 C C . GLY D 1 109 ? -2.486 14.379 29.602 1.00 21.23 109 GLY D C 1
ATOM 4574 O O . GLY D 1 109 ? -2.217 15.441 30.134 1.00 22.51 109 GLY D O 1
ATOM 4575 N N . SER D 1 110 ? -1.602 13.730 28.846 1.00 19.84 110 SER D N 1
ATOM 4576 C CA . SER D 1 110 ? -0.173 14.076 28.854 1.00 18.25 110 SER D CA 1
ATOM 4577 C C . SER D 1 110 ? 0.227 15.103 27.799 1.00 18.33 110 SER D C 1
ATOM 4578 O O . SER D 1 110 ? 1.364 15.430 27.709 1.00 20.26 110 SER D O 1
ATOM 4581 N N . GLY D 1 111 ? -0.692 15.638 27.033 1.00 19.38 111 GLY D N 1
ATOM 4582 C CA . GLY D 1 111 ? -0.294 16.679 26.027 1.00 20.24 111 GLY D CA 1
ATOM 4583 C C . GLY D 1 111 ? 0.289 16.042 24.779 1.00 21.25 111 GLY D C 1
ATOM 4584 O O . GLY D 1 111 ? 0.125 14.814 24.570 1.00 21.93 111 GLY D O 1
ATOM 4585 N N . SER D 1 112 ? 0.986 16.818 23.964 1.00 19.36 112 SER D N 1
ATOM 4586 C CA . SER D 1 112 ? 1.266 16.407 22.609 1.00 21.28 112 SER D CA 1
ATOM 4587 C C . SER D 1 112 ? 2.760 16.333 22.382 1.00 21.31 112 SER D C 1
ATOM 4588 O O . SER D 1 112 ? 3.531 17.008 23.073 1.00 18.08 112 SER D O 1
ATOM 4591 N N . MET D 1 113 ? 3.140 15.515 21.393 1.00 20.50 113 MET D N 1
ATOM 4592 C CA . MET D 1 113 ? 4.530 15.346 20.981 1.00 20.32 113 MET D CA 1
ATOM 4593 C C . MET D 1 113 ? 4.611 15.374 19.468 1.00 19.92 113 MET D C 1
ATOM 4594 O O . MET D 1 113 ? 3.826 14.710 18.811 1.00 20.45 113 MET D O 1
ATOM 4599 N N . LEU D 1 114 ? 5.587 16.057 18.910 1.00 18.75 114 LEU D N 1
ATOM 4600 C CA . LEU D 1 114 ? 5.790 15.966 17.471 1.00 18.34 114 LEU D CA 1
ATOM 4601 C C . LEU D 1 114 ? 7.158 15.446 17.403 1.00 18.38 114 LEU D C 1
ATOM 4602 O O . LEU D 1 114 ? 8.006 15.904 18.137 1.00 17.66 114 LEU D O 1
ATOM 4607 N N . VAL D 1 115 ? 7.390 14.458 16.535 1.00 20.69 115 VAL D N 1
ATOM 4608 C CA . VAL D 1 115 ? 8.689 13.776 16.489 1.00 21.37 115 VAL D CA 1
ATOM 4609 C C . VAL D 1 115 ? 9.100 13.619 15.046 1.00 19.74 115 VAL D C 1
ATOM 4610 O O . VAL D 1 115 ? 8.248 13.498 14.165 1.00 19.70 115 VAL D O 1
ATOM 4614 N N . ILE D 1 116 ? 10.412 13.685 14.811 1.00 21.11 116 ILE D N 1
ATOM 4615 C CA . ILE D 1 116 ? 11.019 13.528 13.492 1.00 19.12 116 ILE D CA 1
ATOM 4616 C C . ILE D 1 116 ? 11.923 12.310 13.592 1.00 19.20 116 ILE D C 1
ATOM 4617 O O . ILE D 1 116 ? 12.836 12.275 14.408 1.00 20.00 116 ILE D O 1
ATOM 4622 N N . LEU D 1 117 ? 11.634 11.311 12.811 1.00 17.94 117 LEU D N 1
ATOM 4623 C CA . LEU D 1 117 ? 12.462 10.122 12.730 1.00 18.58 117 LEU D CA 1
ATOM 4624 C C . LEU D 1 117 ? 13.239 10.067 11.422 1.00 20.91 117 LEU D C 1
ATOM 4625 O O . LEU D 1 117 ? 12.719 10.542 10.366 1.00 20.37 117 LEU D O 1
ATOM 4630 N N . ASP D 1 118 ? 14.404 9.358 11.448 1.00 21.81 118 ASP D N 1
ATOM 4631 C CA . ASP D 1 118 ? 15.072 9.054 10.155 1.00 23.11 118 ASP D CA 1
ATOM 4632 C C . ASP D 1 118 ? 14.604 7.738 9.505 1.00 23.19 118 ASP D C 1
ATOM 4633 O O . ASP D 1 118 ? 13.654 7.083 9.941 1.00 23.05 118 ASP D O 1
ATOM 4638 N N . GLU D 1 119 ? 15.296 7.339 8.465 1.00 25.36 119 GLU D N 1
ATOM 4639 C CA . GLU D 1 119 ? 14.852 6.239 7.652 1.00 29.62 119 GLU D CA 1
ATOM 4640 C C . GLU D 1 119 ? 14.911 4.835 8.323 1.00 28.60 119 GLU D C 1
ATOM 4641 O O . GLU D 1 119 ? 14.320 3.909 7.777 1.00 31.64 119 GLU D O 1
ATOM 4647 N N . LYS D 1 120 ? 15.625 4.705 9.471 1.00 24.39 120 LYS D N 1
ATOM 4648 C CA . LYS D 1 120 ? 15.740 3.507 10.348 1.00 24.02 120 LYS D CA 1
ATOM 4649 C C . LYS D 1 120 ? 14.893 3.684 11.674 1.00 22.71 120 LYS D C 1
ATOM 4650 O O . LYS D 1 120 ? 15.030 2.967 12.619 1.00 22.80 120 LYS D O 1
ATOM 4656 N N . GLY D 1 121 ? 14.045 4.705 11.746 1.00 21.76 121 GLY D N 1
ATOM 4657 C CA . GLY D 1 121 ? 13.286 4.885 12.944 1.00 20.97 121 GLY D CA 1
ATOM 4658 C C . GLY D 1 121 ? 14.058 5.546 14.088 1.00 23.05 121 GLY D C 1
ATOM 4659 O O . GLY D 1 121 ? 13.552 5.522 15.201 1.00 19.90 121 GLY D O 1
ATOM 4660 N N . ARG D 1 122 ? 15.245 6.155 13.833 1.00 20.74 122 ARG D N 1
ATOM 4661 C CA . ARG D 1 122 ? 15.928 6.896 14.946 1.00 22.32 122 ARG D CA 1
ATOM 4662 C C . ARG D 1 122 ? 15.212 8.226 15.292 1.00 19.27 122 ARG D C 1
ATOM 4663 O O . ARG D 1 122 ? 14.830 8.928 14.407 1.00 20.14 122 ARG D O 1
ATOM 4671 N N . VAL D 1 123 ? 15.093 8.580 16.570 1.00 18.01 123 VAL D N 1
ATOM 4672 C CA . VAL D 1 123 ? 14.596 9.911 17.004 1.00 18.26 123 VAL D CA 1
ATOM 4673 C C . VAL D 1 123 ? 15.642 11.005 16.893 1.00 18.63 123 VAL D C 1
ATOM 4674 O O . VAL D 1 123 ? 16.693 11.025 17.598 1.00 16.64 123 VAL D O 1
ATOM 4678 N N . LEU D 1 124 ? 15.384 11.913 15.975 1.00 16.46 124 LEU D N 1
ATOM 4679 C CA . LEU D 1 124 ? 16.334 12.906 15.646 1.00 17.95 124 LEU D CA 1
ATOM 4680 C C . LEU D 1 124 ? 16.008 14.115 16.497 1.00 17.54 124 LEU D C 1
ATOM 4681 O O . LEU D 1 124 ? 16.895 14.807 16.940 1.00 18.05 124 LEU D O 1
ATOM 4686 N N . THR D 1 125 ? 14.721 14.387 16.685 1.00 16.98 125 THR D N 1
ATOM 4687 C CA . THR D 1 125 ? 14.282 15.570 17.373 1.00 17.60 125 THR D CA 1
ATOM 4688 C C . THR D 1 125 ? 12.768 15.460 17.689 1.00 18.85 125 THR D C 1
ATOM 4689 O O . THR D 1 125 ? 12.092 14.639 17.127 1.00 19.56 125 THR D O 1
ATOM 4693 N N . ALA D 1 126 ? 12.280 16.291 18.606 1.00 19.35 126 ALA D N 1
ATOM 4694 C CA . ALA D 1 126 ? 10.876 16.262 19.024 1.00 20.88 126 ALA D CA 1
ATOM 4695 C C . ALA D 1 126 ? 10.569 17.589 19.688 1.00 21.52 126 ALA D C 1
ATOM 4696 O O . ALA D 1 126 ? 11.476 18.342 19.991 1.00 23.05 126 ALA D O 1
ATOM 4698 N N . SER D 1 127 ? 9.304 17.883 19.917 1.00 23.11 127 SER D N 1
ATOM 4699 C CA . SER D 1 127 ? 8.937 18.999 20.764 1.00 24.34 127 SER D CA 1
ATOM 4700 C C . SER D 1 127 ? 7.544 18.700 21.280 1.00 23.29 127 SER D C 1
ATOM 4701 O O . SER D 1 127 ? 6.845 17.838 20.739 1.00 21.43 127 SER D O 1
ATOM 4704 N N . LEU D 1 128 ? 7.180 19.375 22.366 1.00 21.11 128 LEU D N 1
ATOM 4705 C CA . LEU D 1 128 ? 5.991 19.004 23.115 1.00 23.16 128 LEU D CA 1
ATOM 4706 C C . LEU D 1 128 ? 5.119 20.250 23.247 1.00 24.39 128 LEU D C 1
ATOM 4707 O O . LEU D 1 128 ? 5.684 21.371 23.244 1.00 22.89 128 LEU D O 1
ATOM 4712 N N . SER D 1 129 ? 3.784 20.073 23.370 1.00 23.20 129 SER D N 1
ATOM 4713 C CA . SER D 1 129 ? 2.928 21.143 23.897 1.00 24.37 129 SER D CA 1
ATOM 4714 C C . SER D 1 129 ? 2.224 20.705 25.193 1.00 25.55 129 SER D C 1
ATOM 4715 O O . SER D 1 129 ? 2.026 19.503 25.408 1.00 22.46 129 SER D O 1
ATOM 4718 N N . PRO D 1 130 ? 1.792 21.691 26.010 1.00 24.90 130 PRO D N 1
ATOM 4719 C CA . PRO D 1 130 ? 0.972 21.430 27.156 1.00 27.19 130 PRO D CA 1
ATOM 4720 C C . PRO D 1 130 ? -0.306 20.806 26.683 1.00 26.90 130 PRO D C 1
ATOM 4721 O O . PRO D 1 130 ? -0.640 20.941 25.526 1.00 27.77 130 PRO D O 1
ATOM 4725 N N . SER D 1 131 ? -0.983 20.105 27.570 1.00 27.64 131 SER D N 1
ATOM 4726 C CA . SER D 1 131 ? -2.242 19.477 27.281 1.00 29.91 131 SER D CA 1
ATOM 4727 C C . SER D 1 131 ? -3.165 20.547 26.733 1.00 29.57 131 SER D C 1
ATOM 4728 O O . SER D 1 131 ? -3.259 21.619 27.303 1.00 28.94 131 SER D O 1
ATOM 4731 N N . SER D 1 132 ? -3.859 20.252 25.644 1.00 33.48 132 SER D N 1
ATOM 4732 C CA . SER D 1 132 ? -4.834 21.204 25.057 1.00 32.99 132 SER D CA 1
ATOM 4733 C C . SER D 1 132 ? -5.907 21.694 26.059 1.00 36.42 132 SER D C 1
ATOM 4734 O O . SER D 1 132 ? -6.497 22.778 25.895 1.00 36.61 132 SER D O 1
ATOM 4737 N N . VAL D 1 133 ? -6.147 20.892 27.089 1.00 36.58 133 VAL D N 1
ATOM 4738 C CA . VAL D 1 133 ? -7.031 21.258 28.184 1.00 38.74 133 VAL D CA 1
ATOM 4739 C C . VAL D 1 133 ? -6.521 22.542 28.810 1.00 43.87 133 VAL D C 1
ATOM 4740 O O . VAL D 1 133 ? -7.307 23.350 29.292 1.00 45.63 133 VAL D O 1
ATOM 4744 N N . ILE D 1 134 ? -5.196 22.703 28.794 1.00 45.81 134 ILE D N 1
ATOM 4745 C CA . ILE D 1 134 ? -4.521 23.882 29.362 1.00 48.11 134 ILE D CA 1
ATOM 4746 C C . ILE D 1 134 ? -4.324 25.001 28.335 1.00 47.08 134 ILE D C 1
ATOM 4747 O O . ILE D 1 134 ? -4.971 26.021 28.456 1.00 48.20 134 ILE D O 1
ATOM 4752 N N . HIS D 1 135 ? -3.484 24.809 27.325 1.00 47.07 135 HIS D N 1
ATOM 4753 C CA . HIS D 1 135 ? -3.194 25.902 26.371 1.00 48.25 135 HIS D CA 1
ATOM 4754 C C . HIS D 1 135 ? -4.368 26.470 25.546 1.00 49.40 135 HIS D C 1
ATOM 4755 O O . HIS D 1 135 ? -4.379 27.676 25.241 1.00 51.11 135 HIS D O 1
ATOM 4762 N N . LYS D 1 136 ? -5.325 25.602 25.203 1.00 49.85 136 LYS D N 1
ATOM 4763 C CA . LYS D 1 136 ? -6.475 25.879 24.295 1.00 51.66 136 LYS D CA 1
ATOM 4764 C C . LYS D 1 136 ? -6.242 26.735 23.011 1.00 50.71 136 LYS D C 1
ATOM 4765 O O . LYS D 1 136 ? -7.108 27.526 22.615 1.00 53.91 136 LYS D O 1
ATOM 4771 N N . GLU D 1 137 ? -5.081 26.579 22.388 1.00 49.29 137 GLU D N 1
ATOM 4772 C CA . GLU D 1 137 ? -4.736 27.225 21.124 1.00 51.05 137 GLU D CA 1
ATOM 4773 C C . GLU D 1 137 ? -5.354 26.407 19.972 1.00 47.94 137 GLU D C 1
ATOM 4774 O O . GLU D 1 137 ? -5.537 25.191 20.089 1.00 45.80 137 GLU D O 1
ATOM 4780 N N . ASP D 1 138 ? -5.570 27.071 18.839 1.00 43.51 138 ASP D N 1
ATOM 4781 C CA . ASP D 1 138 ? -5.878 26.437 17.554 1.00 45.88 138 ASP D CA 1
ATOM 4782 C C . ASP D 1 138 ? -4.838 25.346 17.232 1.00 43.91 138 ASP D C 1
ATOM 4783 O O . ASP D 1 138 ? -3.627 25.578 17.353 1.00 38.07 138 ASP D O 1
ATOM 4788 N N . ILE D 1 139 ? -5.296 24.166 16.829 1.00 39.62 139 ILE D N 1
ATOM 4789 C CA . ILE D 1 139 ? -4.367 23.079 16.655 1.00 40.68 139 ILE D CA 1
ATOM 4790 C C . ILE D 1 139 ? -3.324 23.471 15.616 1.00 40.85 139 ILE D C 1
ATOM 4791 O O . ILE D 1 139 ? -2.155 23.038 15.696 1.00 37.33 139 ILE D O 1
ATOM 4796 N N . GLU D 1 140 ? -3.731 24.343 14.690 1.00 40.00 140 GLU D N 1
ATOM 4797 C CA . GLU D 1 140 ? -2.865 24.762 13.584 1.00 43.13 140 GLU D CA 1
ATOM 4798 C C . GLU D 1 140 ? -1.685 25.567 14.044 1.00 41.55 140 GLU D C 1
ATOM 4799 O O . GLU D 1 140 ? -0.561 25.388 13.585 1.00 47.92 140 GLU D O 1
ATOM 4805 N N . GLU D 1 141 ? -1.949 26.481 14.950 1.00 41.18 141 GLU D N 1
ATOM 4806 C CA . GLU D 1 141 ? -0.914 27.343 15.480 1.00 40.75 141 GLU D CA 1
ATOM 4807 C C . GLU D 1 141 ? 0.009 26.519 16.371 1.00 38.63 141 GLU D C 1
ATOM 4808 O O . GLU D 1 141 ? 1.220 26.756 16.364 1.00 35.79 141 GLU D O 1
ATOM 4814 N N . ARG D 1 142 ? -0.566 25.539 17.092 1.00 36.18 142 ARG D N 1
ATOM 4815 C CA . ARG D 1 142 ? 0.186 24.650 17.986 1.00 38.22 142 ARG D CA 1
ATOM 4816 C C . ARG D 1 142 ? 1.230 23.815 17.214 1.00 36.26 142 ARG D C 1
ATOM 4817 O O . ARG D 1 142 ? 2.420 23.805 17.576 1.00 32.13 142 ARG D O 1
ATOM 4825 N N . ILE D 1 143 ? 0.776 23.105 16.179 1.00 33.98 143 ILE D N 1
ATOM 4826 C CA . ILE D 1 143 ? 1.662 22.280 15.329 1.00 31.41 143 ILE D CA 1
ATOM 4827 C C . ILE D 1 143 ? 2.769 23.114 14.694 1.00 31.12 143 ILE D C 1
ATOM 4828 O O . ILE D 1 143 ? 3.928 22.688 14.606 1.00 31.99 143 ILE D O 1
ATOM 4833 N N . LYS D 1 144 ? 2.427 24.315 14.249 1.00 29.90 144 LYS D N 1
ATOM 4834 C CA . LYS D 1 144 ? 3.429 25.211 13.727 1.00 30.26 144 LYS D CA 1
ATOM 4835 C C . LYS D 1 144 ? 4.506 25.524 14.773 1.00 26.92 144 LYS D C 1
ATOM 4836 O O . LYS D 1 144 ? 5.685 25.393 14.469 1.00 27.36 144 LYS D O 1
ATOM 4842 N N . LYS D 1 145 ? 4.115 25.941 15.976 1.00 25.99 145 LYS D N 1
ATOM 4843 C CA . LYS D 1 145 ? 5.086 26.192 17.046 1.00 28.20 145 LYS D CA 1
ATOM 4844 C C . LYS D 1 145 ? 5.902 24.925 17.370 1.00 27.12 145 LYS D C 1
ATOM 4845 O O . LYS D 1 145 ? 7.097 24.988 17.665 1.00 27.09 145 LYS D O 1
ATOM 4851 N N . GLU D 1 146 ? 5.235 23.790 17.356 1.00 26.27 146 GLU D N 1
ATOM 4852 C CA . GLU D 1 146 ? 5.913 22.499 17.671 1.00 25.46 146 GLU D CA 1
ATOM 4853 C C . GLU D 1 146 ? 6.998 22.172 16.647 1.00 24.80 146 GLU D C 1
ATOM 4854 O O . GLU D 1 146 ? 8.141 21.876 17.022 1.00 23.62 146 GLU D O 1
ATOM 4860 N N . LEU D 1 147 ? 6.665 22.281 15.360 1.00 21.72 147 LEU D N 1
ATOM 4861 C CA . LEU D 1 147 ? 7.630 21.984 14.307 1.00 23.64 147 LEU D CA 1
ATOM 4862 C C . LEU D 1 147 ? 8.855 22.883 14.351 1.00 24.19 147 LEU D C 1
ATOM 4863 O O . LEU D 1 147 ? 10.026 22.441 14.250 1.00 20.75 147 LEU D O 1
ATOM 4868 N N . ILE D 1 148 ? 8.574 24.147 14.526 1.00 24.41 148 ILE D N 1
ATOM 4869 C CA . ILE D 1 148 ? 9.614 25.135 14.515 1.00 25.94 148 ILE D CA 1
ATOM 4870 C C . ILE D 1 148 ? 10.584 24.933 15.670 1.00 24.34 148 ILE D C 1
ATOM 4871 O O . ILE D 1 148 ? 11.793 25.085 15.488 1.00 25.37 148 ILE D O 1
ATOM 4876 N N . GLU D 1 149 ? 10.054 24.589 16.839 1.00 26.96 149 GLU D N 1
ATOM 4877 C CA . GLU D 1 149 ? 10.894 24.324 18.008 1.00 28.94 149 GLU D CA 1
ATOM 4878 C C . GLU D 1 149 ? 11.671 23.016 17.865 1.00 27.13 149 GLU D C 1
ATOM 4879 O O . GLU D 1 149 ? 12.846 22.955 18.205 1.00 28.41 149 GLU D O 1
ATOM 4885 N N . ALA D 1 150 ? 11.028 21.967 17.365 1.00 24.91 150 ALA D N 1
ATOM 4886 C CA . ALA D 1 150 ? 11.772 20.737 17.000 1.00 23.75 150 ALA D CA 1
ATOM 4887 C C . ALA D 1 150 ? 12.958 21.014 16.058 1.00 24.46 150 ALA D C 1
ATOM 4888 O O . ALA D 1 150 ? 14.017 20.388 16.218 1.00 24.19 150 ALA D O 1
ATOM 4890 N N . LEU D 1 151 ? 12.831 21.961 15.110 1.00 25.02 151 LEU D N 1
ATOM 4891 C CA . LEU D 1 151 ? 13.965 22.279 14.252 1.00 25.35 151 LEU D CA 1
ATOM 4892 C C . LEU D 1 151 ? 15.012 23.169 14.914 1.00 26.75 151 LEU D C 1
ATOM 4893 O O . LEU D 1 151 ? 16.199 22.872 14.785 1.00 27.62 151 LEU D O 1
ATOM 4898 N N . SER D 1 152 ? 14.596 24.263 15.554 1.00 27.16 152 SER D N 1
ATOM 4899 C CA . SER D 1 152 ? 15.530 25.167 16.285 1.00 28.49 152 SER D CA 1
ATOM 4900 C C . SER D 1 152 ? 16.338 24.455 17.374 1.00 26.40 152 SER D C 1
ATOM 4901 O O . SER D 1 152 ? 17.477 24.745 17.607 1.00 26.01 152 SER D O 1
ATOM 4904 N N . ARG D 1 153 ? 15.779 23.441 17.981 1.00 24.00 153 ARG D N 1
ATOM 4905 C CA . ARG D 1 153 ? 16.519 22.833 19.048 1.00 24.51 153 ARG D CA 1
ATOM 4906 C C . ARG D 1 153 ? 17.695 21.962 18.554 1.00 24.60 153 ARG D C 1
ATOM 4907 O O . ARG D 1 153 ? 18.559 21.574 19.349 1.00 24.53 153 ARG D O 1
ATOM 4915 N N . ILE D 1 154 ? 17.739 21.681 17.252 1.00 23.71 154 ILE D N 1
ATOM 4916 C CA . ILE D 1 154 ? 18.915 21.055 16.666 1.00 27.07 154 ILE D CA 1
ATOM 4917 C C . ILE D 1 154 ? 19.653 22.001 15.664 1.00 28.12 154 ILE D C 1
ATOM 4918 O O . ILE D 1 154 ? 20.441 21.550 14.830 1.00 28.57 154 ILE D O 1
ATOM 4923 N N . GLY D 1 155 ? 19.437 23.317 15.828 1.00 27.16 155 GLY D N 1
ATOM 4924 C CA . GLY D 1 155 ? 20.199 24.377 15.083 1.00 27.48 155 GLY D CA 1
ATOM 4925 C C . GLY D 1 155 ? 19.670 24.672 13.708 1.00 25.45 155 GLY D C 1
ATOM 4926 O O . GLY D 1 155 ? 20.378 25.190 12.895 1.00 26.50 155 GLY D O 1
ATOM 4927 N N . ILE D 1 156 ? 18.412 24.349 13.448 1.00 24.82 156 ILE D N 1
ATOM 4928 C CA . ILE D 1 156 ? 17.827 24.617 12.118 1.00 27.06 156 ILE D CA 1
ATOM 4929 C C . ILE D 1 156 ? 16.853 25.766 12.276 1.00 28.77 156 ILE D C 1
ATOM 4930 O O . ILE D 1 156 ? 15.805 25.632 12.934 1.00 25.84 156 ILE D O 1
ATOM 4935 N N . SER D 1 157 ? 17.185 26.900 11.676 1.00 31.59 157 SER D N 1
ATOM 4936 C CA . SER D 1 157 ? 16.245 28.034 11.641 1.00 37.35 157 SER D CA 1
ATOM 4937 C C . SER D 1 157 ? 15.431 28.084 10.332 1.00 38.69 157 SER D C 1
ATOM 4938 O O . SER D 1 157 ? 15.950 27.840 9.236 1.00 39.03 157 SER D O 1
ATOM 4941 N N . ILE D 1 158 ? 14.146 28.387 10.462 1.00 40.25 158 ILE D N 1
ATOM 4942 C CA . ILE D 1 158 ? 13.301 28.685 9.304 1.00 44.09 158 ILE D CA 1
ATOM 4943 C C . ILE D 1 158 ? 13.541 30.088 8.739 1.00 45.94 158 ILE D C 1
ATOM 4944 O O . ILE D 1 158 ? 12.791 30.515 7.866 1.00 44.82 158 ILE D O 1
ATOM 4949 N N . LEU D 1 159 ? 14.574 30.774 9.245 1.00 47.18 159 LEU D N 1
ATOM 4950 C CA . LEU D 1 159 ? 14.912 32.191 8.950 1.00 51.69 159 LEU D CA 1
ATOM 4951 C C . LEU D 1 159 ? 14.061 33.190 9.676 1.00 51.24 159 LEU D C 1
ATOM 4952 O O . LEU D 1 159 ? 14.579 33.925 10.498 1.00 56.67 159 LEU D O 1
#

GO terms:
  GO:0160300 iron-guanylylpyridinol cofactor biosynthetic process (P, IDA)
  GO:0160298 pyridinol guanylyltransferase activity (F, IDA)

CATH classification: 1.10.287.470 (+1 more: 3.40.50.10150)

Radius of gyration: 22.94 Å; Cα contacts (8 Å, |Δi|>4): 1440; chains: 4; bounding box: 49×62×55 Å